Protein AF-A0A813GYI4-F1 (afdb_monomer_lite)

Foldseek 3Di:
DKDKDKDKDQLQQPQFNVVVVVVCVVVVHPCCPVPQPDDDPSDGDDPDHDDMDMDIDMDDDDDDDPPDDDDDDDDDDDDDDDDDDDDDDDDDDDDDDDPPPPPPPPPVQPQLDDLQLLQLQQVPFPADDRLDPVDDRPDDDPPPFDWDNCSHPLNSVLLSCLCRPPLNVCSPVVVLVLLLQLQLCVQASSRTTAADPPQRFGASQTGHQVLQLVLQCLLCVSCVVVVDSSSVVCVVCPRVQRVDSNRRNSSSQSLQQASLVVQPPDRHNNSPDDSQNVCCSRPVHGDDSVVSSVSSVVSDPPPPPPPPPPDDDDDDDDDDDDDDDDDDDDDDDDDDDDDDDDDDDQFQKAFDPVCCPPPNDGSVNLSVVCVVDDQCDALRHHPDDHRIDRPHDDDDDDDDDDDDDDDDDYDDDDDDDDDDDDDDDDDDDDDDDDDDDQQKQKQFDPPQLVPDGSVQGSVVSVVDDDPQNDDPPPPDGRMDIDSDDDDPPDDD

Sequence (492 aa):
MQWRWWSANSCIPASDYKCFYTDLNSAGWDASTWGLSSGGCPGGGCDRCGCGEEFHNCADITVLASGSSPKQTTSAAGVTTSASRVTTSLSPVSPPVQATTTTTSSVVGKECVAQSVLTCINSKSIYWPSCDPAQAKNIPGPDGYEFGYYCTQAWTDALNQMLSDPAVDKCQDTEAVHKLLAQVAYETGFYSTVYQPKDGGAGLIHMIPGNWPGNAGDMDIVFPGDGKHYEGIAAAMGKNFFQDVDYGWKSVAAWFKFTNGVIPGCGLDLFDQDFATQTRCILSFVNDRQEAFDIVGSCLPSAPATTAATSTAAPSTQAASTTAAMPSSTTSTTVAMTSSTTSASGSSCHATSGSSGIFGITDEKCAAACDSLPKGQWPCGGPTASPCDCSAAAPPTSAAAATTTKAHPTTVAAATTATAATAVTTTGAAAPSTTAGTAMTCYPTPGINRGATVDNCMQCSTGYKWWPCNTQEQGVPICTCSTSLPQLRGTR

Organism: Polarella glacialis (NCBI:txid89957)

pLDDT: mean 72.17, std 24.22, range [28.0, 98.56]

Radius of gyration: 34.13 Å; chains: 1; bounding box: 78×97×105 Å

Structure (mmCIF, N/CA/C/O backbone):
data_AF-A0A813GYI4-F1
#
_entry.id   AF-A0A813GYI4-F1
#
loop_
_atom_site.group_PDB
_atom_site.id
_atom_site.type_symbol
_atom_site.label_atom_id
_atom_site.label_alt_id
_atom_site.label_comp_id
_atom_site.label_asym_id
_atom_site.label_entity_id
_atom_site.label_seq_id
_atom_site.pdbx_PDB_ins_code
_atom_site.Cartn_x
_atom_site.Cartn_y
_atom_site.Cartn_z
_atom_site.occupancy
_atom_site.B_iso_or_equiv
_atom_site.auth_seq_id
_atom_site.auth_comp_id
_atom_site.auth_asym_id
_atom_site.auth_atom_id
_atom_site.pdbx_PDB_model_num
ATOM 1 N N . MET A 1 1 ? 22.746 -22.554 -28.853 1.00 71.12 1 MET A N 1
ATOM 2 C CA . MET A 1 1 ? 22.907 -22.493 -27.381 1.00 71.12 1 MET A CA 1
ATOM 3 C C . MET A 1 1 ? 22.608 -21.070 -26.957 1.00 71.12 1 MET A C 1
ATOM 5 O O . MET A 1 1 ? 22.992 -20.178 -27.693 1.00 71.12 1 MET A O 1
ATOM 9 N N . GLN A 1 2 ? 21.942 -20.835 -25.830 1.00 59.81 2 GLN A N 1
ATOM 10 C CA . GLN A 1 2 ? 21.761 -19.473 -25.320 1.00 59.81 2 GLN A CA 1
ATOM 11 C C . GLN A 1 2 ? 22.733 -19.267 -24.162 1.00 59.81 2 GLN A C 1
ATOM 13 O O . GLN A 1 2 ? 22.667 -19.997 -23.172 1.00 59.81 2 GLN A O 1
ATOM 18 N N . TRP A 1 3 ? 23.658 -18.322 -24.307 1.00 66.00 3 TRP A N 1
ATOM 19 C CA . TRP A 1 3 ? 24.549 -17.942 -23.221 1.00 66.00 3 TRP A CA 1
ATOM 20 C C . TRP A 1 3 ? 23.921 -16.789 -22.460 1.00 66.00 3 TRP A C 1
ATOM 22 O O . TRP A 1 3 ? 23.615 -15.739 -23.028 1.00 66.00 3 TRP A O 1
ATOM 32 N N . ARG A 1 4 ? 23.697 -17.026 -21.172 1.00 67.00 4 ARG A N 1
ATOM 33 C CA . ARG A 1 4 ? 23.245 -16.014 -20.229 1.00 67.00 4 ARG A CA 1
ATOM 34 C C . ARG A 1 4 ? 24.422 -15.638 -19.359 1.00 67.00 4 ARG A C 1
ATOM 36 O O . ARG A 1 4 ? 25.104 -16.523 -18.840 1.00 67.00 4 ARG A O 1
ATOM 43 N N . TRP A 1 5 ? 24.645 -14.345 -19.215 1.00 71.06 5 TRP A N 1
ATOM 44 C CA . TRP A 1 5 ? 25.588 -13.834 -18.241 1.00 71.06 5 TRP A CA 1
ATOM 45 C C . TRP A 1 5 ? 25.026 -12.573 -17.608 1.00 71.06 5 TRP A C 1
ATOM 47 O O . TRP A 1 5 ? 24.206 -11.852 -18.182 1.00 71.06 5 TRP A O 1
ATOM 57 N N . TRP A 1 6 ? 25.498 -12.331 -16.401 1.00 61.53 6 TRP A N 1
ATOM 58 C CA . TRP A 1 6 ? 25.201 -11.140 -15.639 1.00 61.53 6 TRP A CA 1
ATOM 59 C C . TRP A 1 6 ? 26.481 -10.331 -15.564 1.00 61.53 6 TRP A C 1
ATOM 61 O O . TRP A 1 6 ? 27.552 -10.877 -15.292 1.00 61.53 6 TRP A O 1
ATOM 71 N N . SER A 1 7 ? 26.377 -9.039 -15.831 1.00 61.12 7 SER A N 1
ATOM 72 C CA . SER A 1 7 ? 27.431 -8.092 -15.496 1.00 61.12 7 SER A CA 1
ATOM 73 C C . SER A 1 7 ? 26.870 -7.165 -14.434 1.00 61.12 7 SER A C 1
ATOM 75 O O . SER A 1 7 ? 25.942 -6.407 -14.705 1.00 61.12 7 SER A O 1
ATOM 77 N N . ALA A 1 8 ? 27.420 -7.245 -13.230 1.00 55.97 8 ALA A N 1
ATOM 78 C CA . ALA A 1 8 ? 27.179 -6.258 -12.193 1.00 55.97 8 ALA A CA 1
ATOM 79 C C . ALA A 1 8 ? 28.345 -5.270 -12.212 1.00 55.97 8 ALA A C 1
ATOM 81 O O . ALA A 1 8 ? 29.505 -5.689 -12.258 1.00 55.97 8 ALA A O 1
ATOM 82 N N . ASN A 1 9 ? 28.060 -3.971 -12.162 1.00 58.88 9 ASN A N 1
ATOM 83 C CA . ASN A 1 9 ? 29.080 -3.028 -11.729 1.00 58.88 9 ASN A CA 1
ATOM 84 C C . ASN A 1 9 ? 28.973 -2.940 -10.207 1.00 58.88 9 ASN A C 1
ATOM 86 O O . ASN A 1 9 ? 27.960 -2.479 -9.688 1.00 58.88 9 ASN A O 1
ATOM 90 N N . SER A 1 10 ? 30.003 -3.380 -9.483 1.00 54.97 10 SER A N 1
ATOM 91 C CA . SER A 1 10 ? 30.047 -3.267 -8.022 1.00 54.97 10 SER A CA 1
ATOM 92 C C . SER A 1 10 ? 30.113 -1.814 -7.526 1.00 54.97 10 SER A C 1
ATOM 94 O O . SER A 1 10 ? 30.180 -1.613 -6.318 1.00 54.97 10 SER A O 1
ATOM 96 N N . CYS A 1 11 ? 30.161 -0.811 -8.420 1.00 58.41 11 CYS A N 1
ATOM 97 C CA . CYS A 1 11 ? 30.397 0.630 -8.194 1.00 58.41 11 CYS A CA 1
ATOM 98 C C . CYS A 1 11 ? 31.613 0.990 -7.334 1.00 58.41 11 CYS A C 1
ATOM 100 O O . CYS A 1 11 ? 31.980 2.158 -7.241 1.00 58.41 11 CYS A O 1
ATOM 102 N N . ILE A 1 12 ? 32.287 -0.002 -6.772 1.00 56.06 12 ILE A N 1
ATOM 103 C CA . ILE A 1 12 ? 33.658 0.040 -6.323 1.00 56.06 12 ILE A CA 1
ATOM 104 C C . ILE A 1 12 ? 34.430 -0.658 -7.439 1.00 56.06 12 ILE A C 1
ATOM 106 O O . ILE A 1 12 ? 34.577 -1.886 -7.398 1.00 56.06 12 ILE A O 1
ATOM 110 N N . PRO A 1 13 ? 34.857 0.072 -8.489 1.00 55.56 13 PRO A N 1
ATOM 111 C CA . PRO A 1 13 ? 35.939 -0.427 -9.314 1.00 55.56 13 PRO A CA 1
ATOM 112 C C . PRO A 1 13 ? 37.060 -0.856 -8.367 1.00 55.56 13 PRO A C 1
ATOM 114 O O . PRO A 1 13 ? 37.371 -0.135 -7.413 1.00 55.56 13 PRO A O 1
ATOM 117 N N . ALA A 1 14 ? 37.645 -2.030 -8.607 1.00 58.81 14 ALA A N 1
ATOM 118 C CA . ALA A 1 14 ? 38.868 -2.411 -7.915 1.00 58.81 14 ALA A CA 1
ATOM 119 C C . ALA A 1 14 ? 39.865 -1.238 -7.987 1.00 58.81 14 ALA A C 1
ATOM 121 O O . ALA A 1 14 ? 39.836 -0.447 -8.934 1.00 58.81 14 ALA A O 1
ATOM 122 N N . SER A 1 15 ? 40.724 -1.073 -6.983 1.00 64.31 15 SER A N 1
ATOM 123 C CA . SER A 1 15 ? 41.630 0.088 -6.895 1.00 64.31 15 SER A CA 1
ATOM 124 C C . SER A 1 15 ? 42.499 0.296 -8.150 1.00 64.31 15 SER A C 1
ATOM 126 O O . SER A 1 15 ? 43.005 1.390 -8.406 1.00 64.31 15 SER A O 1
ATOM 128 N N . ASP A 1 16 ? 42.652 -0.759 -8.945 1.00 70.44 16 ASP A N 1
ATOM 129 C CA . ASP A 1 16 ? 43.392 -0.865 -10.194 1.00 70.44 16 ASP A CA 1
ATOM 130 C C . ASP A 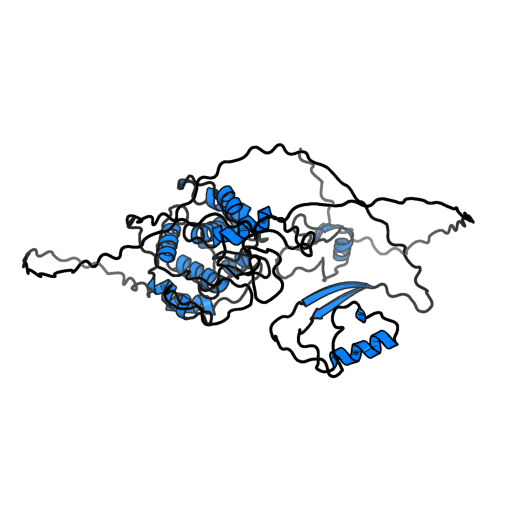1 16 ? 42.509 -0.948 -11.457 1.00 70.44 16 ASP A C 1
ATOM 132 O O . ASP A 1 16 ? 43.035 -1.077 -12.558 1.00 70.44 16 ASP A O 1
ATOM 136 N N . TYR A 1 17 ? 41.183 -0.824 -11.358 1.00 67.56 17 TYR A N 1
ATOM 137 C CA . TYR A 1 17 ? 40.269 -0.925 -12.506 1.00 67.56 17 TYR A CA 1
ATOM 138 C C . TYR A 1 17 ? 40.597 0.100 -13.602 1.00 67.56 17 TYR A C 1
ATOM 140 O O . TYR A 1 17 ? 40.469 -0.165 -14.794 1.00 67.56 17 TYR A O 1
ATOM 148 N N . LYS A 1 18 ? 41.104 1.274 -13.211 1.00 71.38 18 LYS A N 1
ATOM 149 C CA . LYS A 1 18 ? 41.595 2.290 -14.150 1.00 71.38 18 LYS A CA 1
ATOM 150 C C . LYS A 1 18 ? 42.889 1.895 -14.863 1.00 71.38 18 LYS A C 1
ATOM 152 O O . LYS A 1 18 ? 43.201 2.439 -15.914 1.00 71.38 18 LYS A O 1
ATOM 157 N N . CYS A 1 19 ? 43.648 0.952 -14.329 1.00 77.56 19 CYS A N 1
ATOM 158 C CA . CYS A 1 19 ? 44.863 0.468 -14.967 1.00 77.56 19 CYS A CA 1
ATOM 159 C C . CYS A 1 19 ? 44.511 -0.421 -16.187 1.00 77.56 19 CYS A C 1
ATOM 161 O O . CYS A 1 19 ? 45.200 -0.334 -17.201 1.00 77.56 19 CYS A O 1
ATOM 163 N N . PHE A 1 20 ? 43.347 -1.096 -16.185 1.00 75.00 20 PHE A N 1
ATOM 164 C CA . PHE A 1 20 ? 42.811 -1.830 -17.349 1.00 75.00 20 PHE A CA 1
ATOM 165 C C . PHE A 1 20 ? 42.448 -0.934 -18.547 1.00 75.00 20 PHE A C 1
ATOM 167 O O . PHE A 1 20 ? 42.419 -1.406 -19.682 1.00 75.00 20 PHE A O 1
ATOM 174 N N . TYR A 1 21 ? 42.206 0.365 -18.339 1.00 77.19 21 TYR A N 1
ATOM 175 C CA . TYR A 1 21 ? 41.967 1.307 -19.443 1.00 77.19 21 TYR A CA 1
ATOM 176 C C . TYR A 1 21 ? 43.176 1.439 -20.368 1.00 77.19 21 TYR A C 1
ATOM 178 O O . TYR A 1 21 ? 43.020 1.554 -21.584 1.00 77.19 21 TYR A O 1
ATOM 186 N N . THR A 1 22 ? 44.379 1.425 -19.793 1.00 75.06 22 THR A N 1
ATOM 187 C CA . THR A 1 22 ? 45.626 1.479 -20.563 1.00 75.06 22 THR A CA 1
ATOM 188 C C . THR A 1 22 ? 45.757 0.235 -21.432 1.00 75.06 22 THR A C 1
ATOM 190 O O . THR A 1 22 ? 46.087 0.352 -22.611 1.00 75.06 22 THR A O 1
ATOM 193 N N . ASP A 1 23 ? 45.403 -0.930 -20.889 1.00 77.44 23 ASP A N 1
ATOM 194 C CA . ASP A 1 23 ? 45.448 -2.197 -21.615 1.00 77.44 23 ASP A CA 1
ATOM 195 C C . ASP A 1 23 ? 44.420 -2.224 -22.757 1.00 77.44 23 ASP A C 1
ATOM 197 O O . ASP A 1 23 ? 44.769 -2.567 -23.887 1.00 77.44 23 ASP A O 1
ATOM 201 N N . LEU A 1 24 ? 43.185 -1.767 -22.516 1.00 73.38 24 LEU A N 1
ATOM 202 C CA . LEU A 1 24 ? 42.134 -1.682 -23.540 1.00 73.38 24 LEU A CA 1
ATOM 203 C C . LEU A 1 24 ? 42.485 -0.699 -24.667 1.00 73.38 24 LEU A C 1
ATOM 205 O O . LEU A 1 24 ? 42.346 -1.046 -25.843 1.00 73.38 24 LEU A O 1
ATOM 209 N N . ASN A 1 25 ? 43.013 0.481 -24.328 1.00 77.56 25 ASN A N 1
ATOM 210 C CA . ASN A 1 25 ? 43.510 1.435 -25.322 1.00 77.56 25 ASN A CA 1
ATOM 211 C C . ASN A 1 25 ? 44.705 0.864 -26.103 1.00 77.56 25 ASN A C 1
ATOM 213 O O . ASN A 1 25 ? 44.776 1.022 -27.322 1.00 77.56 25 ASN A O 1
ATOM 217 N N . SER A 1 26 ? 45.625 0.155 -25.437 1.00 75.56 26 SER A N 1
ATOM 218 C CA . SER A 1 26 ? 46.767 -0.494 -26.102 1.00 75.56 26 SER A CA 1
ATOM 219 C C . SER A 1 26 ? 46.340 -1.624 -27.048 1.00 75.56 26 SER A C 1
ATOM 221 O O . SER A 1 26 ? 47.003 -1.875 -28.053 1.00 75.56 26 SER A O 1
ATOM 223 N N . ALA A 1 27 ? 45.196 -2.255 -26.771 1.00 71.56 27 ALA A N 1
ATOM 224 C CA . ALA A 1 27 ? 44.569 -3.263 -27.617 1.00 71.56 27 ALA A CA 1
ATOM 225 C C . ALA A 1 27 ? 43.702 -2.668 -28.749 1.00 71.56 27 ALA A C 1
ATOM 227 O O . ALA A 1 27 ? 43.082 -3.425 -29.497 1.00 71.56 27 ALA A O 1
ATOM 228 N N . GLY A 1 28 ? 43.664 -1.337 -28.902 1.00 84.31 28 GLY A N 1
ATOM 229 C CA . GLY A 1 28 ? 42.994 -0.643 -30.008 1.00 84.31 28 GLY A CA 1
ATOM 230 C C . GLY A 1 28 ? 41.526 -0.276 -29.769 1.00 84.31 28 GLY A C 1
ATOM 231 O O . GLY A 1 28 ? 40.849 0.136 -30.710 1.00 84.31 28 GLY A O 1
ATOM 232 N N . TRP A 1 29 ? 41.023 -0.411 -28.541 1.00 67.44 29 TRP A N 1
ATOM 233 C CA . TRP A 1 29 ? 39.668 0.007 -28.170 1.00 67.44 29 TRP A CA 1
ATOM 234 C C . TRP A 1 29 ? 39.668 1.475 -27.730 1.00 67.44 29 TRP A C 1
ATOM 236 O O . TRP A 1 29 ? 40.545 1.880 -26.978 1.00 67.44 29 TRP A O 1
ATOM 246 N N . ASP A 1 30 ? 38.681 2.276 -28.146 1.00 79.88 30 ASP A N 1
ATOM 247 C CA . ASP A 1 30 ? 38.553 3.675 -27.701 1.00 79.88 30 ASP A CA 1
ATOM 248 C C . ASP A 1 30 ? 37.821 3.770 -26.353 1.00 79.88 30 ASP A C 1
ATOM 250 O O . ASP A 1 30 ? 36.665 4.198 -26.262 1.00 79.88 30 ASP A O 1
ATOM 254 N N . ALA A 1 31 ? 38.501 3.347 -25.286 1.00 73.94 31 ALA A N 1
ATOM 255 C CA . ALA A 1 31 ? 37.925 3.346 -23.945 1.00 73.94 31 ALA A CA 1
ATOM 256 C C . ALA A 1 31 ? 37.693 4.776 -23.410 1.00 73.94 31 ALA A C 1
ATOM 258 O O . ALA A 1 31 ? 36.896 4.977 -22.495 1.00 73.94 31 ALA A O 1
ATOM 259 N N . SER A 1 32 ? 38.339 5.796 -23.992 1.00 68.38 32 SER A N 1
ATOM 260 C CA . SER A 1 32 ? 38.277 7.194 -23.534 1.00 68.38 32 SER A CA 1
ATOM 261 C C . SER A 1 32 ? 36.865 7.799 -23.549 1.00 68.38 32 SER A C 1
ATOM 263 O O . SER A 1 32 ? 36.556 8.680 -22.743 1.00 68.38 32 SER A O 1
ATOM 265 N N . THR A 1 33 ? 35.990 7.274 -24.409 1.00 67.69 33 THR A N 1
ATOM 266 C CA . THR A 1 33 ? 34.592 7.702 -24.566 1.00 67.69 33 THR A CA 1
ATOM 267 C C . THR A 1 33 ? 33.652 7.157 -23.488 1.00 67.69 33 THR A C 1
ATOM 269 O O . THR A 1 33 ? 32.517 7.612 -23.378 1.00 67.69 33 THR A O 1
ATOM 272 N N . TRP A 1 34 ? 34.105 6.220 -22.651 1.00 69.06 34 TRP A N 1
ATOM 273 C CA . TRP A 1 34 ? 33.254 5.505 -21.689 1.00 69.06 34 TRP A CA 1
ATOM 274 C C . TRP A 1 34 ? 33.116 6.217 -20.329 1.00 69.06 34 TRP A C 1
ATOM 276 O O . TRP A 1 34 ? 32.717 5.604 -19.344 1.00 69.06 34 TRP A O 1
ATOM 286 N N . GLY A 1 35 ? 33.454 7.510 -20.250 1.00 61.12 35 GLY A N 1
ATOM 287 C CA . GLY A 1 35 ? 33.136 8.362 -19.093 1.00 61.12 35 GLY A CA 1
ATOM 288 C C . GLY A 1 35 ? 34.034 8.223 -17.853 1.00 61.12 35 GLY A C 1
ATOM 289 O O . GLY A 1 35 ? 33.706 8.791 -16.818 1.00 61.12 35 GLY A O 1
ATOM 290 N N . LEU A 1 36 ? 35.173 7.521 -17.934 1.00 59.62 36 LEU A N 1
ATOM 291 C CA . LEU A 1 36 ? 36.092 7.281 -16.796 1.00 59.62 36 LEU A CA 1
ATOM 292 C C . LEU A 1 36 ? 37.453 8.016 -16.911 1.00 59.62 36 LEU A C 1
ATOM 294 O O . LEU A 1 36 ? 38.445 7.647 -16.277 1.00 59.62 36 LEU A O 1
ATOM 298 N N . SER A 1 37 ? 37.529 9.063 -17.738 1.00 54.66 37 SER A N 1
ATOM 299 C CA . SER A 1 37 ? 38.776 9.528 -18.368 1.00 54.66 37 SER A CA 1
ATOM 300 C C . SER A 1 37 ? 39.667 10.518 -17.588 1.00 54.66 37 SER A C 1
ATOM 302 O O . SER A 1 37 ? 40.716 10.893 -18.106 1.00 54.66 37 SER A O 1
ATOM 304 N N . SER A 1 38 ? 39.369 10.914 -16.342 1.00 56.25 38 SER A N 1
ATOM 305 C CA . SER A 1 38 ? 40.190 11.913 -15.613 1.00 56.25 38 SER A CA 1
ATOM 306 C C . SER A 1 38 ? 40.912 11.343 -14.375 1.00 56.25 38 SER A C 1
ATOM 308 O O . SER A 1 38 ? 40.278 10.914 -13.417 1.00 56.25 38 SER A O 1
ATOM 310 N N . GLY A 1 39 ? 42.257 11.241 -14.400 1.00 65.62 39 GLY A N 1
ATOM 311 C CA . GLY A 1 39 ? 43.130 10.878 -13.247 1.00 65.62 39 GLY A CA 1
ATOM 312 C C . GLY A 1 39 ? 44.128 9.719 -13.482 1.00 65.62 39 GLY A C 1
ATOM 313 O O . GLY A 1 39 ? 43.925 8.921 -14.390 1.00 65.62 39 GLY A O 1
ATOM 314 N N . GLY A 1 40 ? 45.196 9.615 -12.674 1.00 70.25 40 GLY A N 1
ATOM 315 C CA . GLY A 1 40 ? 46.243 8.573 -12.781 1.00 70.25 40 GLY A CA 1
ATOM 316 C C . GLY A 1 40 ? 45.887 7.217 -12.138 1.00 70.25 40 GLY A C 1
ATOM 317 O O . GLY A 1 40 ? 44.921 7.129 -11.389 1.00 70.25 40 GLY A O 1
ATOM 318 N N . CYS A 1 41 ? 46.659 6.163 -12.445 1.00 67.12 41 CYS A N 1
ATOM 319 C CA . CYS A 1 41 ? 46.614 4.844 -11.780 1.00 67.12 41 CYS A CA 1
ATOM 320 C C . CYS A 1 41 ? 47.525 4.886 -10.525 1.00 67.12 41 CYS A C 1
ATOM 322 O O . CYS A 1 41 ? 48.649 5.385 -10.639 1.00 67.12 41 CYS A O 1
ATOM 324 N N . PRO A 1 42 ? 47.087 4.396 -9.346 1.00 63.12 42 PRO A N 1
ATOM 325 C CA . PRO A 1 42 ? 45.821 3.708 -9.077 1.00 63.12 42 PRO A CA 1
ATOM 326 C C . PRO A 1 42 ? 44.626 4.672 -9.028 1.00 63.12 42 PRO A C 1
ATOM 328 O O . PRO A 1 42 ? 44.724 5.786 -8.521 1.00 63.12 42 PRO A O 1
ATOM 331 N N . GLY A 1 43 ? 43.493 4.227 -9.568 1.00 56.84 43 GLY A N 1
ATOM 332 C CA . GLY A 1 43 ? 42.286 5.034 -9.725 1.00 56.84 43 GLY A CA 1
ATOM 333 C C . GLY A 1 43 ? 41.053 4.202 -9.406 1.00 56.84 43 GLY A C 1
ATOM 334 O O . GLY A 1 43 ? 40.411 3.681 -10.312 1.00 56.84 43 GLY A O 1
ATOM 335 N N . GLY A 1 44 ? 40.754 4.073 -8.117 1.00 55.69 44 GLY A N 1
ATOM 336 C CA . GLY A 1 44 ? 39.594 3.353 -7.599 1.00 55.69 44 GLY A CA 1
ATOM 337 C C . GLY A 1 44 ? 39.472 3.574 -6.094 1.00 55.69 44 GLY A C 1
ATOM 338 O O . GLY A 1 44 ? 39.902 2.747 -5.298 1.00 55.69 44 GLY A O 1
ATOM 339 N N . GLY A 1 45 ? 38.945 4.734 -5.709 1.00 51.31 45 GLY A N 1
ATOM 340 C CA . GLY A 1 45 ? 38.472 5.023 -4.356 1.00 51.31 45 GLY A CA 1
ATOM 341 C C . GLY A 1 45 ? 37.069 5.613 -4.469 1.00 51.31 45 GLY A C 1
ATOM 342 O O . GLY A 1 45 ? 36.865 6.518 -5.277 1.00 51.31 45 GLY A O 1
ATOM 343 N N . CYS A 1 46 ? 36.090 5.062 -3.744 1.00 54.69 46 CYS A N 1
ATOM 344 C CA . CYS A 1 46 ? 34.724 5.584 -3.754 1.00 54.69 46 CYS A CA 1
ATOM 345 C C . CYS A 1 46 ? 34.588 6.725 -2.738 1.00 54.69 46 CYS A C 1
ATOM 347 O O . CYS A 1 46 ? 34.565 6.482 -1.540 1.00 54.69 46 CYS A O 1
ATOM 349 N N . ASP A 1 47 ? 34.407 7.960 -3.216 1.00 52.25 47 ASP A N 1
ATOM 350 C CA . ASP A 1 47 ? 33.867 9.060 -2.394 1.00 52.25 47 ASP A CA 1
ATOM 351 C C . ASP A 1 47 ? 32.332 8.932 -2.214 1.00 52.25 47 ASP A C 1
ATOM 353 O O . ASP A 1 47 ? 31.705 9.711 -1.498 1.00 52.25 47 ASP A O 1
ATOM 357 N N . ARG A 1 48 ? 31.707 7.934 -2.862 1.00 51.41 48 ARG A N 1
ATOM 358 C CA . ARG A 1 48 ? 30.296 7.537 -2.717 1.00 51.41 48 ARG A CA 1
ATOM 359 C C . ARG A 1 48 ? 30.158 6.020 -2.847 1.00 51.41 48 ARG A C 1
ATOM 361 O O . ARG A 1 48 ? 30.131 5.493 -3.956 1.00 51.41 48 ARG A O 1
ATOM 368 N N . CYS A 1 49 ? 30.088 5.312 -1.727 1.00 48.91 49 CYS A N 1
ATOM 369 C CA . CYS A 1 49 ? 29.914 3.861 -1.705 1.00 48.91 49 CYS A CA 1
ATOM 370 C C . CYS A 1 49 ? 28.426 3.558 -1.430 1.00 48.91 49 CYS A C 1
ATOM 372 O O . CYS A 1 49 ? 27.935 3.919 -0.363 1.00 48.91 49 CYS A O 1
ATOM 374 N N . GLY A 1 50 ? 27.695 2.952 -2.379 1.00 49.22 50 GLY A N 1
ATOM 375 C CA . GLY A 1 50 ? 26.275 2.617 -2.156 1.00 49.22 50 GLY A CA 1
ATOM 376 C C . GLY A 1 50 ? 25.366 2.313 -3.356 1.00 49.22 50 GLY A C 1
ATOM 377 O O . GLY A 1 50 ? 24.185 2.077 -3.134 1.00 49.22 50 GLY A O 1
ATOM 378 N N . CYS A 1 51 ? 25.848 2.279 -4.600 1.00 58.28 51 CYS A N 1
ATOM 379 C CA . CYS A 1 51 ? 24.996 1.989 -5.767 1.00 58.28 51 CYS A CA 1
ATOM 380 C C . CYS A 1 51 ? 25.494 0.738 -6.500 1.00 58.28 51 CYS A C 1
ATOM 382 O O . CYS A 1 51 ? 26.657 0.397 -6.379 1.00 58.28 51 CYS A O 1
ATOM 384 N N . GLY A 1 52 ? 24.649 0.049 -7.258 1.00 55.47 52 GLY A N 1
ATOM 385 C CA . GLY A 1 52 ? 25.072 -1.023 -8.158 1.00 55.47 52 GLY A CA 1
ATOM 386 C C . GLY A 1 52 ? 23.910 -1.425 -9.055 1.00 55.47 52 GLY A C 1
ATOM 387 O O . GLY A 1 52 ? 22.871 -1.847 -8.552 1.00 55.47 52 GLY A O 1
ATOM 388 N N . GLU A 1 53 ? 24.066 -1.250 -10.367 1.00 54.91 53 GLU A N 1
ATOM 389 C CA . GLU A 1 53 ? 23.138 -1.776 -11.374 1.00 54.91 53 GLU A CA 1
ATOM 390 C C . GLU A 1 53 ? 23.600 -3.169 -11.824 1.00 54.91 53 GLU A C 1
ATOM 392 O O . GLU A 1 53 ? 24.787 -3.407 -12.080 1.00 54.91 53 GLU A O 1
ATOM 397 N N . GLU A 1 54 ? 22.643 -4.092 -11.924 1.00 50.75 54 GLU A N 1
ATOM 398 C CA . GLU A 1 54 ? 22.826 -5.432 -12.474 1.00 50.75 54 GLU A CA 1
ATOM 399 C C . GLU A 1 54 ? 22.253 -5.468 -13.891 1.00 50.75 54 GLU A C 1
ATOM 401 O O . GLU A 1 54 ? 21.069 -5.202 -14.107 1.00 50.75 54 GLU A O 1
ATOM 406 N N . PHE A 1 55 ? 23.092 -5.808 -14.869 1.00 61.78 55 PHE A N 1
ATOM 407 C CA . PHE A 1 55 ? 22.672 -5.953 -16.257 1.00 61.78 55 PHE A CA 1
ATOM 408 C C . PHE A 1 55 ? 22.580 -7.432 -16.617 1.00 61.78 55 PHE A C 1
ATOM 410 O O . PHE A 1 55 ? 23.578 -8.162 -16.629 1.00 61.78 55 PHE A O 1
ATOM 417 N N . HIS A 1 56 ? 21.366 -7.859 -16.954 1.00 62.97 56 HIS A N 1
ATOM 418 C CA . HIS A 1 56 ? 21.082 -9.197 -17.450 1.00 62.97 56 HIS A CA 1
ATOM 419 C C . HIS A 1 56 ? 21.238 -9.213 -18.967 1.00 62.97 56 HIS A C 1
ATOM 421 O O . HIS A 1 56 ? 20.460 -8.578 -19.679 1.00 62.97 56 HIS A O 1
ATOM 427 N N . ASN A 1 57 ? 22.218 -9.962 -19.469 1.00 74.00 57 ASN A N 1
ATOM 428 C CA . ASN A 1 57 ? 22.450 -10.095 -20.900 1.00 74.00 57 ASN A CA 1
ATOM 429 C C . ASN A 1 57 ? 22.222 -11.538 -21.360 1.00 74.00 57 ASN A C 1
ATOM 431 O O . ASN A 1 57 ? 22.498 -12.511 -20.652 1.00 74.00 57 ASN A O 1
ATOM 435 N N . CYS A 1 58 ? 21.697 -11.674 -22.574 1.00 77.00 58 CYS A N 1
ATOM 436 C CA . CYS A 1 58 ? 21.495 -12.951 -23.247 1.00 77.00 58 CYS A CA 1
ATOM 437 C C . CYS A 1 58 ? 22.019 -12.839 -24.679 1.00 77.00 58 CYS A C 1
ATOM 439 O O . CYS A 1 58 ? 21.700 -11.877 -25.376 1.00 77.00 58 CYS A O 1
ATOM 441 N N . ALA A 1 59 ? 22.781 -13.837 -25.127 1.00 75.19 59 ALA A N 1
ATOM 442 C CA . ALA A 1 59 ? 23.168 -13.969 -26.525 1.00 75.19 59 ALA A CA 1
ATOM 443 C C . ALA A 1 59 ? 22.895 -15.382 -27.037 1.00 75.19 59 ALA A C 1
ATOM 445 O O . ALA A 1 59 ? 23.163 -16.382 -26.361 1.00 75.19 59 ALA A O 1
ATOM 446 N N . ASP A 1 60 ? 22.407 -15.457 -28.269 1.00 78.44 60 ASP A N 1
ATOM 447 C CA . ASP A 1 60 ? 22.279 -16.716 -28.984 1.00 78.44 60 ASP A CA 1
ATOM 448 C C . ASP A 1 60 ? 23.626 -17.076 -29.620 1.00 78.44 60 ASP A C 1
ATOM 450 O O . ASP A 1 60 ? 24.176 -16.351 -30.447 1.00 78.44 60 ASP A O 1
ATOM 454 N N . ILE A 1 61 ? 24.173 -18.222 -29.219 1.00 78.56 61 ILE A N 1
ATOM 455 C CA . ILE A 1 61 ? 25.431 -18.769 -29.720 1.00 78.56 61 ILE A CA 1
ATOM 456 C C . ILE A 1 61 ? 25.144 -19.951 -30.636 1.00 78.56 61 ILE A C 1
ATOM 458 O O . ILE A 1 61 ? 24.506 -20.938 -30.246 1.00 78.56 61 ILE A O 1
ATOM 462 N N . THR A 1 62 ? 25.714 -19.896 -31.834 1.00 80.19 62 THR A N 1
ATOM 463 C CA . THR A 1 62 ? 25.799 -21.042 -32.741 1.00 80.19 62 THR A CA 1
ATOM 464 C C . THR A 1 62 ? 27.219 -21.595 -32.701 1.00 80.19 62 THR A C 1
ATOM 466 O O . THR A 1 62 ? 28.169 -20.874 -32.991 1.00 80.19 62 THR A O 1
ATOM 469 N N . VAL A 1 63 ? 27.376 -22.870 -32.333 1.00 78.94 63 VAL A N 1
ATOM 470 C CA . VAL A 1 63 ? 28.675 -23.553 -32.415 1.00 78.94 63 VAL A CA 1
ATOM 471 C C . VAL A 1 63 ? 28.852 -24.051 -33.837 1.00 78.94 63 VAL A C 1
ATOM 473 O O . VAL A 1 63 ? 28.028 -24.815 -34.336 1.00 78.94 63 VAL A O 1
ATOM 476 N N . LEU A 1 64 ? 29.924 -23.608 -34.481 1.00 82.56 64 LEU A N 1
ATOM 477 C CA . LEU A 1 64 ? 30.300 -24.055 -35.813 1.00 82.56 64 LEU A CA 1
ATOM 478 C C . LEU A 1 64 ? 31.299 -25.212 -35.712 1.00 82.56 64 LEU A C 1
ATOM 480 O O . LEU A 1 64 ? 32.122 -25.260 -34.796 1.00 82.56 64 LEU A O 1
ATOM 484 N N . ALA A 1 65 ? 31.236 -26.152 -36.655 1.00 75.12 65 ALA A N 1
ATOM 485 C CA . ALA A 1 65 ? 32.230 -27.214 -36.753 1.00 75.12 65 ALA A CA 1
ATOM 486 C C . ALA A 1 65 ? 33.598 -26.623 -37.141 1.00 75.12 65 ALA A C 1
ATOM 488 O O . ALA A 1 65 ? 33.672 -25.668 -37.923 1.00 75.12 65 ALA A O 1
ATOM 489 N N . SER A 1 66 ? 34.683 -27.200 -36.617 1.00 66.19 66 SER A N 1
ATOM 490 C CA . SER A 1 66 ? 36.045 -26.770 -36.959 1.00 66.19 66 SER A CA 1
ATOM 491 C C . SER A 1 66 ? 36.234 -26.744 -38.483 1.00 66.19 66 SER A C 1
ATOM 493 O O . SER A 1 66 ? 35.941 -27.728 -39.160 1.00 66.19 66 SER A O 1
ATOM 495 N N . GLY A 1 67 ? 36.673 -25.600 -39.018 1.00 80.81 67 GLY A N 1
ATOM 496 C CA . GLY A 1 67 ? 36.855 -25.372 -40.458 1.00 80.81 67 GLY A CA 1
ATOM 497 C C . GLY A 1 67 ? 35.727 -24.614 -41.173 1.00 80.81 67 GLY A C 1
ATOM 498 O O . GLY A 1 67 ? 35.853 -24.363 -42.368 1.00 80.81 67 GLY A O 1
ATOM 499 N N . SER A 1 68 ? 34.653 -24.207 -40.484 1.00 52.94 68 SER A N 1
ATOM 500 C CA . SER A 1 68 ? 33.594 -23.374 -41.082 1.00 52.94 68 SER A CA 1
ATOM 501 C C . SER A 1 68 ? 33.716 -21.897 -40.678 1.00 52.94 68 SER A C 1
ATOM 503 O O . SER A 1 68 ? 33.575 -21.539 -39.511 1.00 52.94 68 SER A O 1
ATOM 505 N N . SER A 1 69 ? 34.009 -21.022 -41.649 1.00 62.25 69 SER A N 1
ATOM 506 C CA . SER A 1 69 ? 34.050 -19.567 -41.439 1.00 62.25 69 SER A CA 1
ATOM 507 C C . SER A 1 69 ? 32.632 -18.990 -41.307 1.00 62.25 69 SER A C 1
ATOM 509 O O . SER A 1 69 ? 31.773 -19.321 -42.131 1.00 62.25 69 SER A O 1
ATOM 511 N N . PRO A 1 70 ? 32.365 -18.097 -40.332 1.00 50.25 70 PRO A N 1
ATOM 512 C CA . PRO A 1 70 ? 31.066 -17.446 -40.204 1.00 50.25 70 PRO A CA 1
ATOM 513 C C . PRO A 1 70 ? 30.770 -16.578 -41.432 1.00 50.25 70 PRO A C 1
ATOM 515 O O . PRO A 1 70 ? 31.544 -15.683 -41.773 1.00 50.25 70 PRO A O 1
ATOM 518 N N . LYS A 1 71 ? 29.630 -16.811 -42.089 1.00 52.09 71 LYS A N 1
ATOM 519 C CA . LYS A 1 71 ? 29.110 -15.901 -43.116 1.00 52.09 71 LYS A CA 1
ATOM 520 C C . LYS A 1 71 ? 28.431 -14.731 -42.401 1.00 52.09 71 LYS A C 1
ATOM 522 O O . LYS A 1 71 ? 27.463 -14.935 -41.677 1.00 52.09 71 LYS A O 1
ATOM 527 N N . GLN A 1 72 ? 28.976 -13.530 -42.565 1.00 38.25 72 GLN A N 1
ATOM 528 C CA . GLN A 1 72 ? 28.515 -12.309 -41.901 1.00 38.25 72 GLN A CA 1
ATOM 529 C C . GLN A 1 72 ? 27.075 -11.979 -42.336 1.00 38.25 72 GLN A C 1
ATOM 531 O O . GLN A 1 72 ? 26.820 -11.741 -43.517 1.00 38.25 72 GLN A O 1
ATOM 536 N N . THR A 1 73 ? 26.127 -12.000 -41.398 1.00 39.09 73 THR A N 1
ATOM 537 C CA . THR A 1 73 ? 24.724 -11.651 -41.658 1.00 39.09 73 THR A CA 1
ATOM 538 C C . THR A 1 73 ? 24.559 -10.136 -41.578 1.00 39.09 73 THR A C 1
ATOM 540 O O . THR A 1 73 ? 24.808 -9.531 -40.538 1.00 39.09 73 THR A O 1
ATOM 543 N N . THR A 1 74 ? 24.152 -9.512 -42.681 1.00 40.81 74 THR A N 1
ATOM 544 C CA . THR A 1 74 ? 23.810 -8.089 -42.759 1.00 40.81 74 THR A CA 1
ATOM 545 C C . THR A 1 74 ? 22.540 -7.795 -41.954 1.00 40.81 74 THR A C 1
ATOM 547 O O . THR A 1 74 ? 21.486 -8.373 -42.207 1.00 40.81 74 THR A O 1
ATOM 550 N N . SER A 1 75 ? 22.658 -6.887 -40.981 1.00 38.78 75 SER A N 1
ATOM 551 C CA . SER A 1 75 ? 21.565 -6.393 -40.134 1.00 38.78 75 SER A CA 1
ATOM 552 C C . SER A 1 75 ? 20.593 -5.526 -40.948 1.00 38.78 75 SER A C 1
ATOM 554 O O . SER A 1 75 ? 21.027 -4.639 -41.686 1.00 38.78 75 SER A O 1
ATOM 556 N N . ALA A 1 76 ? 19.290 -5.804 -40.858 1.00 40.94 76 ALA A N 1
ATOM 557 C CA . ALA A 1 76 ? 18.254 -5.116 -41.625 1.00 40.94 76 ALA A CA 1
ATOM 558 C C . ALA A 1 76 ? 17.945 -3.720 -41.052 1.00 40.94 76 ALA A C 1
ATOM 560 O O . ALA A 1 76 ? 17.776 -3.544 -39.847 1.00 40.94 76 ALA A O 1
ATOM 561 N N . ALA A 1 77 ? 17.880 -2.739 -41.954 1.00 39.84 77 ALA A N 1
ATOM 562 C CA . ALA A 1 77 ? 17.645 -1.327 -41.685 1.00 39.84 77 ALA A CA 1
ATOM 563 C C . ALA A 1 77 ? 16.205 -1.018 -41.229 1.00 39.84 77 ALA A C 1
ATOM 565 O O . ALA A 1 77 ? 15.262 -1.750 -41.525 1.00 39.84 77 ALA A O 1
ATOM 566 N N . GLY A 1 78 ? 16.083 0.094 -40.499 1.00 39.47 78 GLY A N 1
ATOM 567 C CA . GLY A 1 78 ? 14.933 0.489 -39.694 1.00 39.47 78 GLY A CA 1
ATOM 568 C C . GLY A 1 78 ? 13.634 0.836 -40.423 1.00 39.47 78 GLY A C 1
ATOM 569 O O . GLY A 1 78 ? 13.600 1.169 -41.606 1.00 39.47 78 GLY A O 1
ATOM 570 N N . VAL A 1 79 ? 12.558 0.815 -39.635 1.00 32.78 79 VAL A N 1
ATOM 571 C CA . VAL A 1 79 ? 11.224 1.302 -39.995 1.00 32.78 79 VAL A CA 1
ATOM 572 C C . VAL A 1 79 ? 10.891 2.480 -39.081 1.00 32.78 79 VAL A C 1
ATOM 574 O O . VAL A 1 79 ? 10.550 2.306 -37.914 1.00 32.78 79 VAL A O 1
ATOM 577 N N . THR A 1 80 ? 10.998 3.694 -39.613 1.00 34.78 80 THR A N 1
ATOM 578 C CA . THR A 1 80 ? 10.455 4.919 -39.017 1.00 34.78 80 THR A CA 1
ATOM 579 C C . THR A 1 80 ? 9.034 5.120 -39.534 1.00 34.78 80 THR A C 1
ATOM 581 O O . THR A 1 80 ? 8.834 5.311 -40.731 1.00 34.78 80 THR A O 1
ATOM 584 N N . THR A 1 81 ? 8.043 5.121 -38.640 1.00 29.59 81 THR A N 1
ATOM 585 C CA . THR A 1 81 ? 6.675 5.557 -38.967 1.00 29.59 81 THR A CA 1
ATOM 586 C C . THR A 1 81 ? 6.330 6.743 -38.081 1.00 29.59 81 THR A C 1
ATOM 588 O O . THR A 1 81 ? 6.246 6.612 -36.864 1.00 29.59 81 THR A O 1
ATOM 591 N N . SER A 1 82 ? 6.186 7.912 -38.700 1.00 36.41 82 SER A N 1
ATOM 592 C CA . SER A 1 82 ? 5.821 9.168 -38.049 1.00 36.41 82 SER A CA 1
ATOM 593 C C . SER A 1 82 ? 4.345 9.449 -38.337 1.00 36.41 82 SER A C 1
ATOM 595 O O . SER A 1 82 ? 3.952 9.491 -39.502 1.00 36.41 82 SER A O 1
ATOM 597 N N . ALA A 1 83 ? 3.525 9.617 -37.298 1.00 34.38 83 ALA A N 1
ATOM 598 C CA . ALA A 1 83 ? 2.121 10.002 -37.419 1.00 34.38 83 ALA A CA 1
ATOM 599 C C . ALA A 1 83 ? 1.868 11.270 -36.592 1.00 34.38 83 ALA A C 1
ATOM 601 O O . ALA A 1 83 ? 1.906 11.250 -35.364 1.00 34.38 83 ALA A O 1
ATOM 602 N N . SER A 1 84 ? 1.620 12.383 -37.287 1.00 36.06 84 SER A N 1
ATOM 603 C CA . SER A 1 84 ? 1.143 13.638 -36.698 1.00 36.06 84 SER A CA 1
ATOM 604 C C . SER A 1 84 ? -0.315 13.500 -36.267 1.00 36.06 84 SER A C 1
ATOM 606 O O . SER A 1 84 ? -1.163 13.122 -37.076 1.00 36.06 84 SER A O 1
ATOM 608 N N . ARG A 1 85 ? -0.623 13.877 -35.021 1.00 35.69 85 ARG A N 1
ATOM 609 C CA . ARG A 1 85 ? -1.996 14.080 -34.549 1.00 35.69 85 ARG A CA 1
ATOM 610 C C . ARG A 1 85 ? -2.162 15.525 -34.090 1.00 35.69 85 ARG A C 1
ATOM 612 O O . ARG A 1 85 ? -1.454 15.990 -33.205 1.00 35.69 85 ARG A O 1
ATOM 619 N N . VAL A 1 86 ? -3.096 16.218 -34.733 1.00 38.91 86 VAL A N 1
ATOM 620 C CA . VAL A 1 86 ? -3.616 17.526 -34.326 1.00 38.91 86 VAL A CA 1
ATOM 621 C C . VAL A 1 86 ? -4.549 17.303 -33.138 1.00 38.91 86 VAL A C 1
ATOM 623 O O . VAL A 1 86 ? -5.500 16.531 -33.258 1.00 38.91 86 VAL A O 1
ATOM 626 N N . THR A 1 87 ? -4.305 17.989 -32.021 1.00 32.00 87 THR A N 1
ATOM 627 C CA . THR A 1 87 ? -5.226 18.015 -30.878 1.00 32.00 87 THR A CA 1
ATOM 628 C C . THR A 1 87 ? -5.544 19.467 -30.535 1.00 32.00 87 THR A C 1
ATOM 630 O O . THR A 1 87 ? -4.677 20.228 -30.114 1.00 32.00 87 THR A O 1
ATOM 633 N N . THR A 1 88 ? -6.798 19.855 -30.750 1.00 31.98 88 THR A N 1
ATOM 634 C CA . THR A 1 88 ? -7.410 21.088 -30.246 1.00 31.98 88 THR A CA 1
ATOM 635 C C . THR A 1 88 ? -7.465 21.050 -28.721 1.00 31.98 88 THR A C 1
ATOM 637 O O . THR A 1 88 ? -8.069 20.148 -28.145 1.00 31.98 88 THR A O 1
ATOM 640 N N . SER A 1 89 ? -6.827 22.034 -28.089 1.00 33.12 89 SER A N 1
ATOM 641 C CA . SER A 1 89 ? -6.801 22.247 -26.641 1.00 33.12 89 SER A CA 1
ATOM 642 C C . SER A 1 89 ? -8.015 23.075 -26.207 1.00 33.12 89 SER A C 1
ATOM 644 O O . SER A 1 89 ? -8.221 24.178 -26.714 1.00 33.12 89 SER A O 1
ATOM 646 N N . LEU A 1 90 ? -8.812 22.543 -25.279 1.00 32.28 90 LEU A N 1
ATOM 647 C CA . LEU A 1 90 ? -9.746 23.316 -24.461 1.00 32.28 90 LEU A CA 1
ATOM 648 C C . LEU A 1 90 ? -9.160 23.384 -23.050 1.00 32.28 90 LEU A C 1
ATOM 650 O O . LEU A 1 90 ? -8.923 22.352 -22.427 1.00 32.28 90 LEU A O 1
ATOM 654 N N . SER A 1 91 ? -8.911 24.601 -22.573 1.00 34.44 91 SER A N 1
ATOM 655 C CA . SER A 1 91 ? -8.364 24.881 -21.247 1.00 34.44 91 SER A CA 1
ATOM 656 C C . SER A 1 91 ? -9.363 24.530 -20.136 1.00 34.44 91 SER A C 1
ATOM 658 O O . SER A 1 91 ? -10.459 25.096 -20.131 1.00 34.44 91 SER A O 1
ATOM 660 N N . PRO A 1 92 ? -9.001 23.702 -19.141 1.00 39.31 92 PRO A N 1
ATOM 661 C CA . PRO A 1 92 ? -9.682 23.695 -17.860 1.00 39.31 92 PRO A CA 1
ATOM 662 C C . PRO A 1 92 ? -9.043 24.745 -16.940 1.00 39.31 92 PRO A C 1
ATOM 664 O O . PRO A 1 92 ? -7.839 24.744 -16.689 1.00 39.31 92 PRO A O 1
ATOM 667 N N . VAL A 1 93 ? -9.867 25.668 -16.452 1.00 33.66 93 VAL A N 1
ATOM 668 C CA . VAL A 1 93 ? -9.533 26.563 -15.340 1.00 33.66 93 VAL A CA 1
ATOM 669 C C . VAL A 1 93 ? -9.527 25.721 -14.063 1.00 33.66 93 VAL A C 1
ATOM 671 O O . VAL A 1 93 ? -10.589 25.296 -13.612 1.00 33.66 93 VAL A O 1
ATOM 674 N N . SER A 1 94 ? -8.352 25.481 -13.482 1.00 35.66 94 SER A N 1
ATOM 675 C CA . SER A 1 94 ? -8.237 24.916 -12.133 1.00 35.66 94 SER A CA 1
ATOM 676 C C . SER A 1 94 ? -8.228 26.050 -11.101 1.00 35.66 94 SER A C 1
ATOM 678 O O . SER A 1 94 ? -7.365 26.928 -11.183 1.00 35.66 94 SER A O 1
ATOM 680 N N . PRO A 1 95 ? -9.168 26.077 -10.140 1.00 33.47 95 PRO A N 1
ATOM 681 C CA . PRO A 1 95 ? -9.135 27.028 -9.036 1.00 33.47 95 PRO A CA 1
ATOM 682 C C . PRO A 1 95 ? -8.014 26.685 -8.033 1.00 33.47 95 PRO A C 1
ATOM 684 O O . PRO A 1 95 ? -7.579 25.535 -7.954 1.00 33.47 95 PRO A O 1
ATOM 687 N N . PRO A 1 96 ? -7.540 27.673 -7.254 1.00 31.81 96 PRO A N 1
ATOM 688 C CA . PRO A 1 96 ? -6.470 27.480 -6.282 1.00 31.81 96 PRO A CA 1
ATOM 689 C C . PRO A 1 96 ? -6.913 26.558 -5.138 1.00 31.81 96 PRO A C 1
ATOM 691 O O . PRO A 1 96 ? -7.865 26.859 -4.417 1.00 31.81 96 PRO A O 1
ATOM 694 N N . VAL A 1 97 ? -6.181 25.457 -4.944 1.00 37.41 97 VAL A N 1
ATOM 695 C CA . VAL A 1 97 ? -6.281 24.602 -3.754 1.00 37.41 97 VAL A CA 1
ATOM 696 C C . VAL A 1 97 ? -5.575 25.321 -2.607 1.00 37.41 97 VAL A C 1
ATOM 698 O O . VAL A 1 97 ? -4.355 25.275 -2.468 1.00 37.41 97 VAL A O 1
ATOM 701 N N . GLN A 1 98 ? -6.350 26.038 -1.797 1.00 28.66 98 GLN A N 1
ATOM 702 C CA . GLN A 1 98 ? -5.917 26.439 -0.464 1.00 28.66 98 GLN A CA 1
ATOM 703 C C . GLN A 1 98 ? -5.868 25.193 0.422 1.00 28.66 98 GLN A C 1
ATOM 705 O O . GLN A 1 98 ? -6.811 24.399 0.424 1.00 28.66 98 GLN A O 1
ATOM 710 N N . ALA A 1 99 ? -4.786 25.048 1.194 1.00 36.44 99 ALA A N 1
ATOM 711 C CA . ALA A 1 99 ? -4.702 24.104 2.301 1.00 36.44 99 ALA A CA 1
ATOM 712 C C . ALA A 1 99 ? -5.802 24.449 3.313 1.00 36.44 99 ALA A C 1
ATOM 714 O O . ALA A 1 99 ? -5.635 25.292 4.193 1.00 36.44 99 ALA A O 1
ATOM 715 N N . THR A 1 100 ? -6.967 23.840 3.123 1.00 28.00 100 THR A N 1
ATOM 716 C CA . THR A 1 100 ? -8.071 23.928 4.063 1.00 28.00 100 THR A CA 1
ATOM 717 C C . THR A 1 100 ? -7.718 22.964 5.177 1.00 28.00 100 THR A C 1
ATOM 719 O O . THR A 1 100 ? -7.722 21.751 4.982 1.00 28.00 100 THR A O 1
ATOM 722 N N . THR A 1 101 ? -7.370 23.496 6.344 1.00 32.41 101 THR A N 1
ATOM 723 C CA . THR A 1 101 ? -7.439 22.756 7.601 1.00 32.41 101 THR A CA 1
ATOM 724 C C . THR A 1 101 ? -8.909 22.423 7.824 1.00 32.41 101 THR A C 1
ATOM 726 O O . THR A 1 101 ? -9.654 23.157 8.470 1.00 32.41 101 THR A O 1
ATOM 729 N N . THR A 1 102 ? -9.364 21.346 7.190 1.00 32.62 102 THR A N 1
ATOM 730 C CA . THR A 1 102 ? -10.679 20.780 7.434 1.00 32.62 102 THR A CA 1
ATOM 731 C C . THR A 1 102 ? -10.640 20.264 8.859 1.00 32.62 102 THR A C 1
ATOM 733 O O . THR A 1 102 ? -10.009 19.254 9.152 1.00 32.62 102 THR A O 1
ATOM 736 N N . THR A 1 103 ? -11.271 20.996 9.771 1.00 33.72 103 THR A N 1
ATOM 737 C CA . THR A 1 103 ? -11.617 20.486 11.092 1.00 33.72 103 THR A CA 1
ATOM 738 C C . THR A 1 103 ? -12.627 19.369 10.861 1.00 33.72 103 THR A C 1
ATOM 740 O O . THR A 1 103 ? -13.832 19.613 10.780 1.00 33.72 103 THR A O 1
ATOM 743 N N . THR A 1 104 ? -12.131 18.154 10.639 1.00 40.53 104 THR A N 1
ATOM 744 C CA . THR A 1 104 ? -12.940 16.954 10.460 1.00 40.53 104 THR A CA 1
ATOM 745 C C . THR A 1 104 ? -13.764 16.808 11.730 1.00 40.53 104 THR A C 1
ATOM 747 O O . THR A 1 104 ? -13.237 16.504 12.799 1.00 40.53 104 THR A O 1
ATOM 750 N N . SER A 1 105 ? -15.061 17.118 11.644 1.00 42.47 105 SER A N 1
ATOM 751 C CA . SER A 1 105 ? -16.004 16.742 12.693 1.00 42.47 105 SER A CA 1
ATOM 752 C C . SER A 1 105 ? -15.824 15.251 12.899 1.00 42.47 105 SER A C 1
ATOM 754 O O . SER A 1 105 ? -15.931 14.503 11.929 1.00 42.47 105 SER A O 1
ATOM 756 N N . SER A 1 106 ? -15.476 14.851 14.120 1.00 47.94 106 SER A N 1
ATOM 757 C CA . SER A 1 106 ? -15.246 13.466 14.506 1.00 47.94 106 SER A CA 1
ATOM 758 C C . SER A 1 106 ? -16.479 12.640 14.152 1.00 47.94 106 SER A C 1
ATOM 760 O O . SER A 1 106 ? -17.426 12.536 14.931 1.00 47.94 106 SER A O 1
ATOM 762 N N . VAL A 1 107 ? -16.501 12.076 12.946 1.00 52.44 107 VAL A N 1
ATOM 763 C CA . VAL A 1 107 ? -17.364 10.950 12.639 1.00 52.44 107 VAL A CA 1
ATOM 764 C C . VAL A 1 107 ? -16.839 9.875 13.568 1.00 52.44 107 VAL A C 1
ATOM 766 O O . VAL A 1 107 ? -15.705 9.429 13.417 1.00 52.44 107 VAL A O 1
ATOM 769 N N . VAL A 1 108 ? -17.617 9.558 14.602 1.00 60.75 108 VAL A N 1
ATOM 770 C CA . VAL A 1 108 ? -17.319 8.493 15.561 1.00 60.75 108 VAL A CA 1
ATOM 771 C C . VAL A 1 108 ? -17.444 7.170 14.803 1.00 60.75 108 VAL A C 1
ATOM 773 O O . VAL A 1 108 ? -18.438 6.456 14.909 1.00 60.75 108 VAL A O 1
ATOM 776 N N . GLY A 1 109 ? -16.474 6.901 13.932 1.00 68.25 109 GLY A N 1
ATOM 777 C CA . GLY A 1 109 ? -16.268 5.603 13.324 1.00 68.25 109 GLY A CA 1
ATOM 778 C C . GLY A 1 109 ? -15.911 4.615 14.424 1.00 68.25 109 GLY A C 1
ATOM 779 O O . GLY A 1 109 ? -15.344 4.988 15.453 1.00 68.25 109 GLY A O 1
ATOM 780 N N . LYS A 1 110 ? -16.278 3.349 14.234 1.00 86.00 110 LYS A N 1
ATOM 781 C CA . LYS A 1 110 ? -15.802 2.295 15.127 1.00 86.00 110 LYS A CA 1
ATOM 782 C C . LYS A 1 110 ? -14.279 2.250 15.025 1.00 86.00 110 LYS A C 1
ATOM 784 O O . LYS A 1 110 ? -13.735 2.092 13.938 1.00 86.00 110 LYS A O 1
ATOM 789 N N . GLU A 1 111 ? -13.604 2.406 16.154 1.00 94.06 111 GLU A N 1
ATOM 790 C CA . GLU A 1 111 ? -12.160 2.226 16.234 1.00 94.06 111 GLU A CA 1
ATOM 791 C C . GLU A 1 111 ? -11.859 0.720 16.194 1.00 94.06 111 GLU A C 1
ATOM 793 O O . GLU A 1 111 ? -12.181 -0.010 17.132 1.00 94.06 111 GLU A O 1
ATOM 798 N N . CYS A 1 112 ? -11.300 0.246 15.080 1.00 95.31 112 CYS A N 1
ATOM 799 C CA . CYS A 1 112 ? -10.849 -1.137 14.887 1.00 95.31 112 CYS A CA 1
ATOM 800 C C . CYS A 1 112 ? -9.382 -1.295 15.297 1.00 95.31 112 CYS A C 1
ATOM 802 O O . CYS A 1 112 ? -8.970 -2.312 15.850 1.00 95.31 112 CYS A O 1
ATOM 804 N N . VAL A 1 113 ? -8.583 -0.282 14.963 1.00 96.56 113 VAL A N 1
ATOM 805 C CA . VAL A 1 113 ? -7.137 -0.228 15.145 1.00 96.56 113 VAL A CA 1
ATOM 806 C C . VAL A 1 113 ? -6.805 1.090 15.824 1.00 96.56 113 VAL A C 1
ATOM 808 O O . VAL A 1 113 ? -7.045 2.162 15.269 1.00 96.56 113 VAL A O 1
ATOM 811 N N . ALA A 1 114 ? -6.238 1.008 17.024 1.00 96.19 114 ALA A N 1
ATOM 812 C CA . ALA A 1 114 ? -5.777 2.184 17.747 1.00 96.19 114 ALA A CA 1
ATOM 813 C C . ALA A 1 114 ? -4.482 2.739 17.138 1.00 96.19 114 ALA A C 1
ATOM 815 O O . ALA A 1 114 ? -3.635 1.982 16.656 1.00 96.19 114 ALA A O 1
ATOM 816 N N . GLN A 1 115 ? -4.264 4.054 17.244 1.00 94.94 115 GLN A N 1
ATOM 817 C CA . GLN A 1 115 ? -3.038 4.702 16.743 1.00 94.94 115 GLN A CA 1
ATOM 818 C C . GLN A 1 115 ? -1.776 4.112 17.397 1.00 94.94 115 GLN A C 1
ATOM 820 O O . GLN A 1 115 ? -0.716 3.992 16.773 1.00 94.94 115 GLN A O 1
ATOM 825 N N . SER A 1 116 ? -1.897 3.687 18.658 1.00 95.06 116 SER A N 1
ATOM 826 C CA . SER A 1 116 ? -0.831 3.017 19.403 1.00 95.06 116 SER A CA 1
ATOM 827 C C . SER A 1 116 ? -0.359 1.722 18.736 1.00 95.06 116 SER A C 1
ATOM 829 O O . SER A 1 116 ? 0.822 1.401 18.847 1.00 95.06 116 SER A O 1
ATOM 831 N N . VAL A 1 117 ? -1.222 1.017 17.993 1.00 96.50 117 VAL A N 1
ATOM 832 C CA . VAL A 1 117 ? -0.850 -0.181 17.223 1.00 96.50 117 VAL A CA 1
ATOM 833 C C . VAL A 1 117 ? 0.074 0.201 16.069 1.00 96.50 117 VAL A C 1
ATOM 835 O O . VAL A 1 117 ? 1.164 -0.358 15.959 1.00 96.50 117 VAL A O 1
ATOM 838 N N . LEU A 1 118 ? -0.304 1.187 15.244 1.00 95.50 118 LEU A N 1
ATOM 839 C CA . LEU A 1 118 ? 0.545 1.635 14.129 1.00 95.50 118 LEU A CA 1
ATOM 840 C C . LEU A 1 118 ? 1.870 2.219 14.632 1.00 95.50 118 LEU A C 1
ATOM 842 O O . LEU A 1 118 ? 2.924 1.957 14.054 1.00 95.50 118 LEU A O 1
ATOM 846 N N . THR A 1 119 ? 1.828 2.930 15.761 1.00 93.56 119 THR A N 1
ATOM 847 C CA . THR A 1 119 ? 3.027 3.453 16.430 1.00 93.56 119 THR A CA 1
ATOM 848 C C . THR A 1 119 ? 3.927 2.334 16.949 1.00 93.56 119 THR A C 1
ATOM 850 O O . THR A 1 119 ? 5.143 2.383 16.762 1.00 93.56 119 THR A O 1
ATOM 853 N N . CYS A 1 120 ? 3.348 1.291 17.550 1.00 95.06 120 CYS A N 1
ATOM 854 C CA . CYS A 1 120 ? 4.086 0.112 17.992 1.00 95.06 120 CYS A CA 1
ATOM 855 C C . CYS A 1 120 ? 4.788 -0.585 16.821 1.00 95.06 120 CYS A C 1
ATOM 857 O O . CYS A 1 120 ? 5.974 -0.897 16.930 1.00 95.06 120 CYS A O 1
ATOM 859 N N . ILE A 1 121 ? 4.104 -0.772 15.688 1.00 95.31 121 ILE A N 1
ATOM 860 C CA . ILE A 1 121 ? 4.683 -1.439 14.514 1.00 95.31 121 ILE A CA 1
ATOM 861 C C . ILE A 1 121 ? 5.812 -0.594 13.922 1.00 95.31 121 ILE A C 1
ATOM 863 O O . ILE A 1 121 ? 6.914 -1.095 13.712 1.00 95.31 121 ILE A O 1
ATOM 867 N N . ASN A 1 122 ? 5.571 0.700 13.710 1.00 93.56 122 ASN A N 1
ATOM 868 C CA . ASN A 1 122 ? 6.567 1.610 13.153 1.00 93.56 122 ASN A CA 1
ATOM 869 C C . ASN A 1 122 ? 7.812 1.753 14.039 1.00 93.56 122 ASN A C 1
ATOM 871 O O . ASN A 1 122 ? 8.913 1.870 13.513 1.00 93.56 122 ASN A O 1
ATOM 875 N N . SER A 1 123 ? 7.676 1.620 15.365 1.00 91.62 123 SER A N 1
ATOM 876 C CA . SER A 1 123 ? 8.826 1.600 16.285 1.00 91.62 123 SER A CA 1
ATOM 877 C C . SER A 1 123 ? 9.805 0.440 16.046 1.00 91.62 123 SER A C 1
ATOM 879 O O . SER A 1 123 ? 10.910 0.451 16.590 1.00 91.62 123 SER A O 1
ATOM 881 N N . LYS A 1 124 ? 9.410 -0.574 15.261 1.00 92.88 124 LYS A N 1
ATOM 882 C CA . LYS A 1 124 ? 10.287 -1.672 14.833 1.00 92.88 124 LYS A CA 1
ATOM 883 C C . LYS A 1 124 ? 11.061 -1.359 13.558 1.00 92.88 124 LYS A C 1
ATOM 885 O O . LYS A 1 124 ? 11.998 -2.088 13.244 1.00 92.88 124 LYS A O 1
ATOM 890 N N . SER A 1 125 ? 10.707 -0.291 12.841 1.00 86.12 125 SER A N 1
ATOM 891 C CA . SER A 1 125 ? 11.489 0.143 11.693 1.00 86.12 125 SER A CA 1
ATOM 892 C C . SER A 1 125 ? 12.880 0.578 12.135 1.00 86.12 125 SER A C 1
ATOM 894 O O . SER A 1 125 ? 13.041 1.356 13.075 1.00 86.12 125 SER A O 1
ATOM 896 N N . ILE A 1 126 ? 13.894 0.123 11.405 1.00 81.94 126 ILE A N 1
ATOM 897 C CA . ILE A 1 126 ? 15.236 0.710 11.484 1.00 81.94 126 ILE A CA 1
ATOM 898 C C . ILE A 1 126 ? 15.318 2.036 10.709 1.00 81.94 126 ILE A C 1
ATOM 900 O O . ILE A 1 126 ? 16.298 2.769 10.847 1.00 81.94 126 ILE A O 1
ATOM 904 N N . TYR A 1 127 ? 14.300 2.344 9.899 1.00 71.69 127 TYR A N 1
ATOM 905 C CA . TYR A 1 127 ? 14.209 3.554 9.093 1.00 71.69 127 TYR A CA 1
ATOM 906 C C . TYR A 1 127 ? 13.363 4.616 9.806 1.00 71.69 127 TYR A C 1
ATOM 908 O O . TYR A 1 127 ? 12.311 4.328 10.366 1.00 71.69 127 TYR A O 1
ATOM 916 N N . TRP A 1 128 ? 13.838 5.861 9.779 1.00 68.31 128 TRP A N 1
ATOM 917 C CA . TRP A 1 128 ? 13.160 7.023 10.363 1.00 68.31 128 TRP A CA 1
ATOM 918 C C . TRP A 1 128 ? 12.427 7.823 9.275 1.00 68.31 128 TRP A C 1
ATOM 920 O O . TRP A 1 128 ? 12.900 7.870 8.138 1.00 68.31 128 TRP A O 1
ATOM 930 N N . PRO A 1 129 ? 11.304 8.492 9.594 1.00 65.94 129 PRO A N 1
ATOM 931 C CA . PRO A 1 129 ? 10.905 8.949 10.926 1.00 65.94 129 PRO A CA 1
ATOM 932 C C . PRO A 1 129 ? 9.991 7.982 11.691 1.00 65.94 129 PRO A C 1
ATOM 934 O O . PRO A 1 129 ? 9.257 7.204 11.083 1.00 65.94 129 PRO A O 1
ATOM 937 N N . SER A 1 130 ? 9.988 8.089 13.028 1.00 74.44 130 SER A N 1
ATOM 938 C CA . SER A 1 130 ? 8.905 7.483 13.815 1.00 74.44 130 SER A CA 1
ATOM 939 C C . SER A 1 130 ? 7.593 8.241 13.553 1.00 74.44 130 SER A C 1
ATOM 941 O O . SER A 1 130 ? 7.626 9.339 13.001 1.00 74.44 130 SER A O 1
ATOM 943 N N . CYS A 1 131 ? 6.443 7.714 13.987 1.00 79.31 131 CYS A N 1
ATOM 944 C CA . CYS A 1 131 ? 5.086 8.298 13.856 1.00 79.31 131 CYS A CA 1
ATOM 945 C C . CYS A 1 131 ? 4.845 9.695 14.463 1.00 79.31 131 CYS A C 1
ATOM 947 O O . CYS A 1 131 ? 3.702 10.064 14.736 1.00 79.31 131 CYS A O 1
ATOM 949 N N . ASP A 1 132 ? 5.892 10.471 14.703 1.00 79.75 132 ASP A N 1
ATOM 950 C CA . ASP A 1 132 ? 5.855 11.806 15.265 1.00 79.75 132 ASP A CA 1
ATOM 951 C C . ASP A 1 132 ? 6.382 12.820 14.231 1.00 79.75 132 ASP A C 1
ATOM 953 O O . ASP A 1 132 ? 7.594 12.901 14.012 1.00 79.75 132 ASP A O 1
ATOM 957 N N . PRO A 1 133 ? 5.493 13.625 13.615 1.00 76.75 133 PRO A N 1
ATOM 958 C CA . PRO A 1 133 ? 5.862 14.690 12.681 1.00 76.75 133 PRO A CA 1
ATOM 959 C C . PRO A 1 133 ? 6.871 15.706 13.227 1.00 76.75 133 PRO A C 1
ATOM 961 O O . PRO A 1 133 ? 7.526 16.386 12.438 1.00 76.75 133 PRO A O 1
ATOM 964 N N . ALA A 1 134 ? 7.005 15.829 14.553 1.00 79.25 134 ALA A N 1
ATOM 965 C CA . ALA A 1 134 ? 7.985 16.712 15.177 1.00 79.25 134 ALA A CA 1
ATOM 966 C C . ALA A 1 134 ? 9.417 16.149 15.126 1.00 79.25 134 ALA A C 1
ATOM 968 O O . ALA A 1 134 ? 10.380 16.890 15.339 1.00 79.25 134 ALA A O 1
ATOM 969 N N . GLN A 1 135 ? 9.587 14.856 14.836 1.00 71.94 135 GLN A N 1
ATOM 970 C CA . GLN A 1 135 ? 10.902 14.242 14.726 1.00 71.94 135 GLN A CA 1
ATOM 971 C C . GLN A 1 135 ? 11.583 14.624 13.413 1.00 71.94 135 GLN A C 1
ATOM 973 O O . GLN A 1 135 ? 11.032 14.479 12.317 1.00 71.94 135 GLN A O 1
ATOM 978 N N . ALA A 1 136 ? 12.832 15.071 13.530 1.00 68.44 136 ALA A N 1
ATOM 979 C CA . ALA A 1 136 ? 13.682 15.343 12.384 1.00 68.44 136 ALA A CA 1
ATOM 980 C C . ALA A 1 136 ? 14.065 14.036 11.671 1.00 68.44 136 ALA A C 1
ATOM 982 O O . ALA A 1 136 ? 14.492 13.073 12.308 1.00 68.44 136 ALA A O 1
ATOM 983 N N . LYS A 1 137 ? 13.977 14.025 10.335 1.00 70.50 137 LYS A N 1
ATOM 984 C CA . LYS A 1 137 ? 14.466 12.936 9.472 1.00 70.50 137 LYS A CA 1
ATOM 985 C C . LYS A 1 137 ? 15.998 12.976 9.409 1.00 70.50 137 LYS A C 1
ATOM 987 O O . LYS A 1 137 ? 16.576 13.518 8.474 1.00 70.50 137 LYS A O 1
ATOM 992 N N . ASN A 1 138 ? 16.651 12.499 10.463 1.00 68.75 138 ASN A N 1
ATOM 993 C CA . ASN A 1 138 ? 18.102 12.597 10.652 1.00 68.75 138 ASN A CA 1
ATOM 994 C C . ASN A 1 138 ? 18.880 11.353 10.194 1.00 68.75 138 ASN A C 1
ATOM 996 O O . ASN A 1 138 ? 20.103 11.425 10.085 1.00 68.75 138 ASN A O 1
ATOM 1000 N N . ILE A 1 139 ? 18.200 10.239 9.909 1.00 68.94 139 ILE A N 1
ATOM 1001 C CA . ILE A 1 139 ? 18.822 9.068 9.288 1.00 68.94 139 ILE A CA 1
ATOM 1002 C C . ILE A 1 139 ? 18.654 9.184 7.771 1.00 68.94 139 ILE A C 1
ATOM 1004 O O . ILE A 1 139 ? 17.516 9.209 7.296 1.00 68.94 139 ILE A O 1
ATOM 1008 N N . PRO A 1 140 ? 19.751 9.257 7.000 1.00 71.06 140 PRO A N 1
ATOM 1009 C CA . PRO A 1 140 ? 19.663 9.159 5.554 1.00 71.06 140 PRO A CA 1
ATOM 1010 C C . PRO A 1 140 ? 19.187 7.747 5.197 1.00 71.06 140 PRO A C 1
ATOM 1012 O O . PRO A 1 140 ? 19.873 6.761 5.469 1.00 71.06 140 PRO A O 1
ATOM 1015 N N . GLY A 1 141 ? 17.985 7.642 4.634 1.00 77.62 141 GLY A N 1
ATOM 1016 C CA . GLY A 1 141 ? 17.556 6.420 3.962 1.00 77.62 141 GLY A CA 1
ATOM 1017 C C . GLY A 1 141 ? 18.228 6.273 2.592 1.00 77.62 141 GLY A C 1
ATOM 1018 O O . GLY A 1 141 ? 19.024 7.133 2.208 1.00 77.62 141 GLY A O 1
ATOM 1019 N N . PRO A 1 142 ? 17.930 5.199 1.841 1.00 83.44 142 PRO A N 1
ATOM 1020 C CA . PRO A 1 142 ? 18.466 5.036 0.497 1.00 83.44 142 PRO A CA 1
ATOM 1021 C C . PRO A 1 142 ? 18.070 6.217 -0.402 1.00 83.44 142 PRO A C 1
ATOM 1023 O O . PRO A 1 142 ? 16.961 6.747 -0.294 1.00 83.44 142 PRO A O 1
ATOM 1026 N N . ASP A 1 143 ? 18.978 6.620 -1.291 1.00 84.94 143 ASP A N 1
ATOM 1027 C CA . ASP A 1 143 ? 18.794 7.796 -2.143 1.00 84.94 143 ASP A CA 1
ATOM 1028 C C . ASP A 1 143 ? 17.470 7.732 -2.924 1.00 84.94 143 ASP A C 1
ATOM 1030 O O . ASP A 1 143 ? 17.167 6.753 -3.608 1.00 84.94 143 ASP A O 1
ATOM 1034 N N . GLY A 1 144 ? 16.681 8.805 -2.813 1.00 85.00 144 GLY A N 1
ATOM 1035 C CA . GLY A 1 144 ? 15.416 9.002 -3.527 1.00 85.00 144 GLY A CA 1
ATOM 1036 C C . GLY A 1 144 ? 14.181 8.343 -2.903 1.00 85.00 144 GLY A C 1
ATOM 1037 O O . GLY A 1 144 ? 13.082 8.566 -3.412 1.00 85.00 144 GLY A O 1
ATOM 1038 N N . TYR A 1 145 ? 14.322 7.566 -1.825 1.00 87.00 145 TYR A N 1
ATOM 1039 C CA . TYR A 1 145 ? 13.165 7.079 -1.070 1.00 87.00 145 TYR A CA 1
ATOM 1040 C C . TYR A 1 145 ? 12.495 8.234 -0.332 1.00 87.00 145 TYR A C 1
ATOM 1042 O O . TYR A 1 145 ? 13.159 9.064 0.294 1.00 87.00 145 TYR A O 1
ATOM 1050 N N . GLU A 1 146 ? 11.163 8.272 -0.374 1.00 84.81 146 GLU A N 1
ATOM 1051 C CA . GLU A 1 146 ? 10.402 9.232 0.420 1.00 84.81 146 GLU A CA 1
ATOM 1052 C C . GLU A 1 146 ? 9.879 8.542 1.668 1.00 84.81 146 GLU A C 1
ATOM 1054 O O . GLU A 1 146 ? 9.102 7.583 1.614 1.00 84.81 146 GLU A O 1
ATOM 1059 N N . PHE A 1 147 ? 10.348 9.049 2.803 1.00 84.62 147 PHE A N 1
ATOM 1060 C CA . PHE A 1 147 ? 9.896 8.625 4.113 1.00 84.62 147 PHE A CA 1
ATOM 1061 C C . PHE A 1 147 ? 8.799 9.553 4.616 1.00 84.62 147 PHE A C 1
ATOM 1063 O O . PHE A 1 147 ? 8.847 10.767 4.381 1.00 84.62 147 PHE A O 1
ATOM 1070 N N . GLY A 1 148 ? 7.845 9.014 5.360 1.00 80.44 148 GLY A N 1
ATOM 1071 C CA . GLY A 1 148 ? 6.710 9.765 5.876 1.00 80.44 148 GLY A CA 1
ATOM 1072 C C . GLY A 1 148 ? 6.165 9.186 7.170 1.00 80.44 148 GLY A C 1
ATOM 1073 O O . GLY A 1 148 ? 6.692 8.225 7.716 1.00 80.44 148 GLY A O 1
ATOM 1074 N N . TYR A 1 149 ? 5.122 9.833 7.677 1.00 85.69 149 TYR A N 1
ATOM 1075 C CA . TYR A 1 149 ? 4.533 9.548 8.982 1.00 85.69 149 TYR A CA 1
ATOM 1076 C C . TYR A 1 149 ? 3.234 8.746 8.798 1.00 85.69 149 TYR A C 1
ATOM 1078 O O . TYR A 1 149 ? 2.151 9.228 9.127 1.00 85.69 149 TYR A O 1
ATOM 1086 N N . TYR A 1 150 ? 3.313 7.534 8.237 1.00 89.00 150 TYR A N 1
ATOM 1087 C CA . TYR A 1 150 ? 2.145 6.726 7.818 1.00 89.00 150 TYR A CA 1
ATOM 1088 C C . TYR A 1 150 ? 1.403 6.032 8.975 1.00 89.00 150 TYR A C 1
ATOM 1090 O O . TYR A 1 150 ? 0.765 4.997 8.817 1.00 89.00 150 TYR A O 1
ATOM 1098 N N . CYS A 1 151 ? 1.508 6.611 10.164 1.00 93.00 151 CYS A N 1
ATOM 1099 C CA . CYS A 1 151 ? 0.995 6.092 11.426 1.00 93.00 151 CYS A CA 1
ATOM 1100 C C . CYS A 1 151 ? 0.565 7.221 12.381 1.00 93.00 151 CYS A C 1
ATOM 1102 O O . CYS A 1 151 ? 0.404 7.020 13.586 1.00 93.00 151 CYS A O 1
ATOM 1104 N N . THR A 1 152 ? 0.364 8.434 11.850 1.00 93.19 152 THR A N 1
ATOM 1105 C CA . THR A 1 152 ? -0.311 9.514 12.584 1.00 93.19 152 THR A CA 1
ATOM 1106 C C . THR A 1 152 ? -1.779 9.165 12.841 1.00 93.19 152 THR A C 1
ATOM 1108 O O . THR A 1 152 ? -2.325 8.210 12.278 1.00 93.19 152 THR A O 1
ATOM 1111 N N . GLN A 1 153 ? -2.449 9.969 13.672 1.00 94.00 153 GLN A N 1
ATOM 1112 C CA . GLN A 1 153 ? -3.881 9.808 13.922 1.00 94.00 153 GLN A CA 1
ATOM 1113 C C . GLN A 1 153 ? -4.692 9.873 12.622 1.00 94.00 153 GLN A C 1
ATOM 1115 O O . GLN A 1 153 ? -5.536 9.019 12.412 1.00 94.00 153 GLN A O 1
ATOM 1120 N N . ALA A 1 154 ? -4.367 10.787 11.701 1.00 94.44 154 ALA A N 1
ATOM 1121 C CA . ALA A 1 154 ? -5.073 10.892 10.423 1.00 94.44 154 ALA A CA 1
ATOM 1122 C C . ALA A 1 154 ? -4.984 9.595 9.593 1.00 94.44 154 ALA A C 1
ATOM 1124 O O . ALA A 1 154 ? -5.989 9.126 9.066 1.00 94.44 154 ALA A O 1
ATOM 1125 N N . TRP A 1 155 ? -3.803 8.967 9.528 1.00 95.56 155 TRP A N 1
ATOM 1126 C CA . TRP A 1 155 ? -3.632 7.668 8.862 1.00 95.56 155 TRP A CA 1
ATOM 1127 C C . TRP A 1 155 ? -4.365 6.533 9.578 1.00 95.56 155 TRP A C 1
ATOM 1129 O O . TRP A 1 155 ? -4.862 5.618 8.925 1.00 95.56 155 TRP A O 1
ATOM 1139 N N . THR A 1 156 ? -4.454 6.600 10.904 1.00 95.56 156 THR A N 1
ATOM 1140 C CA . THR A 1 156 ? -5.212 5.638 11.715 1.00 95.56 156 THR A CA 1
ATOM 1141 C C . THR A 1 156 ? -6.718 5.792 11.491 1.00 95.56 156 THR A C 1
ATOM 1143 O O . THR A 1 156 ? -7.425 4.803 11.319 1.00 95.56 156 THR A O 1
ATOM 1146 N N . ASP A 1 157 ? -7.217 7.024 11.436 1.00 95.56 157 ASP A N 1
ATOM 1147 C CA . ASP A 1 157 ? -8.623 7.324 11.169 1.00 95.56 157 ASP A CA 1
ATOM 1148 C C . ASP A 1 157 ? -9.013 6.865 9.760 1.00 95.56 157 ASP A C 1
ATOM 1150 O O . ASP A 1 157 ? -10.036 6.203 9.594 1.00 95.56 157 ASP A O 1
ATOM 1154 N N . ALA A 1 158 ? -8.164 7.126 8.760 1.00 96.38 158 ALA A N 1
ATOM 1155 C CA . ALA A 1 158 ? -8.364 6.652 7.392 1.00 96.38 158 ALA A CA 1
ATOM 1156 C C . ALA A 1 158 ? -8.357 5.114 7.290 1.00 96.38 158 ALA A C 1
ATOM 1158 O O . ALA A 1 158 ? -9.177 4.541 6.568 1.00 96.38 158 ALA A O 1
ATOM 1159 N N . LEU A 1 159 ? -7.488 4.429 8.047 1.00 97.06 159 LEU A N 1
ATOM 1160 C CA . LEU A 1 159 ? -7.501 2.967 8.163 1.00 97.06 159 LEU A CA 1
ATOM 1161 C C . LEU A 1 159 ? -8.829 2.470 8.745 1.00 97.06 159 LEU A C 1
ATOM 1163 O O . LEU A 1 159 ? -9.461 1.588 8.169 1.00 97.06 159 LEU A O 1
ATOM 1167 N N . ASN A 1 160 ? -9.266 3.042 9.869 1.00 97.00 160 ASN A N 1
ATOM 1168 C CA . ASN A 1 160 ? -10.515 2.656 10.527 1.00 97.00 160 ASN A CA 1
ATOM 1169 C C . ASN A 1 160 ? -11.739 2.948 9.655 1.00 97.00 160 ASN A C 1
ATOM 1171 O O . ASN A 1 160 ? -12.671 2.142 9.629 1.00 97.00 160 ASN A O 1
ATOM 1175 N N . GLN A 1 161 ? -11.727 4.058 8.912 1.00 96.12 161 GLN A N 1
ATOM 1176 C CA . GLN A 1 161 ? -12.760 4.378 7.933 1.00 96.12 161 GLN A CA 1
ATOM 1177 C C . GLN A 1 161 ? -12.820 3.309 6.842 1.00 96.12 161 GLN A C 1
ATOM 1179 O O . GLN A 1 161 ? -13.898 2.794 6.571 1.00 96.12 161 GLN A O 1
ATOM 1184 N N . MET A 1 162 ? -11.676 2.946 6.254 1.00 97.44 162 MET A N 1
ATOM 1185 C CA . MET A 1 162 ? -11.610 1.910 5.224 1.00 97.44 162 MET A CA 1
ATOM 1186 C C . MET A 1 162 ? -12.071 0.547 5.758 1.00 97.44 162 MET A C 1
ATOM 1188 O O . MET A 1 162 ? -12.899 -0.096 5.126 1.00 97.44 162 MET A O 1
ATOM 1192 N N . LEU A 1 163 ? -11.603 0.126 6.937 1.00 97.62 163 LEU A N 1
ATOM 1193 C CA . LEU A 1 163 ? -11.967 -1.165 7.536 1.00 97.62 163 LEU A CA 1
ATOM 1194 C C . LEU A 1 163 ? -13.438 -1.248 7.964 1.00 97.62 163 LEU A C 1
ATOM 1196 O O . LEU A 1 163 ? -13.998 -2.345 8.011 1.00 97.62 163 LEU A O 1
ATOM 1200 N N . SER A 1 164 ? -14.040 -0.113 8.325 1.00 96.88 164 SER A N 1
ATOM 1201 C CA . SER A 1 164 ? -15.451 -0.013 8.723 1.00 96.88 164 SER A CA 1
ATOM 1202 C C . SER A 1 164 ? -16.400 0.205 7.549 1.00 96.88 164 SER A C 1
ATOM 1204 O O . SER A 1 164 ? -17.614 0.140 7.745 1.00 96.88 164 SER A O 1
ATOM 1206 N N . ASP A 1 165 ? -15.881 0.511 6.358 1.00 96.75 165 ASP A N 1
ATOM 1207 C CA . ASP A 1 165 ? -16.708 0.700 5.174 1.00 96.75 165 ASP A CA 1
ATOM 1208 C C . ASP A 1 165 ? -17.455 -0.607 4.851 1.00 96.75 165 ASP A C 1
ATOM 1210 O O . ASP A 1 165 ? -16.819 -1.663 4.847 1.00 96.75 165 ASP A O 1
ATOM 1214 N N . PRO A 1 166 ? -18.771 -0.580 4.566 1.00 96.62 166 PRO A N 1
ATOM 1215 C CA . PRO A 1 166 ? -19.542 -1.788 4.265 1.00 96.62 166 PRO A CA 1
ATOM 1216 C C . PRO A 1 166 ? -18.997 -2.628 3.105 1.00 96.62 166 PRO A C 1
ATOM 1218 O O . PRO A 1 166 ? -19.282 -3.822 3.039 1.00 96.62 166 PRO A O 1
ATOM 1221 N N . ALA A 1 167 ? -18.242 -2.032 2.178 1.00 96.94 167 ALA A N 1
ATOM 1222 C CA . ALA A 1 167 ? -17.610 -2.776 1.097 1.00 96.94 167 ALA A CA 1
ATOM 1223 C C . ALA A 1 167 ? -16.444 -3.647 1.588 1.00 96.94 167 ALA A C 1
ATOM 1225 O O . ALA A 1 167 ? -16.172 -4.689 0.988 1.00 96.94 167 ALA A O 1
ATOM 1226 N N . VAL A 1 168 ? -15.758 -3.235 2.661 1.00 97.56 168 VAL A N 1
ATOM 1227 C CA . VAL A 1 168 ? -14.628 -3.955 3.268 1.00 97.56 168 VAL A CA 1
ATOM 1228 C C . VAL A 1 168 ? -15.093 -4.798 4.456 1.00 97.56 168 VAL A C 1
ATOM 1230 O O . VAL A 1 168 ? -14.838 -5.996 4.463 1.00 97.56 168 VAL A O 1
ATOM 1233 N N . ASP A 1 169 ? -15.783 -4.191 5.425 1.00 97.38 169 ASP A N 1
ATOM 1234 C CA . ASP A 1 169 ? -16.369 -4.815 6.624 1.00 97.38 169 ASP A CA 1
ATOM 1235 C C . ASP A 1 169 ? -15.409 -5.744 7.394 1.00 97.38 169 ASP A C 1
ATOM 1237 O O . ASP A 1 169 ? -15.738 -6.869 7.772 1.00 97.38 169 ASP A O 1
ATOM 1241 N N . LYS A 1 170 ? -14.178 -5.273 7.632 1.00 97.69 170 LYS A N 1
ATOM 1242 C CA . LYS A 1 170 ? -13.136 -6.021 8.366 1.00 97.69 170 LYS A CA 1
ATOM 1243 C C . LYS A 1 170 ? -12.786 -5.436 9.725 1.00 97.69 170 LYS A C 1
ATOM 1245 O O . LYS A 1 170 ? -11.939 -5.976 10.425 1.00 97.69 170 LYS A O 1
ATOM 1250 N N . CYS A 1 171 ? -13.479 -4.387 10.160 1.00 97.00 171 CYS A N 1
ATOM 1251 C CA . CYS A 1 171 ? -13.216 -3.730 11.440 1.00 97.00 171 CYS A CA 1
ATOM 1252 C C . CYS A 1 171 ? -13.304 -4.666 12.665 1.00 97.00 171 CYS A C 1
ATOM 1254 O O . CYS A 1 171 ? -12.667 -4.413 13.682 1.00 97.00 171 CYS A O 1
ATOM 1256 N N . GLN A 1 172 ? -14.099 -5.739 12.595 1.00 96.62 172 GLN A N 1
ATOM 1257 C CA . GLN A 1 172 ? -14.246 -6.721 13.683 1.00 96.62 172 GLN A CA 1
ATOM 1258 C C . GLN A 1 172 ? -13.489 -8.036 13.428 1.00 96.62 172 GLN A C 1
ATOM 1260 O O . GLN A 1 172 ? -13.477 -8.912 14.290 1.00 96.62 172 GLN A O 1
ATOM 1265 N N . ASP A 1 173 ? -12.864 -8.184 12.260 1.00 97.19 173 ASP A N 1
ATOM 1266 C CA . ASP A 1 173 ? -12.115 -9.375 11.862 1.00 97.19 173 ASP A CA 1
ATOM 1267 C C . ASP A 1 173 ? -10.637 -9.178 12.220 1.00 97.19 173 ASP A C 1
ATOM 1269 O O . ASP A 1 173 ? -9.827 -8.695 11.426 1.00 97.19 173 ASP A O 1
ATOM 1273 N N . THR A 1 174 ? -10.290 -9.503 13.467 1.00 96.56 174 THR A N 1
ATOM 1274 C CA . THR A 1 174 ? -8.939 -9.275 13.998 1.00 96.56 174 THR A CA 1
ATOM 1275 C C . THR A 1 174 ? -7.867 -10.049 13.234 1.00 96.56 174 THR A C 1
ATOM 1277 O O . THR A 1 174 ? -6.740 -9.566 13.132 1.00 96.56 174 THR A O 1
ATOM 1280 N N . GLU A 1 175 ? -8.199 -11.208 12.658 1.00 97.00 175 GLU A N 1
ATOM 1281 C CA . GLU A 1 175 ? -7.270 -11.991 11.842 1.00 97.00 175 GLU A CA 1
ATOM 1282 C C . GLU A 1 175 ? -7.010 -11.309 10.492 1.00 97.00 175 GLU A C 1
ATOM 1284 O O . GLU A 1 175 ? -5.854 -11.169 10.083 1.00 97.00 175 GLU A O 1
ATOM 1289 N N . ALA A 1 176 ? -8.057 -10.839 9.804 1.00 97.88 176 ALA A N 1
ATOM 1290 C CA . ALA A 1 176 ? -7.894 -10.093 8.557 1.00 97.88 176 ALA A CA 1
ATOM 1291 C C . ALA A 1 176 ? -7.120 -8.786 8.774 1.00 97.88 176 ALA A C 1
ATOM 1293 O O . ALA A 1 176 ? -6.228 -8.471 7.984 1.00 97.88 176 ALA A O 1
ATOM 1294 N N . VAL A 1 177 ? -7.400 -8.061 9.865 1.00 97.94 177 VAL A N 1
ATOM 1295 C CA . VAL A 1 177 ? -6.664 -6.843 10.246 1.00 97.94 177 VAL A CA 1
ATOM 1296 C C . VAL A 1 177 ? -5.193 -7.151 10.521 1.00 97.94 177 VAL A C 1
ATOM 1298 O O . VAL A 1 177 ? -4.320 -6.449 10.015 1.00 97.94 177 VAL A O 1
ATOM 1301 N N . HIS A 1 178 ? -4.895 -8.217 11.269 1.00 97.81 178 HIS A N 1
ATOM 1302 C CA . HIS A 1 178 ? -3.519 -8.648 11.531 1.00 97.81 178 HIS A CA 1
ATOM 1303 C C . HIS A 1 178 ? -2.772 -8.949 10.230 1.00 97.81 178 HIS A C 1
ATOM 1305 O O . HIS A 1 178 ? -1.712 -8.367 9.985 1.00 97.81 178 HIS A O 1
ATOM 1311 N N . LYS A 1 179 ? -3.349 -9.782 9.357 1.00 98.06 179 LYS A N 1
ATOM 1312 C CA . LYS A 1 179 ? -2.765 -10.120 8.052 1.00 98.06 179 LYS A CA 1
ATOM 1313 C C . LYS A 1 179 ? -2.539 -8.872 7.186 1.00 98.06 179 LYS A C 1
ATOM 1315 O O . LYS A 1 179 ? -1.430 -8.675 6.695 1.00 98.06 179 LYS A O 1
ATOM 1320 N N . LEU A 1 180 ? -3.539 -7.993 7.066 1.00 98.12 180 LEU A N 1
ATOM 1321 C CA . LEU A 1 180 ? -3.447 -6.734 6.314 1.00 98.12 180 LEU A CA 1
ATOM 1322 C C . LEU A 1 180 ? -2.286 -5.860 6.807 1.00 98.12 180 LEU A C 1
ATOM 1324 O O . LEU A 1 180 ? -1.434 -5.452 6.017 1.00 98.12 180 LEU A O 1
ATOM 1328 N N . LEU A 1 181 ? -2.252 -5.570 8.110 1.00 97.81 181 LEU A N 1
ATOM 1329 C CA . LEU A 1 181 ? -1.234 -4.703 8.700 1.00 97.81 181 LEU A CA 1
ATOM 1330 C C . LEU A 1 181 ? 0.165 -5.308 8.568 1.00 97.81 181 LEU A C 1
ATOM 1332 O O . LEU A 1 181 ? 1.124 -4.568 8.377 1.00 97.81 181 LEU A O 1
ATOM 1336 N N . ALA A 1 182 ? 0.295 -6.634 8.629 1.00 97.62 182 ALA A N 1
ATOM 1337 C CA . ALA A 1 182 ? 1.566 -7.316 8.408 1.00 97.62 182 ALA A CA 1
ATOM 1338 C C . ALA A 1 182 ? 2.054 -7.184 6.958 1.00 97.62 182 ALA A C 1
ATOM 1340 O O . ALA A 1 182 ? 3.238 -6.923 6.740 1.00 97.62 182 ALA A O 1
ATOM 1341 N N . GLN A 1 183 ? 1.156 -7.292 5.970 1.00 97.56 183 GLN A N 1
ATOM 1342 C CA . GLN A 1 183 ? 1.511 -7.061 4.567 1.00 97.56 183 GLN A CA 1
ATOM 1343 C C . GLN A 1 183 ? 1.974 -5.620 4.342 1.00 97.56 183 GLN A C 1
ATOM 1345 O O . GLN A 1 183 ? 3.054 -5.403 3.799 1.00 97.56 183 GLN A O 1
ATOM 1350 N N . VAL A 1 184 ? 1.200 -4.639 4.812 1.00 97.00 184 VAL A N 1
ATOM 1351 C CA . VAL A 1 184 ? 1.543 -3.221 4.631 1.00 97.00 184 VAL A CA 1
ATOM 1352 C C . VAL A 1 184 ? 2.813 -2.856 5.393 1.00 97.00 184 VAL A C 1
ATOM 1354 O O . VAL A 1 184 ? 3.663 -2.152 4.852 1.00 97.00 184 VAL A O 1
ATOM 1357 N N . ALA A 1 185 ? 3.001 -3.366 6.612 1.00 95.88 185 ALA A N 1
ATOM 1358 C CA . ALA A 1 185 ? 4.241 -3.167 7.354 1.00 95.88 185 ALA A CA 1
ATOM 1359 C C . ALA A 1 185 ? 5.450 -3.699 6.574 1.00 95.88 185 ALA A C 1
ATOM 1361 O O . ALA A 1 185 ? 6.471 -3.024 6.519 1.00 95.88 185 ALA A O 1
ATOM 1362 N N . TYR A 1 186 ? 5.343 -4.853 5.916 1.00 95.38 186 TYR A N 1
ATOM 1363 C CA . TYR A 1 186 ? 6.428 -5.349 5.073 1.00 95.38 186 TYR A CA 1
ATOM 1364 C C . TYR A 1 186 ? 6.691 -4.434 3.863 1.00 95.38 186 TYR A C 1
ATOM 1366 O O . TYR A 1 186 ? 7.831 -4.034 3.640 1.00 95.38 186 TYR A O 1
ATOM 1374 N N . GLU A 1 187 ? 5.648 -4.066 3.109 1.00 94.44 187 GLU A N 1
ATOM 1375 C CA . GLU A 1 187 ? 5.762 -3.227 1.898 1.00 94.44 187 GLU A CA 1
ATOM 1376 C C . GLU A 1 187 ? 6.372 -1.846 2.170 1.00 94.44 187 GLU A C 1
ATOM 1378 O O . GLU A 1 187 ? 7.106 -1.300 1.348 1.00 94.44 187 GLU A O 1
ATOM 1383 N N . THR A 1 188 ? 6.081 -1.286 3.342 1.00 93.00 188 THR A N 1
ATOM 1384 C CA . THR A 1 188 ? 6.419 0.101 3.692 1.00 93.00 188 THR A CA 1
ATOM 1385 C C . THR A 1 188 ? 7.626 0.224 4.619 1.00 93.00 188 THR A C 1
ATOM 1387 O O . THR A 1 188 ? 7.897 1.311 5.139 1.00 93.00 188 THR A O 1
ATOM 1390 N N . GLY A 1 189 ? 8.328 -0.878 4.907 1.00 90.62 189 GLY A N 1
ATOM 1391 C CA . GLY A 1 189 ? 9.399 -0.887 5.907 1.00 90.62 189 GLY A CA 1
ATOM 1392 C C . GLY A 1 189 ? 8.898 -0.412 7.276 1.00 90.62 189 GLY A C 1
ATOM 1393 O O . GLY A 1 189 ? 9.470 0.502 7.872 1.00 90.62 189 GLY A O 1
ATOM 1394 N N . PHE A 1 190 ? 7.797 -0.998 7.738 1.00 92.69 190 PHE A N 1
ATOM 1395 C CA . PHE A 1 190 ? 7.059 -0.686 8.961 1.00 92.69 190 PHE A CA 1
ATOM 1396 C C . PHE A 1 190 ? 6.515 0.750 8.984 1.00 92.69 190 PHE A C 1
ATOM 1398 O O . PHE A 1 190 ? 6.792 1.521 9.900 1.00 92.69 190 PHE A O 1
ATOM 1405 N N . TYR A 1 191 ? 5.727 1.120 7.972 1.00 88.62 191 TYR A N 1
ATOM 1406 C CA . TYR A 1 191 ? 5.073 2.432 7.837 1.00 88.62 191 TYR A CA 1
ATOM 1407 C C . TYR A 1 191 ? 6.046 3.612 7.739 1.00 88.62 191 TYR A C 1
ATOM 1409 O O . TYR A 1 191 ? 5.713 4.724 8.147 1.00 88.62 191 TYR A O 1
ATOM 1417 N N . SER A 1 192 ? 7.251 3.377 7.216 1.00 82.62 192 SER A N 1
ATOM 1418 C CA . SER A 1 192 ? 8.286 4.408 7.097 1.00 82.62 192 SER A CA 1
ATOM 1419 C C . SER A 1 192 ? 8.356 5.002 5.691 1.00 82.62 192 SER A C 1
ATOM 1421 O O . SER A 1 192 ? 8.591 6.202 5.562 1.00 82.62 192 SER A O 1
ATOM 1423 N N . THR A 1 193 ? 8.108 4.213 4.641 1.00 84.00 193 THR A N 1
ATOM 1424 C CA . THR A 1 193 ? 8.196 4.644 3.239 1.00 84.00 193 THR A CA 1
ATOM 1425 C C . THR A 1 193 ? 7.005 4.177 2.408 1.00 84.00 193 THR A C 1
ATOM 1427 O O . THR A 1 193 ? 6.435 3.121 2.650 1.00 84.00 193 THR A O 1
ATOM 1430 N N . VAL A 1 194 ? 6.633 4.980 1.415 1.00 87.19 194 VAL A N 1
ATOM 1431 C CA . VAL A 1 194 ? 5.555 4.690 0.448 1.00 87.19 194 VAL A CA 1
ATOM 1432 C C . VAL A 1 194 ? 5.951 5.109 -0.965 1.00 87.19 194 VAL A C 1
ATOM 1434 O O . VAL A 1 194 ? 5.084 5.306 -1.809 1.00 87.19 194 VAL A O 1
ATOM 1437 N N . TYR A 1 195 ? 7.233 5.368 -1.221 1.00 92.56 195 TYR A N 1
ATOM 1438 C CA . TYR A 1 195 ? 7.716 5.685 -2.561 1.00 92.56 195 TYR A CA 1
ATOM 1439 C C . TYR A 1 195 ? 9.107 5.121 -2.767 1.00 92.56 195 TYR A C 1
ATOM 1441 O O . TYR A 1 195 ? 10.025 5.424 -1.997 1.00 92.56 195 TYR A O 1
ATOM 1449 N N . GLN A 1 196 ? 9.254 4.354 -3.843 1.00 91.00 196 GLN A N 1
ATOM 1450 C CA . GLN A 1 196 ? 10.525 3.787 -4.251 1.00 91.00 196 GLN A CA 1
ATOM 1451 C C . GLN A 1 196 ? 10.939 4.399 -5.596 1.00 91.00 196 GLN A C 1
ATOM 1453 O O . GLN A 1 196 ? 10.253 4.234 -6.605 1.00 91.00 196 GLN A O 1
ATOM 1458 N N . PRO A 1 197 ? 12.086 5.092 -5.663 1.00 91.00 197 PRO A N 1
ATOM 1459 C CA . PRO A 1 197 ? 12.527 5.767 -6.882 1.00 91.00 197 PRO A CA 1
ATOM 1460 C C . PRO A 1 197 ? 12.947 4.790 -7.985 1.00 91.00 197 PRO A C 1
ATOM 1462 O O . PRO A 1 197 ? 12.956 5.167 -9.153 1.00 91.00 197 PRO A O 1
ATOM 1465 N N . LYS A 1 198 ? 13.302 3.547 -7.627 1.00 91.69 198 LYS A N 1
ATOM 1466 C CA . LYS A 1 198 ? 13.856 2.549 -8.552 1.00 91.69 198 LYS A CA 1
ATOM 1467 C C . LYS A 1 198 ? 12.903 2.219 -9.702 1.00 91.69 198 LYS A C 1
ATOM 1469 O O . LYS A 1 198 ? 13.348 2.046 -10.831 1.00 91.69 198 LYS A O 1
ATOM 1474 N N . ASP A 1 199 ? 11.613 2.133 -9.416 1.00 93.00 199 ASP A N 1
ATOM 1475 C CA . ASP A 1 199 ? 10.554 1.853 -10.389 1.00 93.00 199 ASP A CA 1
ATOM 1476 C C . ASP A 1 199 ? 9.439 2.913 -10.366 1.00 93.00 199 ASP A C 1
ATOM 1478 O O . ASP A 1 199 ? 8.431 2.783 -11.065 1.00 93.00 199 ASP A O 1
ATOM 1482 N N . GLY A 1 200 ? 9.629 3.975 -9.576 1.00 94.75 200 GLY A N 1
ATOM 1483 C CA . GLY A 1 200 ? 8.655 5.040 -9.371 1.00 94.75 200 GLY A CA 1
ATOM 1484 C C . GLY A 1 200 ? 7.396 4.577 -8.644 1.00 94.75 200 GLY A C 1
ATOM 1485 O O . GLY A 1 200 ? 6.386 5.279 -8.712 1.00 94.75 200 GLY A O 1
ATOM 1486 N N . GLY A 1 201 ? 7.418 3.401 -8.010 1.00 95.38 201 GLY A N 1
ATOM 1487 C CA . GLY A 1 201 ? 6.254 2.868 -7.328 1.00 95.38 201 GLY A CA 1
ATOM 1488 C C . GLY A 1 201 ? 5.913 3.648 -6.064 1.00 95.38 201 GLY A C 1
ATOM 1489 O O . GLY A 1 201 ? 6.789 4.218 -5.408 1.00 95.38 201 GLY A O 1
ATOM 1490 N N . ALA A 1 202 ? 4.619 3.709 -5.755 1.00 96.19 202 ALA A N 1
ATOM 1491 C CA . ALA A 1 202 ? 4.081 4.469 -4.639 1.00 96.19 202 ALA A CA 1
ATOM 1492 C C . ALA A 1 202 ? 2.932 3.736 -3.934 1.00 96.19 202 ALA A C 1
ATOM 1494 O O . ALA A 1 202 ? 2.251 2.917 -4.552 1.00 96.19 202 ALA A O 1
ATOM 1495 N N . GLY A 1 203 ? 2.689 4.086 -2.669 1.00 95.81 203 GLY A N 1
ATOM 1496 C CA . GLY A 1 203 ? 1.560 3.617 -1.867 1.00 95.81 203 GLY A CA 1
ATOM 1497 C C . GLY A 1 203 ? 1.936 2.750 -0.669 1.00 95.81 203 GLY A C 1
ATOM 1498 O O . GLY A 1 203 ? 3.093 2.397 -0.457 1.00 95.81 203 GLY A O 1
ATOM 1499 N N . LEU A 1 204 ? 0.917 2.422 0.131 1.00 96.56 204 LEU A N 1
ATOM 1500 C CA . LEU A 1 204 ? 1.016 1.487 1.259 1.00 96.56 204 LEU A CA 1
ATOM 1501 C C . LEU A 1 204 ? 1.166 0.026 0.798 1.00 96.56 204 LEU A C 1
ATOM 1503 O O . LEU A 1 204 ? 1.743 -0.796 1.501 1.00 96.56 204 LEU A O 1
ATOM 1507 N N . ILE A 1 205 ? 0.657 -0.289 -0.392 1.00 96.75 205 ILE A N 1
ATOM 1508 C CA . ILE A 1 205 ? 1.091 -1.440 -1.182 1.00 96.75 205 ILE A CA 1
ATOM 1509 C C . ILE A 1 205 ? 1.927 -0.871 -2.318 1.00 96.75 205 ILE A C 1
ATOM 1511 O O . ILE A 1 205 ? 1.485 0.068 -2.981 1.00 96.75 205 ILE A O 1
ATOM 1515 N N . HIS A 1 206 ? 3.131 -1.404 -2.520 1.00 94.56 206 HIS A N 1
ATOM 1516 C CA . HIS A 1 206 ? 4.040 -0.897 -3.539 1.00 94.56 206 HIS A CA 1
ATOM 1517 C C . HIS A 1 206 ? 3.456 -1.104 -4.939 1.00 94.56 206 HIS A C 1
ATOM 1519 O O . HIS A 1 206 ? 3.389 -2.226 -5.444 1.00 94.56 206 HIS A O 1
ATOM 1525 N N . MET A 1 207 ? 3.030 -0.016 -5.578 1.00 95.06 207 MET A N 1
ATOM 1526 C CA . MET A 1 207 ? 2.438 -0.062 -6.911 1.00 95.06 207 MET A CA 1
ATOM 1527 C C . MET A 1 207 ? 3.212 0.798 -7.891 1.00 95.06 207 MET A C 1
ATOM 1529 O O . MET A 1 207 ? 3.323 2.011 -7.718 1.00 95.06 207 MET A O 1
ATOM 1533 N N . ILE A 1 208 ? 3.670 0.178 -8.976 1.00 96.19 208 ILE A N 1
ATOM 1534 C CA . ILE A 1 208 ? 4.302 0.876 -10.097 1.00 96.19 208 ILE A CA 1
ATOM 1535 C C . ILE A 1 208 ? 3.291 1.745 -10.871 1.00 96.19 208 ILE A C 1
ATOM 1537 O O . ILE A 1 208 ? 2.106 1.398 -10.920 1.00 96.19 208 ILE A O 1
ATOM 1541 N N . PRO A 1 209 ? 3.742 2.810 -11.566 1.00 97.19 209 PRO A N 1
ATOM 1542 C CA . PRO A 1 209 ? 2.862 3.733 -12.288 1.00 97.19 209 PRO A CA 1
ATOM 1543 C C . PRO A 1 209 ? 1.881 3.087 -13.273 1.00 97.19 209 PRO A C 1
ATOM 1545 O O . PRO A 1 209 ? 0.764 3.569 -13.443 1.00 97.19 209 PRO A O 1
ATOM 1548 N N . GLY A 1 210 ? 2.268 1.970 -13.897 1.00 96.75 210 GLY A N 1
ATOM 1549 C CA . GLY A 1 210 ? 1.404 1.236 -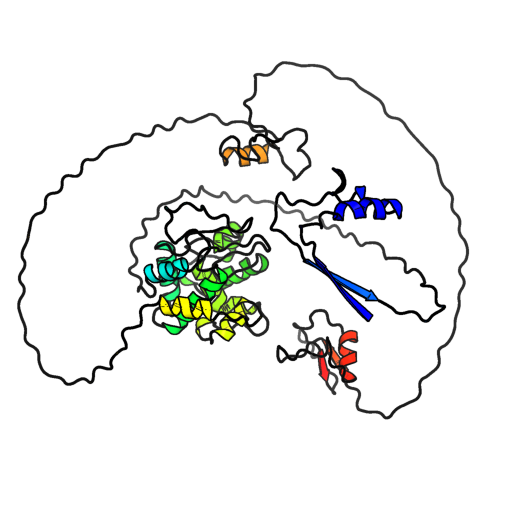14.827 1.00 96.75 210 GLY A CA 1
ATOM 1550 C C . GLY A 1 210 ? 0.127 0.674 -14.191 1.00 96.75 210 GLY A C 1
ATOM 1551 O O . GLY A 1 210 ? -0.859 0.481 -14.897 1.00 96.75 210 GLY A O 1
ATOM 1552 N N . ASN A 1 211 ? 0.121 0.460 -12.873 1.00 97.56 211 ASN A N 1
ATOM 1553 C CA . ASN A 1 211 ? -1.021 -0.100 -12.149 1.00 97.56 211 ASN A CA 1
ATOM 1554 C C . ASN A 1 211 ? -1.912 0.977 -11.515 1.00 97.56 211 ASN A C 1
ATOM 1556 O O . ASN A 1 211 ? -3.003 0.657 -11.050 1.00 97.56 211 ASN A O 1
ATOM 1560 N N . TRP A 1 212 ? -1.480 2.244 -11.496 1.00 97.44 212 TRP A N 1
ATOM 1561 C CA . TRP A 1 212 ? -2.199 3.315 -10.801 1.00 97.44 212 TRP A CA 1
ATOM 1562 C C . TRP A 1 212 ? -3.613 3.560 -11.338 1.00 97.44 212 TRP A C 1
ATOM 1564 O O . TRP A 1 212 ? -4.528 3.589 -10.516 1.00 97.44 212 TRP A O 1
ATOM 1574 N N . PRO A 1 213 ? -3.849 3.689 -12.665 1.00 97.62 213 PRO A N 1
ATOM 1575 C CA . PRO A 1 213 ? -5.203 3.924 -13.168 1.00 97.62 213 PRO A CA 1
ATOM 1576 C C . PRO A 1 213 ? -6.134 2.746 -12.875 1.00 97.62 213 PRO A C 1
ATOM 1578 O O . PRO A 1 213 ? -7.266 2.954 -12.458 1.00 97.62 213 PRO A O 1
ATOM 1581 N N . GLY A 1 214 ? -5.633 1.512 -13.018 1.00 97.56 214 GLY A N 1
ATOM 1582 C CA . GLY A 1 214 ? -6.400 0.302 -12.716 1.00 97.56 214 GLY A CA 1
ATOM 1583 C C . GLY A 1 214 ? -6.796 0.221 -11.244 1.00 97.56 214 GLY A C 1
ATOM 1584 O O . GLY A 1 214 ? -7.968 0.034 -10.939 1.00 97.56 214 GLY A O 1
ATOM 1585 N N . ASN A 1 215 ? -5.848 0.447 -10.329 1.00 98.44 215 ASN A N 1
ATOM 1586 C CA . ASN A 1 215 ? -6.143 0.456 -8.896 1.00 98.44 215 ASN A CA 1
ATOM 1587 C C . ASN A 1 215 ? -7.130 1.563 -8.509 1.00 98.44 215 ASN A C 1
ATOM 1589 O O . ASN A 1 215 ? -8.053 1.320 -7.739 1.00 98.44 215 ASN A O 1
ATOM 1593 N N . ALA A 1 216 ? -6.958 2.766 -9.055 1.00 98.00 216 ALA A N 1
ATOM 1594 C CA . ALA A 1 216 ? -7.863 3.874 -8.796 1.00 98.00 216 ALA A CA 1
ATOM 1595 C C . ALA A 1 216 ? -9.269 3.612 -9.375 1.00 98.00 216 ALA A C 1
ATOM 1597 O O . ALA A 1 216 ? -10.257 3.882 -8.702 1.00 98.00 216 ALA A O 1
ATOM 1598 N N . GLY A 1 217 ? -9.380 3.002 -10.557 1.00 97.62 217 GLY A N 1
ATOM 1599 C CA . GLY A 1 217 ? -10.664 2.538 -11.094 1.00 97.62 217 GLY A CA 1
ATOM 1600 C C . GLY A 1 217 ? -11.319 1.464 -10.215 1.00 97.62 217 GLY A C 1
ATOM 1601 O O . GLY A 1 217 ? -12.523 1.507 -9.975 1.00 97.62 217 GLY A O 1
ATOM 1602 N N . ASP A 1 218 ? -10.536 0.546 -9.644 1.00 98.31 218 ASP A N 1
ATOM 1603 C CA . ASP A 1 218 ? -11.046 -0.432 -8.675 1.00 98.31 218 ASP A CA 1
ATOM 1604 C C . ASP A 1 218 ? -11.526 0.237 -7.373 1.00 98.31 218 ASP A C 1
ATOM 1606 O O . ASP A 1 218 ? -12.477 -0.241 -6.754 1.00 98.31 218 ASP A O 1
ATOM 1610 N N . MET A 1 219 ? -10.940 1.370 -6.962 1.00 98.25 219 MET A N 1
ATOM 1611 C CA . MET A 1 219 ? -11.457 2.158 -5.832 1.00 98.25 219 MET A CA 1
ATOM 1612 C C . MET A 1 219 ? -12.857 2.715 -6.119 1.00 98.25 219 MET A C 1
ATOM 1614 O O . MET A 1 219 ? -13.671 2.759 -5.199 1.00 98.25 219 MET A O 1
ATOM 1618 N N . ASP A 1 220 ? -13.170 3.083 -7.368 1.00 97.00 220 ASP A N 1
ATOM 1619 C CA . ASP A 1 220 ? -14.521 3.528 -7.754 1.00 97.00 220 ASP A CA 1
ATOM 1620 C C . ASP A 1 220 ? -15.546 2.381 -7.617 1.00 97.00 220 ASP A C 1
ATOM 1622 O O . ASP A 1 220 ? -16.719 2.616 -7.317 1.00 97.00 220 ASP A O 1
ATOM 1626 N N . ILE A 1 221 ? -15.101 1.128 -7.787 1.00 97.12 221 ILE A N 1
ATOM 1627 C CA . ILE A 1 221 ? -15.921 -0.080 -7.603 1.00 97.12 221 ILE A CA 1
ATOM 1628 C C . ILE A 1 221 ? -16.096 -0.412 -6.117 1.00 97.12 221 ILE A C 1
ATOM 1630 O O . ILE A 1 221 ? -17.201 -0.764 -5.701 1.00 97.12 221 ILE A O 1
ATOM 1634 N N . VAL A 1 222 ? -15.025 -0.326 -5.316 1.00 97.44 222 VAL A N 1
ATOM 1635 C CA . VAL A 1 222 ? -15.075 -0.633 -3.874 1.00 97.44 222 VAL A CA 1
ATOM 1636 C C . VAL A 1 222 ? -15.846 0.440 -3.106 1.00 97.44 222 VAL A C 1
ATOM 1638 O O . VAL A 1 222 ? -16.634 0.096 -2.232 1.00 97.44 222 VAL A O 1
ATOM 1641 N N . PHE A 1 223 ? -15.671 1.721 -3.440 1.00 97.12 223 PHE A N 1
ATOM 1642 C CA . PHE A 1 223 ? -16.241 2.850 -2.694 1.00 97.12 223 PHE A CA 1
ATOM 1643 C C . PHE A 1 223 ? -17.206 3.694 -3.548 1.00 97.12 223 PHE A C 1
ATOM 1645 O O . PHE A 1 223 ? -17.017 4.905 -3.689 1.00 97.12 223 PHE A O 1
ATOM 1652 N N . PRO A 1 224 ? -18.292 3.110 -4.093 1.00 94.00 224 PRO A N 1
ATOM 1653 C CA . PRO A 1 224 ? -19.199 3.831 -4.988 1.00 94.00 224 PRO A CA 1
ATOM 1654 C C . PRO A 1 224 ? -19.960 4.965 -4.278 1.00 94.00 224 PRO A C 1
ATOM 1656 O O . PRO A 1 224 ? -20.459 5.885 -4.926 1.00 94.00 224 PRO A O 1
ATOM 1659 N N . GLY A 1 225 ? -20.062 4.912 -2.944 1.00 88.69 225 GLY A N 1
ATOM 1660 C CA . GLY A 1 225 ? -20.762 5.905 -2.123 1.00 88.69 225 GLY A CA 1
ATOM 1661 C C . GLY A 1 225 ? -20.030 7.241 -1.967 1.00 88.69 225 GLY A C 1
ATOM 1662 O O . GLY A 1 225 ? -20.661 8.229 -1.598 1.00 88.69 225 GLY A O 1
ATOM 1663 N N . ASP A 1 226 ? -18.735 7.299 -2.282 1.00 89.44 226 ASP A N 1
ATOM 1664 C CA . ASP A 1 226 ? -17.934 8.518 -2.138 1.00 89.44 226 ASP A CA 1
ATOM 1665 C C . ASP A 1 226 ? -18.240 9.565 -3.221 1.00 89.44 226 ASP A C 1
ATOM 1667 O O . ASP A 1 226 ? -17.891 10.736 -3.062 1.00 89.44 226 ASP A O 1
ATOM 1671 N N . GLY A 1 227 ? -18.856 9.156 -4.340 1.00 86.69 227 GLY A N 1
ATOM 1672 C CA . GLY A 1 227 ? -19.117 10.030 -5.492 1.00 86.69 227 GLY A CA 1
ATOM 1673 C C . GLY A 1 227 ? -17.846 10.597 -6.137 1.00 86.69 227 GLY A C 1
ATOM 1674 O O . GLY A 1 227 ? -17.911 11.581 -6.875 1.00 86.69 227 GLY A O 1
ATOM 1675 N N . LYS A 1 228 ? -16.685 10.010 -5.828 1.00 89.62 228 LYS A N 1
ATOM 1676 C CA . LYS A 1 228 ? -15.389 10.369 -6.400 1.00 89.62 228 LYS A CA 1
ATOM 1677 C C . LYS A 1 228 ? -15.165 9.578 -7.692 1.00 89.62 228 LYS A C 1
ATOM 1679 O O . LYS A 1 228 ? -15.751 8.523 -7.887 1.00 89.62 228 LYS A O 1
ATOM 1684 N N . HIS A 1 229 ? -14.334 10.136 -8.570 1.00 94.94 229 HIS A N 1
ATOM 1685 C CA . HIS A 1 229 ? -13.781 9.457 -9.742 1.00 94.94 229 HIS A CA 1
ATOM 1686 C C . HIS A 1 229 ? -12.282 9.305 -9.511 1.00 94.94 229 HIS A C 1
ATOM 1688 O O . HIS A 1 229 ? -11.490 10.149 -9.946 1.00 94.94 229 HIS A O 1
ATOM 1694 N N . TYR A 1 230 ? -11.903 8.300 -8.728 1.00 97.50 230 TYR A N 1
ATOM 1695 C CA . TYR A 1 230 ? -10.540 8.151 -8.237 1.00 97.50 230 TYR A CA 1
ATOM 1696 C C . TYR A 1 230 ? -9.534 8.019 -9.374 1.00 97.50 230 TYR A C 1
ATOM 1698 O O . TYR A 1 230 ? -8.455 8.588 -9.255 1.00 97.50 230 TYR A O 1
ATOM 1706 N N . GLU A 1 231 ? -9.880 7.374 -10.495 1.00 95.44 231 GLU A N 1
ATOM 1707 C CA . GLU A 1 231 ? -8.994 7.298 -11.668 1.00 95.44 231 GLU A CA 1
ATOM 1708 C C . GLU A 1 231 ? -8.569 8.694 -12.158 1.00 95.44 231 GLU A C 1
ATOM 1710 O O . GLU A 1 231 ? -7.385 8.952 -12.388 1.00 95.44 231 GLU A O 1
ATOM 1715 N N . GLY A 1 232 ? -9.516 9.635 -12.240 1.00 93.88 232 GLY A N 1
ATOM 1716 C CA . GLY A 1 232 ? -9.237 11.015 -12.643 1.00 93.88 232 GLY A CA 1
ATOM 1717 C C . GLY A 1 232 ? -8.387 11.776 -11.621 1.00 93.88 232 GLY A C 1
ATOM 1718 O O . GLY A 1 232 ? -7.502 12.545 -12.000 1.00 93.88 232 GLY A O 1
ATOM 1719 N N . ILE A 1 233 ? -8.619 11.538 -10.327 1.00 96.75 233 ILE A N 1
ATOM 1720 C CA . ILE A 1 233 ? -7.841 12.152 -9.241 1.00 96.75 233 ILE A CA 1
ATOM 1721 C C . ILE A 1 233 ? -6.410 11.597 -9.237 1.00 96.75 233 ILE A C 1
ATOM 1723 O O . ILE A 1 233 ? -5.452 12.369 -9.179 1.00 96.75 233 ILE A O 1
ATOM 1727 N N . ALA A 1 234 ? -6.252 10.279 -9.370 1.00 97.06 234 ALA A N 1
ATOM 1728 C CA . ALA A 1 234 ? -4.960 9.609 -9.448 1.00 97.06 234 ALA A CA 1
ATOM 1729 C C . ALA A 1 234 ? -4.162 10.067 -10.674 1.00 97.06 234 ALA A C 1
ATOM 1731 O O . ALA A 1 234 ? -2.972 10.355 -10.556 1.00 97.06 234 ALA A O 1
ATOM 1732 N N . ALA A 1 235 ? -4.810 10.229 -11.832 1.00 95.44 235 ALA A N 1
ATOM 1733 C CA . ALA A 1 235 ? -4.171 10.778 -13.027 1.00 95.44 235 ALA A CA 1
ATOM 1734 C C . ALA A 1 235 ? -3.668 12.220 -12.822 1.00 95.44 235 ALA A C 1
ATOM 1736 O O . ALA A 1 235 ? -2.613 12.581 -13.342 1.00 95.44 235 ALA A O 1
ATOM 1737 N N . ALA A 1 236 ? -4.395 13.038 -12.053 1.00 96.25 236 ALA A N 1
ATOM 1738 C CA . ALA A 1 236 ? -4.009 14.418 -11.757 1.00 96.25 236 ALA A CA 1
ATOM 1739 C C . ALA A 1 236 ? -2.899 14.523 -10.694 1.00 96.25 236 ALA A C 1
ATOM 1741 O O . ALA A 1 236 ? -2.019 15.375 -10.804 1.00 96.25 236 ALA A O 1
ATOM 1742 N N . MET A 1 237 ? -2.939 13.675 -9.664 1.00 96.88 237 MET A N 1
ATOM 1743 C CA . MET A 1 237 ? -2.011 13.716 -8.526 1.00 96.88 237 MET A CA 1
ATOM 1744 C C . MET A 1 237 ? -0.753 12.853 -8.728 1.00 96.88 237 MET A C 1
ATOM 1746 O O . MET A 1 237 ? 0.260 13.084 -8.064 1.00 96.88 237 MET A O 1
ATOM 1750 N N . GLY A 1 238 ? -0.795 11.860 -9.620 1.00 96.19 238 GLY A N 1
ATOM 1751 C CA . GLY A 1 238 ? 0.280 10.889 -9.815 1.00 96.19 238 GLY A CA 1
ATOM 1752 C C . GLY A 1 238 ? 0.579 10.116 -8.529 1.00 96.19 238 GLY A C 1
ATOM 1753 O O . GLY A 1 238 ? -0.334 9.704 -7.816 1.00 96.19 238 GLY A O 1
ATOM 1754 N N . LYS A 1 239 ? 1.865 9.971 -8.187 1.00 95.38 239 LYS A N 1
ATOM 1755 C CA . LYS A 1 239 ? 2.281 9.262 -6.966 1.00 95.38 239 LYS A CA 1
ATOM 1756 C C . LYS A 1 239 ? 1.672 9.842 -5.690 1.00 95.38 239 LYS A C 1
ATOM 1758 O O . LYS A 1 239 ? 1.343 9.075 -4.793 1.00 95.38 239 LYS A O 1
ATOM 1763 N N . ASN A 1 240 ? 1.465 11.163 -5.635 1.00 95.94 240 ASN A N 1
ATOM 1764 C CA . ASN A 1 240 ? 0.977 11.845 -4.436 1.00 95.94 240 ASN A CA 1
ATOM 1765 C C . ASN A 1 240 ? -0.405 11.334 -4.028 1.00 95.94 240 ASN A C 1
ATOM 1767 O O . ASN A 1 240 ? -0.722 11.350 -2.848 1.00 95.94 240 ASN A O 1
ATOM 1771 N N . PHE A 1 241 ? -1.200 10.834 -4.981 1.00 96.81 241 PHE A N 1
ATOM 1772 C CA . PHE A 1 241 ? -2.474 10.180 -4.701 1.00 96.81 241 PHE A CA 1
ATOM 1773 C C . PHE A 1 241 ? -2.311 9.036 -3.696 1.00 96.81 241 PHE A C 1
ATOM 1775 O O . PHE A 1 241 ? -3.012 8.979 -2.696 1.00 96.81 241 PHE A O 1
ATOM 1782 N N . PHE A 1 242 ? -1.330 8.163 -3.912 1.00 96.25 242 PHE A N 1
ATOM 1783 C CA . PHE A 1 242 ? -1.097 6.982 -3.078 1.00 96.25 242 PHE A CA 1
ATOM 1784 C C . PHE A 1 242 ? -0.368 7.303 -1.766 1.00 96.25 242 PHE A C 1
ATOM 1786 O O . PHE A 1 242 ? -0.284 6.455 -0.879 1.00 96.25 242 PHE A O 1
ATOM 1793 N N . GLN A 1 243 ? 0.151 8.524 -1.639 1.00 94.38 243 GLN A N 1
ATOM 1794 C CA . GLN A 1 243 ? 0.819 9.038 -0.442 1.00 94.38 243 GLN A CA 1
ATOM 1795 C C . GLN A 1 243 ? -0.094 9.946 0.391 1.00 94.38 243 GLN A C 1
ATOM 1797 O O . GLN A 1 243 ? 0.324 10.418 1.448 1.00 94.38 243 GLN A O 1
ATOM 1802 N N . ASP A 1 244 ? -1.309 10.212 -0.087 1.00 95.44 244 ASP A N 1
ATOM 1803 C CA . ASP A 1 244 ? -2.299 11.040 0.585 1.00 95.44 244 ASP A CA 1
ATOM 1804 C C . ASP A 1 244 ? -3.159 10.181 1.519 1.00 95.44 244 ASP A C 1
ATOM 1806 O O . ASP A 1 244 ? -3.556 9.058 1.192 1.00 95.44 244 ASP A O 1
ATOM 1810 N N . VAL A 1 245 ? -3.446 10.723 2.698 1.00 95.56 245 VAL A N 1
ATOM 1811 C CA . VAL A 1 245 ? -4.190 10.033 3.752 1.00 95.56 245 VAL A CA 1
ATOM 1812 C C . VAL A 1 245 ? -5.624 9.690 3.338 1.00 95.56 245 VAL A C 1
ATOM 1814 O O . VAL A 1 245 ? -6.143 8.654 3.754 1.00 95.56 245 VAL A O 1
ATOM 1817 N N . ASP A 1 246 ? -6.236 10.494 2.465 1.00 96.44 246 ASP A N 1
ATOM 1818 C CA . ASP A 1 246 ? -7.619 10.302 2.018 1.00 96.44 246 ASP A CA 1
ATOM 1819 C C . ASP A 1 246 ? -7.774 9.128 1.035 1.00 96.44 246 ASP A C 1
ATOM 1821 O O . ASP A 1 246 ? -8.894 8.649 0.806 1.00 96.44 246 ASP A O 1
ATOM 1825 N N . TYR A 1 247 ? -6.669 8.665 0.437 1.00 97.50 247 TYR A N 1
ATOM 1826 C CA . TYR A 1 247 ? -6.678 7.683 -0.651 1.00 97.50 247 TYR A CA 1
ATOM 1827 C C . TYR A 1 247 ? -5.806 6.457 -0.381 1.00 97.50 247 TYR A C 1
ATOM 1829 O O . TYR A 1 247 ? -6.156 5.370 -0.841 1.00 97.50 247 TYR A O 1
ATOM 1837 N N . GLY A 1 248 ? -4.717 6.586 0.383 1.00 96.88 248 GLY A N 1
ATOM 1838 C CA . GLY A 1 248 ? -3.728 5.522 0.563 1.00 96.88 248 GLY A CA 1
ATOM 1839 C C . GLY A 1 248 ? -4.337 4.205 1.051 1.00 96.88 248 GLY A C 1
ATOM 1840 O O . GLY A 1 248 ? -4.170 3.177 0.401 1.00 96.88 248 GLY A O 1
ATOM 1841 N N . TRP A 1 249 ? -5.122 4.218 2.135 1.00 98.00 249 TRP A N 1
ATOM 1842 C CA . TRP A 1 249 ? -5.773 2.997 2.641 1.00 98.00 249 TRP A CA 1
ATOM 1843 C C . TRP A 1 249 ? -6.882 2.465 1.730 1.00 98.00 249 TRP A C 1
ATOM 1845 O O . TRP A 1 249 ? -7.063 1.252 1.629 1.00 98.00 249 TRP A O 1
ATOM 1855 N N . LYS A 1 250 ? -7.600 3.342 1.024 1.00 98.12 250 LYS A N 1
ATOM 1856 C CA . LYS A 1 250 ? -8.619 2.925 0.050 1.00 98.12 250 LYS A CA 1
ATOM 1857 C C . LYS A 1 250 ? -7.989 2.226 -1.155 1.00 98.12 250 LYS A C 1
ATOM 1859 O O . LYS A 1 250 ? -8.510 1.219 -1.623 1.00 98.12 250 LYS A O 1
ATOM 1864 N N . SER A 1 251 ? -6.826 2.697 -1.589 1.00 98.25 251 SER A N 1
ATOM 1865 C CA . SER A 1 251 ? -6.012 2.037 -2.607 1.00 98.25 251 SER A CA 1
ATOM 1866 C C . SER A 1 251 ? -5.570 0.631 -2.172 1.00 98.25 251 SER A C 1
ATOM 1868 O O . SER A 1 251 ? -5.675 -0.311 -2.964 1.00 98.25 251 SER A O 1
ATOM 1870 N N . VAL A 1 252 ? -5.184 0.446 -0.898 1.00 98.38 252 VAL A N 1
ATOM 1871 C CA . VAL A 1 252 ? -4.907 -0.893 -0.337 1.00 98.38 252 VAL A CA 1
ATOM 1872 C C . VAL A 1 252 ? -6.133 -1.798 -0.436 1.00 98.38 252 VAL A C 1
ATOM 1874 O O . VAL A 1 252 ? -6.014 -2.936 -0.884 1.00 98.38 252 VAL A O 1
ATOM 1877 N N . ALA A 1 253 ? -7.316 -1.304 -0.063 1.00 98.44 253 ALA A N 1
ATOM 1878 C CA . ALA A 1 253 ? -8.550 -2.084 -0.147 1.00 98.44 253 ALA A CA 1
ATOM 1879 C C . ALA A 1 253 ? -8.892 -2.486 -1.590 1.00 98.44 253 ALA A C 1
ATOM 1881 O O . ALA A 1 253 ? -9.244 -3.640 -1.836 1.00 98.44 253 ALA A O 1
ATOM 1882 N N . ALA A 1 254 ? -8.732 -1.568 -2.548 1.00 98.44 254 ALA A N 1
ATOM 1883 C CA . ALA A 1 254 ? -8.900 -1.857 -3.971 1.00 98.44 254 ALA A CA 1
ATOM 1884 C C . ALA A 1 254 ? -7.917 -2.926 -4.460 1.00 98.44 254 ALA A C 1
ATOM 1886 O O . ALA A 1 254 ? -8.320 -3.859 -5.159 1.00 98.44 254 ALA A O 1
ATOM 1887 N N . TRP A 1 255 ? -6.657 -2.871 -4.010 1.00 98.56 255 TRP A N 1
ATOM 1888 C CA . TRP A 1 255 ? -5.684 -3.917 -4.314 1.00 98.56 255 TRP A CA 1
ATOM 1889 C C . TRP A 1 255 ? -6.103 -5.269 -3.752 1.00 98.56 255 TRP A C 1
ATOM 1891 O O . TRP A 1 255 ? -6.110 -6.268 -4.475 1.00 98.56 255 TRP A O 1
ATOM 1901 N N . PHE A 1 256 ? -6.486 -5.296 -2.475 1.00 98.56 256 PHE A N 1
ATOM 1902 C CA . PHE A 1 256 ? -6.891 -6.513 -1.783 1.00 98.56 256 PHE A CA 1
ATOM 1903 C C . PHE A 1 256 ? -8.147 -7.139 -2.387 1.00 98.56 256 PHE A C 1
ATOM 1905 O O . PHE A 1 256 ? -8.247 -8.358 -2.384 1.00 98.56 256 PHE A O 1
ATOM 1912 N N . LYS A 1 257 ? -9.069 -6.354 -2.949 1.00 98.31 257 LYS A N 1
ATOM 1913 C CA . LYS A 1 257 ? -10.303 -6.891 -3.537 1.00 98.31 257 LYS A CA 1
ATOM 1914 C C . LYS A 1 257 ? -10.198 -7.240 -5.014 1.00 98.31 257 LYS A C 1
ATOM 1916 O O . LYS A 1 257 ? -10.716 -8.277 -5.420 1.00 98.31 257 LYS A O 1
ATOM 1921 N N . PHE A 1 258 ? -9.556 -6.391 -5.815 1.00 98.12 258 PHE A N 1
ATOM 1922 C CA . PHE A 1 258 ? -9.661 -6.476 -7.274 1.00 98.12 258 PHE A CA 1
ATOM 1923 C C . PHE A 1 258 ? -8.314 -6.347 -7.987 1.00 98.12 258 PHE A C 1
ATOM 1925 O O . PHE A 1 258 ? -7.979 -7.209 -8.806 1.00 98.12 258 PHE A O 1
ATOM 1932 N N . THR A 1 259 ? -7.495 -5.344 -7.650 1.00 97.69 259 THR A N 1
ATOM 1933 C CA . THR A 1 259 ? -6.312 -5.018 -8.471 1.00 97.69 259 THR A CA 1
ATOM 1934 C C . THR A 1 259 ? -5.259 -6.118 -8.460 1.00 97.69 259 THR A C 1
ATOM 1936 O O . THR A 1 259 ? -4.527 -6.276 -9.434 1.00 97.69 259 THR A O 1
ATOM 1939 N N . ASN A 1 260 ? -5.211 -6.950 -7.415 1.00 98.06 260 ASN A N 1
ATOM 1940 C CA . ASN A 1 260 ? -4.303 -8.097 -7.371 1.00 98.06 260 ASN A CA 1
ATOM 1941 C C . ASN A 1 260 ? -4.483 -9.078 -8.554 1.00 98.06 260 ASN A C 1
ATOM 1943 O O . ASN A 1 260 ? -3.591 -9.882 -8.812 1.00 98.06 260 ASN A O 1
ATOM 1947 N N . GLY A 1 261 ? -5.571 -8.981 -9.331 1.00 97.44 261 GLY A N 1
ATOM 1948 C CA . GLY A 1 261 ? -5.766 -9.703 -10.595 1.00 97.44 261 GLY A CA 1
ATOM 1949 C C . GLY A 1 261 ? -4.741 -9.403 -11.698 1.00 97.44 261 GLY A C 1
ATOM 1950 O O . GLY A 1 261 ? -4.640 -10.180 -12.648 1.00 97.44 261 GLY A O 1
ATOM 1951 N N . VAL A 1 262 ? -3.933 -8.341 -11.571 1.00 95.94 262 VAL A N 1
ATOM 1952 C CA . VAL A 1 262 ? -2.785 -8.102 -12.473 1.00 95.94 262 VAL A CA 1
ATOM 1953 C C . VAL A 1 262 ? -1.702 -9.181 -12.349 1.00 95.94 262 VAL A C 1
ATOM 1955 O O . VAL A 1 262 ? -0.861 -9.322 -13.238 1.00 95.94 262 VAL A O 1
ATOM 1958 N N . ILE A 1 263 ? -1.728 -9.963 -11.267 1.00 95.88 263 ILE A N 1
ATOM 1959 C CA . ILE A 1 263 ? -0.820 -11.080 -11.025 1.00 95.88 263 ILE A CA 1
ATOM 1960 C C . ILE A 1 263 ? -1.507 -12.385 -11.462 1.00 95.88 263 ILE A C 1
ATOM 1962 O O . ILE A 1 263 ? -2.587 -12.715 -10.964 1.00 95.88 263 ILE A O 1
ATOM 1966 N N . PRO A 1 264 ? -0.903 -13.180 -12.368 1.00 95.88 264 PRO A N 1
ATOM 1967 C CA . PRO A 1 264 ? -1.482 -14.450 -12.795 1.00 95.88 264 PRO A CA 1
ATOM 1968 C C . PRO A 1 264 ? -1.779 -15.392 -11.619 1.00 95.88 264 PRO A C 1
ATOM 1970 O O . PRO A 1 264 ? -0.900 -15.688 -10.811 1.00 95.88 264 PRO A O 1
ATOM 1973 N N . GLY A 1 265 ? -3.014 -15.899 -11.549 1.00 95.50 265 GLY A N 1
ATOM 1974 C CA . GLY A 1 265 ? -3.474 -16.774 -10.460 1.00 95.50 265 GLY A CA 1
ATOM 1975 C C . GLY A 1 265 ? -3.976 -16.040 -9.210 1.00 95.50 265 GLY A C 1
ATOM 1976 O O . GLY A 1 265 ? -4.263 -16.693 -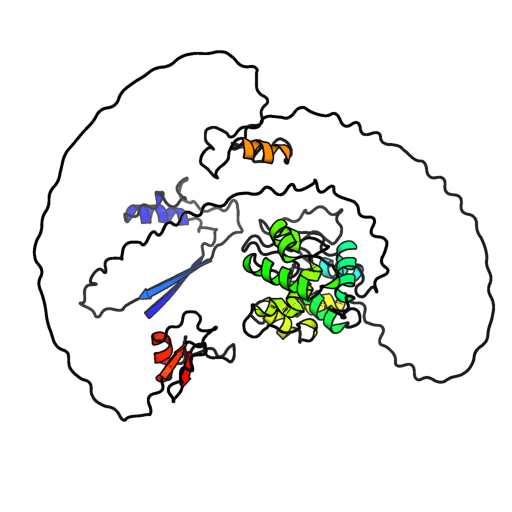8.206 1.00 95.50 265 GLY A O 1
ATOM 1977 N N . CYS A 1 266 ? -4.083 -14.713 -9.273 1.00 97.69 266 CYS A N 1
ATOM 1978 C CA . CYS A 1 266 ? -4.726 -13.863 -8.274 1.00 97.69 266 CYS A CA 1
ATOM 1979 C C . CYS A 1 266 ? -6.061 -13.317 -8.826 1.00 97.69 266 CYS A C 1
ATOM 1981 O O . CYS A 1 266 ? -6.687 -13.969 -9.662 1.00 97.69 266 CYS A O 1
ATOM 1983 N N . GLY A 1 267 ? -6.542 -12.176 -8.333 1.00 97.12 267 GLY A N 1
ATOM 1984 C CA . GLY A 1 267 ? -7.921 -11.706 -8.535 1.00 97.12 267 GLY A CA 1
ATOM 1985 C C . GLY A 1 267 ? -8.868 -12.263 -7.471 1.00 97.12 267 GLY A C 1
ATOM 1986 O O . GLY A 1 267 ? -10.002 -12.633 -7.765 1.00 97.12 267 GLY A O 1
ATOM 1987 N N . LEU A 1 268 ? -8.353 -12.403 -6.250 1.00 97.88 268 LEU A N 1
ATOM 1988 C CA . LEU A 1 268 ? -9.065 -12.925 -5.087 1.00 97.88 268 LEU A CA 1
ATOM 1989 C C . LEU A 1 268 ? -9.360 -11.774 -4.124 1.00 97.88 268 LEU A C 1
ATOM 1991 O O . LEU A 1 268 ? -8.601 -10.805 -4.093 1.00 97.88 268 LEU A O 1
ATOM 1995 N N . ASP A 1 269 ? -10.387 -11.920 -3.284 1.00 98.38 269 ASP A N 1
ATOM 1996 C CA . ASP A 1 269 ? -10.521 -11.067 -2.101 1.00 98.38 269 ASP A CA 1
ATOM 1997 C C . ASP A 1 269 ? -9.483 -11.511 -1.062 1.00 98.38 269 ASP A C 1
ATOM 1999 O O . ASP A 1 269 ? -9.648 -12.521 -0.370 1.00 98.38 269 ASP A O 1
ATOM 2003 N N . LEU A 1 270 ? -8.370 -10.780 -1.012 1.00 98.44 270 LEU A N 1
ATOM 2004 C CA . LEU A 1 270 ? -7.217 -11.063 -0.167 1.00 98.44 270 LEU A CA 1
ATOM 2005 C C . LEU A 1 270 ? -7.529 -10.932 1.322 1.00 98.44 270 LEU A C 1
ATOM 2007 O 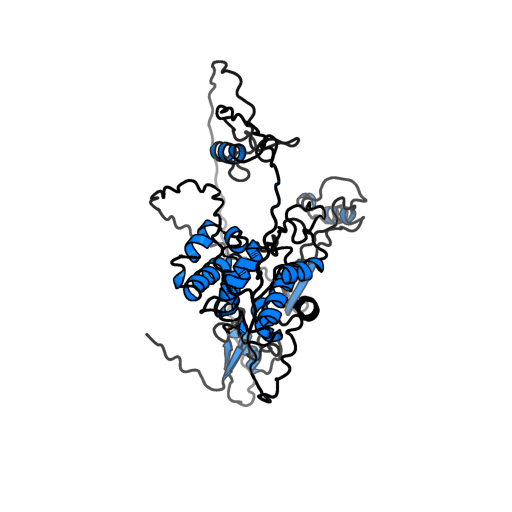O . LEU A 1 270 ? -6.819 -11.548 2.118 1.00 98.44 270 LEU A O 1
ATOM 2011 N N . PHE A 1 271 ? -8.585 -10.214 1.721 1.00 98.44 271 PHE A N 1
ATOM 2012 C CA . PHE A 1 271 ? -8.974 -10.170 3.130 1.00 98.44 271 PHE A CA 1
ATOM 2013 C C . PHE A 1 271 ? -9.401 -11.551 3.656 1.00 98.44 271 PHE A C 1
ATOM 2015 O O . PHE A 1 271 ? -9.177 -11.846 4.830 1.00 98.44 271 PHE A O 1
ATOM 2022 N N . ASP A 1 272 ? -9.932 -12.411 2.782 1.00 98.25 272 ASP A N 1
ATOM 2023 C CA . ASP A 1 272 ? -10.403 -13.759 3.125 1.00 98.25 272 ASP A CA 1
ATOM 2024 C C . ASP A 1 272 ? -9.354 -14.856 2.878 1.00 98.25 272 ASP A C 1
ATOM 2026 O O . ASP A 1 272 ? -9.592 -16.029 3.170 1.00 98.25 272 ASP A O 1
ATOM 2030 N N . GLN A 1 273 ? -8.186 -14.505 2.332 1.00 98.31 273 GLN A N 1
ATOM 2031 C CA . GLN A 1 273 ? -7.134 -15.476 2.031 1.00 98.31 273 GLN A CA 1
ATOM 2032 C C . GLN A 1 273 ? -6.190 -15.710 3.217 1.00 98.31 273 GLN A C 1
ATOM 2034 O O . GLN A 1 273 ? -6.087 -14.912 4.157 1.00 98.31 273 GLN A O 1
ATOM 2039 N N . ASP A 1 274 ? -5.459 -16.823 3.160 1.00 97.69 274 ASP A N 1
ATOM 2040 C CA . ASP A 1 274 ? -4.328 -17.062 4.051 1.00 97.69 274 ASP A CA 1
ATOM 2041 C C . ASP A 1 274 ? -3.172 -16.082 3.764 1.00 97.69 274 ASP A C 1
ATOM 2043 O O . ASP A 1 274 ? -3.064 -15.491 2.685 1.00 97.69 274 ASP A O 1
ATOM 2047 N N . PHE A 1 275 ? -2.287 -15.907 4.745 1.00 96.62 275 PHE A N 1
ATOM 2048 C CA . PHE A 1 275 ? -1.210 -14.920 4.671 1.00 96.62 275 PHE A CA 1
ATOM 2049 C C . PHE A 1 275 ? -0.197 -15.202 3.545 1.00 96.62 275 PHE A C 1
ATOM 2051 O O . PHE A 1 275 ? 0.314 -14.265 2.932 1.00 96.62 275 PHE A O 1
ATOM 2058 N N . ALA A 1 276 ? 0.059 -16.471 3.209 1.00 96.06 276 ALA A N 1
ATOM 2059 C CA . ALA A 1 276 ? 0.967 -16.829 2.119 1.00 96.06 276 ALA A CA 1
ATOM 2060 C C . ALA A 1 276 ? 0.361 -16.485 0.749 1.00 96.06 276 ALA A C 1
ATOM 2062 O O . ALA A 1 276 ? 1.058 -15.974 -0.135 1.00 96.06 276 ALA A O 1
ATOM 2063 N N . THR A 1 277 ? -0.944 -16.704 0.587 1.00 97.31 277 THR A N 1
ATOM 2064 C CA . THR A 1 277 ? -1.710 -16.310 -0.596 1.00 97.31 277 THR A CA 1
ATOM 2065 C C . THR A 1 277 ? -1.739 -14.790 -0.750 1.00 97.31 277 THR A C 1
ATOM 2067 O O . THR A 1 277 ? -1.504 -14.305 -1.859 1.00 97.31 277 THR A O 1
ATOM 2070 N N . GLN A 1 278 ? -1.928 -14.034 0.342 1.00 98.00 278 GLN A N 1
ATOM 2071 C CA . GLN A 1 278 ? -1.803 -12.571 0.313 1.00 98.00 278 GLN A CA 1
ATOM 2072 C C . GLN A 1 278 ? -0.422 -12.138 -0.192 1.00 98.00 278 GLN A C 1
ATOM 2074 O O . GLN A 1 278 ? -0.340 -11.372 -1.149 1.00 98.00 278 GLN A O 1
ATOM 2079 N N . THR A 1 279 ? 0.660 -12.686 0.373 1.00 96.56 279 THR A N 1
ATOM 2080 C CA . THR A 1 279 ? 2.029 -12.346 -0.045 1.00 96.56 279 THR A CA 1
ATOM 2081 C C . THR A 1 279 ? 2.259 -12.633 -1.527 1.00 96.56 279 THR A C 1
ATOM 2083 O O . THR A 1 279 ? 2.767 -11.780 -2.260 1.00 96.56 279 THR A O 1
ATOM 2086 N N . ARG A 1 280 ? 1.838 -13.814 -1.999 1.00 96.44 280 ARG A N 1
ATOM 2087 C CA . ARG A 1 280 ? 1.949 -14.197 -3.412 1.00 96.44 280 ARG A CA 1
ATOM 2088 C C . ARG A 1 280 ? 1.220 -13.213 -4.323 1.00 96.44 280 ARG A C 1
ATOM 2090 O O . ARG A 1 280 ? 1.749 -12.862 -5.372 1.00 96.44 280 ARG A O 1
ATOM 2097 N N . CYS A 1 281 ? 0.032 -12.770 -3.922 1.00 97.44 281 CYS A N 1
ATOM 2098 C CA . CYS A 1 281 ? -0.799 -11.844 -4.689 1.00 97.44 281 CYS A CA 1
ATOM 2099 C C . CYS A 1 281 ? -0.468 -10.362 -4.473 1.00 97.44 281 CYS A C 1
ATOM 2101 O O . CYS A 1 281 ? -1.161 -9.494 -4.999 1.00 97.44 281 CYS A O 1
ATOM 2103 N N . ILE A 1 282 ? 0.610 -10.060 -3.751 1.00 96.12 282 ILE A N 1
ATOM 2104 C CA . ILE A 1 282 ? 1.208 -8.724 -3.703 1.00 96.12 282 ILE A CA 1
ATOM 2105 C C . ILE A 1 282 ? 2.532 -8.713 -4.484 1.00 96.12 282 ILE A C 1
ATOM 2107 O O . ILE A 1 282 ? 2.741 -7.833 -5.312 1.00 96.12 282 ILE A O 1
ATOM 2111 N N . LEU A 1 283 ? 3.390 -9.728 -4.313 1.00 93.25 283 LEU A N 1
ATOM 2112 C CA . LEU A 1 283 ? 4.731 -9.760 -4.922 1.00 93.25 283 LEU A CA 1
ATOM 2113 C C . LEU A 1 283 ? 4.863 -10.580 -6.212 1.00 93.25 283 LEU A C 1
ATOM 2115 O O . LEU A 1 283 ? 5.914 -10.557 -6.845 1.00 93.25 283 LEU A O 1
ATOM 2119 N N . SER A 1 284 ? 3.839 -11.336 -6.613 1.00 91.88 284 SER A N 1
ATOM 2120 C CA . SER A 1 284 ? 3.909 -12.391 -7.648 1.00 91.88 284 SER A CA 1
ATOM 2121 C C . SER A 1 284 ? 4.732 -13.632 -7.267 1.00 91.88 284 SER A C 1
ATOM 2123 O O . SER A 1 284 ? 4.875 -14.548 -8.081 1.00 91.88 284 SER A O 1
ATOM 2125 N N . PHE A 1 285 ? 5.251 -13.705 -6.039 1.00 89.50 285 PHE A N 1
ATOM 2126 C CA . PHE A 1 285 ? 5.948 -14.867 -5.483 1.00 89.50 285 PHE A CA 1
ATOM 2127 C C . PHE A 1 285 ? 5.725 -14.965 -3.971 1.00 89.50 285 PHE A C 1
ATOM 2129 O O . PHE A 1 285 ? 5.384 -13.983 -3.314 1.00 89.50 285 PHE A O 1
ATOM 2136 N N . VAL A 1 286 ? 5.897 -16.165 -3.412 1.00 84.94 286 VAL A N 1
ATOM 2137 C CA . VAL A 1 286 ? 5.825 -16.369 -1.961 1.00 84.94 286 VAL A CA 1
ATOM 2138 C C . VAL A 1 286 ? 7.139 -15.898 -1.351 1.00 84.94 286 VAL A C 1
ATOM 2140 O O . VAL A 1 286 ? 8.202 -16.413 -1.691 1.00 84.94 286 VAL A O 1
ATOM 2143 N N . ASN A 1 287 ? 7.053 -14.919 -0.461 1.00 90.06 287 ASN A N 1
ATOM 2144 C CA . ASN A 1 287 ? 8.163 -14.438 0.347 1.00 90.06 287 ASN A CA 1
ATOM 2145 C C . ASN A 1 287 ? 7.837 -14.698 1.818 1.00 90.06 287 ASN A C 1
ATOM 2147 O O . ASN A 1 287 ? 6.673 -14.595 2.215 1.00 90.06 287 ASN A O 1
ATOM 2151 N N . ASP A 1 288 ? 8.838 -15.044 2.619 1.00 92.56 288 ASP A N 1
ATOM 2152 C CA . ASP A 1 288 ? 8.622 -15.200 4.050 1.00 92.56 288 ASP A CA 1
ATOM 2153 C C . ASP A 1 288 ? 8.443 -13.813 4.682 1.00 92.56 288 ASP A C 1
ATOM 2155 O O . ASP A 1 288 ? 9.343 -12.974 4.663 1.00 92.56 288 ASP A O 1
ATOM 2159 N N . ARG A 1 289 ? 7.236 -13.561 5.193 1.00 95.44 289 ARG A N 1
ATOM 2160 C CA . ARG A 1 289 ? 6.855 -12.320 5.881 1.00 95.44 289 ARG A CA 1
ATOM 2161 C C . ARG A 1 289 ? 6.525 -12.572 7.351 1.00 95.44 289 ARG A C 1
ATOM 2163 O O . ARG A 1 289 ? 5.840 -11.755 7.969 1.00 95.44 289 ARG A O 1
ATOM 2170 N N . GLN A 1 290 ? 6.983 -13.696 7.906 1.00 96.50 290 GLN A N 1
ATOM 2171 C CA . GLN A 1 290 ? 6.650 -14.097 9.269 1.00 96.50 290 GLN A CA 1
ATOM 2172 C C . GLN A 1 290 ? 7.134 -13.078 10.306 1.00 96.50 290 GLN A C 1
ATOM 2174 O O . GLN A 1 290 ? 6.406 -12.794 11.247 1.00 96.50 290 GLN A O 1
ATOM 2179 N N . GLU A 1 291 ? 8.294 -12.444 10.101 1.00 95.81 291 GLU A N 1
ATOM 2180 C CA . GLU A 1 291 ? 8.786 -11.388 11.000 1.00 95.81 291 GLU A CA 1
ATOM 2181 C C . GLU A 1 291 ? 7.782 -10.230 11.132 1.00 95.81 291 GLU A C 1
ATOM 2183 O O . GLU A 1 291 ? 7.423 -9.833 12.242 1.00 95.81 291 GLU A O 1
ATOM 2188 N N . ALA A 1 292 ? 7.288 -9.706 10.004 1.00 96.56 292 ALA A N 1
ATOM 2189 C CA . ALA A 1 292 ? 6.296 -8.634 10.007 1.00 96.56 292 ALA A CA 1
ATOM 2190 C C . ALA A 1 292 ? 4.980 -9.103 10.643 1.00 96.56 292 ALA A C 1
ATOM 2192 O O . ALA A 1 292 ? 4.373 -8.367 11.422 1.00 96.56 292 ALA A O 1
ATOM 2193 N N . PHE A 1 293 ? 4.569 -10.341 10.359 1.00 96.94 293 PHE A N 1
ATOM 2194 C CA . PHE A 1 293 ? 3.396 -10.951 10.973 1.00 96.94 293 PHE A CA 1
ATOM 2195 C C . PHE A 1 293 ? 3.521 -11.014 12.501 1.00 96.94 293 PHE A C 1
ATOM 2197 O O . PHE A 1 293 ? 2.641 -10.523 13.207 1.00 96.94 293 PHE A O 1
ATOM 2204 N N . ASP A 1 294 ? 4.628 -11.530 13.026 1.00 97.12 294 ASP A N 1
ATOM 2205 C CA . ASP A 1 294 ? 4.861 -11.668 14.465 1.00 97.12 294 ASP A CA 1
ATOM 2206 C C . ASP A 1 294 ? 4.943 -10.302 15.162 1.00 97.12 294 ASP A C 1
ATOM 2208 O O . ASP A 1 294 ? 4.346 -10.100 16.224 1.00 97.12 294 ASP A O 1
ATOM 2212 N N . ILE A 1 295 ? 5.617 -9.328 14.538 1.00 96.31 295 ILE A N 1
ATOM 2213 C CA . ILE A 1 295 ? 5.701 -7.949 15.038 1.00 96.31 295 ILE A CA 1
ATOM 2214 C C . ILE A 1 295 ? 4.310 -7.330 15.165 1.00 96.31 295 ILE A C 1
ATOM 2216 O O . ILE A 1 295 ? 3.963 -6.826 16.236 1.00 96.31 295 ILE A O 1
ATOM 2220 N N . VAL A 1 296 ? 3.500 -7.385 14.105 1.00 96.94 296 VAL A N 1
ATOM 2221 C CA . VAL A 1 296 ? 2.141 -6.829 14.128 1.00 96.94 296 VAL A CA 1
ATOM 2222 C C . VAL A 1 296 ? 1.284 -7.540 15.168 1.00 96.94 296 VAL A C 1
ATOM 2224 O O . VAL A 1 296 ? 0.578 -6.876 15.925 1.00 96.94 296 VAL A O 1
ATOM 2227 N N . GLY A 1 297 ? 1.407 -8.865 15.274 1.00 97.19 297 GLY A N 1
ATOM 2228 C CA . GLY A 1 297 ? 0.700 -9.658 16.278 1.00 97.19 297 GLY A CA 1
ATOM 2229 C C . GLY A 1 297 ? 1.053 -9.246 17.707 1.00 97.19 297 GLY A C 1
ATOM 2230 O O . GLY A 1 297 ? 0.174 -9.186 18.561 1.00 97.19 297 GLY A O 1
ATOM 2231 N N . SER A 1 298 ? 2.316 -8.886 17.961 1.00 96.75 298 SER A N 1
ATOM 2232 C CA . SER A 1 298 ? 2.759 -8.381 19.269 1.00 96.75 298 SER A CA 1
ATOM 2233 C C . SER A 1 298 ? 2.256 -6.967 19.595 1.00 96.75 298 SER A C 1
ATOM 2235 O O . SER A 1 298 ? 2.195 -6.594 20.766 1.00 96.75 298 SER A O 1
ATOM 2237 N N . CYS A 1 299 ? 1.909 -6.182 18.570 1.00 96.69 299 CYS A N 1
ATOM 2238 C CA . CYS A 1 299 ? 1.421 -4.810 18.703 1.00 96.69 299 CYS A CA 1
ATOM 2239 C C . CYS A 1 299 ? -0.103 -4.714 18.791 1.00 96.69 299 CYS A C 1
ATOM 2241 O O . CYS A 1 299 ? -0.622 -3.746 19.350 1.00 96.69 299 CYS A O 1
ATOM 2243 N N . LEU A 1 300 ? -0.825 -5.687 18.235 1.00 96.31 300 LEU A N 1
ATOM 2244 C CA . LEU A 1 300 ? -2.267 -5.767 18.397 1.00 96.31 300 LEU A CA 1
ATOM 2245 C C . LEU A 1 300 ? -2.583 -6.144 19.850 1.00 96.31 300 LEU A C 1
ATOM 2247 O O . LEU A 1 300 ? -1.976 -7.073 20.391 1.00 96.31 300 LEU A O 1
ATOM 2251 N N . PRO A 1 301 ? -3.518 -5.440 20.514 1.00 88.31 301 PRO A N 1
ATOM 2252 C CA . PRO A 1 301 ? -3.938 -5.838 21.844 1.00 88.31 301 PRO A CA 1
ATOM 2253 C C . PRO A 1 301 ? -4.438 -7.276 21.760 1.00 88.31 301 PRO A C 1
ATOM 2255 O O . PRO A 1 301 ? -5.230 -7.607 20.875 1.00 88.31 301 PRO A O 1
ATOM 2258 N N . SER A 1 302 ? -3.983 -8.134 22.675 1.00 73.00 302 SER A N 1
ATOM 2259 C CA . SER A 1 302 ? -4.585 -9.454 22.818 1.00 73.00 302 SER A CA 1
ATOM 2260 C C . SER A 1 302 ? -6.072 -9.223 23.039 1.00 73.00 302 SER A C 1
ATOM 2262 O O . SER A 1 302 ? -6.448 -8.656 24.070 1.00 73.00 302 SER A O 1
ATOM 2264 N N . ALA A 1 303 ? -6.901 -9.580 22.051 1.00 57.81 303 ALA A N 1
ATOM 2265 C CA . ALA A 1 303 ? -8.344 -9.484 22.192 1.00 57.81 303 ALA A CA 1
ATOM 2266 C C . ALA A 1 303 ? -8.677 -10.140 23.535 1.00 57.81 303 ALA A C 1
ATOM 2268 O O . ALA A 1 303 ? -8.189 -11.254 23.770 1.00 57.81 303 ALA A O 1
ATOM 2269 N N . PRO A 1 304 ? -9.382 -9.450 24.454 1.00 56.00 304 PRO A N 1
ATOM 2270 C CA . PRO A 1 304 ? -9.686 -10.023 25.752 1.00 56.00 304 PRO A CA 1
ATOM 2271 C C . PRO A 1 304 ? -10.317 -11.375 25.470 1.00 56.00 304 PRO A C 1
ATOM 2273 O O . PRO A 1 304 ? -11.354 -11.433 24.803 1.00 56.00 304 PRO A O 1
ATOM 2276 N N . ALA A 1 305 ? -9.622 -12.449 25.869 1.00 51.59 305 ALA A N 1
ATOM 2277 C CA . ALA A 1 305 ? -10.061 -13.805 25.603 1.00 51.59 305 ALA A CA 1
ATOM 2278 C C . ALA A 1 305 ? -11.494 -13.856 26.103 1.00 51.59 305 ALA A C 1
ATOM 2280 O O . ALA A 1 305 ? -11.728 -13.684 27.304 1.00 51.59 305 ALA A O 1
ATOM 2281 N N . THR A 1 306 ? -12.445 -13.938 25.168 1.00 40.66 306 THR A N 1
ATOM 2282 C CA . THR A 1 306 ? -13.861 -13.861 25.493 1.00 40.66 306 THR A CA 1
ATOM 2283 C C . THR A 1 306 ? -14.137 -15.127 26.269 1.00 40.66 306 THR A C 1
ATOM 2285 O O . THR A 1 306 ? -14.361 -16.198 25.714 1.00 40.66 306 THR A O 1
ATOM 2288 N N . THR A 1 307 ? -13.989 -15.015 27.583 1.00 39.19 307 THR A N 1
ATOM 2289 C CA . THR A 1 307 ? -14.294 -16.067 28.525 1.00 39.19 307 THR A CA 1
ATOM 2290 C C . THR A 1 307 ? -15.793 -16.179 28.400 1.00 39.19 307 THR A C 1
ATOM 2292 O O . THR A 1 307 ? -16.507 -15.279 28.839 1.00 39.19 307 THR A O 1
ATOM 2295 N N . ALA A 1 308 ? -16.254 -17.196 27.673 1.00 38.88 308 ALA A N 1
ATOM 2296 C CA . ALA A 1 308 ? -17.665 -17.467 27.484 1.00 38.88 308 ALA A CA 1
ATOM 2297 C C . ALA A 1 308 ? -18.304 -17.514 28.875 1.00 38.88 308 ALA A C 1
ATOM 2299 O O . ALA A 1 308 ? -18.110 -18.463 29.634 1.00 38.88 308 ALA A O 1
ATOM 2300 N N . ALA A 1 309 ? -18.979 -16.429 29.250 1.00 40.47 309 ALA A N 1
ATOM 2301 C CA . ALA A 1 309 ? -19.612 -16.321 30.543 1.00 40.47 309 ALA A CA 1
ATOM 2302 C C . ALA A 1 309 ? -20.801 -17.278 30.531 1.00 40.47 309 ALA A C 1
ATOM 2304 O O . ALA A 1 309 ? -21.833 -17.007 29.915 1.00 40.47 309 ALA A O 1
ATOM 2305 N N . THR A 1 310 ? -20.643 -18.422 31.194 1.00 41.03 310 THR A N 1
ATOM 2306 C CA . THR A 1 310 ? -21.750 -19.312 31.529 1.00 41.03 310 THR A CA 1
ATOM 2307 C C . THR A 1 310 ? -22.736 -18.517 32.380 1.00 41.03 310 THR A C 1
ATOM 2309 O O . THR A 1 310 ? -22.476 -18.206 33.542 1.00 41.03 310 THR A O 1
ATOM 2312 N N . SER A 1 311 ? -23.852 -18.137 31.763 1.00 38.44 311 SER A N 1
ATOM 2313 C CA . SER A 1 311 ? -24.946 -17.405 32.389 1.00 38.44 311 SER A CA 1
ATOM 2314 C C . SER A 1 311 ? -25.559 -18.240 33.517 1.00 38.44 311 SER A C 1
ATOM 2316 O O . SER A 1 311 ? -26.297 -19.190 33.267 1.00 38.44 311 SER A O 1
ATOM 2318 N N . THR A 1 312 ? -25.258 -17.877 34.765 1.00 42.31 312 THR A N 1
ATOM 2319 C CA . THR A 1 312 ? -26.101 -18.196 35.922 1.00 42.31 312 THR A CA 1
ATOM 2320 C C . THR A 1 312 ? -26.760 -16.894 36.361 1.00 42.31 312 THR A C 1
ATOM 2322 O O . THR A 1 312 ? -26.095 -15.979 36.841 1.00 42.31 312 THR A O 1
ATOM 2325 N N . ALA A 1 313 ? -28.069 -16.793 36.142 1.00 46.78 313 ALA A N 1
ATOM 2326 C CA . ALA A 1 313 ? -28.884 -15.645 36.516 1.00 46.78 313 ALA A CA 1
ATOM 2327 C C . ALA A 1 313 ? -29.148 -15.597 38.031 1.00 46.78 313 ALA A C 1
ATOM 2329 O O . ALA A 1 313 ? -29.585 -16.604 38.579 1.00 46.78 313 ALA A O 1
ATOM 2330 N N . ALA A 1 314 ? -28.958 -14.429 38.667 1.00 39.12 314 ALA A N 1
ATOM 2331 C CA . ALA A 1 314 ? -29.737 -13.876 39.798 1.00 39.12 314 ALA A CA 1
ATOM 2332 C C . ALA A 1 314 ? -29.221 -12.443 40.149 1.00 39.12 314 ALA A C 1
ATOM 2334 O O . ALA A 1 314 ? -28.233 -12.009 39.562 1.00 39.12 314 ALA A O 1
ATOM 2335 N N . PRO A 1 315 ? -29.876 -11.650 41.025 1.00 46.81 315 PRO A N 1
ATOM 2336 C CA . PRO A 1 315 ? -30.835 -10.628 40.625 1.00 46.81 315 PRO A CA 1
ATOM 2337 C C . PRO A 1 315 ? -30.414 -9.181 40.960 1.00 46.81 315 PRO A C 1
ATOM 2339 O O . PRO A 1 315 ? -29.587 -8.901 41.823 1.00 46.81 315 PRO A O 1
ATOM 2342 N N . SER A 1 316 ? -31.087 -8.265 40.262 1.00 44.78 316 SER A N 1
ATOM 2343 C CA . SER A 1 316 ? -31.086 -6.802 40.384 1.00 44.78 316 SER A CA 1
ATOM 2344 C C . SER A 1 316 ? -31.175 -6.264 41.820 1.00 44.78 316 SER A C 1
ATOM 2346 O O . SER A 1 316 ? -32.104 -6.604 42.550 1.00 44.78 316 SER A O 1
ATOM 2348 N N . THR A 1 317 ? -30.310 -5.300 42.158 1.00 35.22 317 THR A N 1
ATOM 2349 C CA . THR A 1 317 ? -30.583 -4.280 43.188 1.00 35.22 317 THR A CA 1
ATOM 2350 C C . THR A 1 317 ? -30.157 -2.896 42.682 1.00 35.22 317 THR A C 1
ATOM 2352 O O . THR A 1 317 ? -29.122 -2.748 42.037 1.00 35.22 317 THR A O 1
ATOM 2355 N N . GLN A 1 318 ? -31.014 -1.909 42.937 1.00 38.03 318 GLN A N 1
ATOM 2356 C CA . GLN A 1 318 ? -31.055 -0.559 42.372 1.00 38.03 318 GLN A CA 1
ATOM 2357 C C . GLN A 1 318 ? -30.531 0.502 43.368 1.00 38.03 318 GLN A C 1
ATOM 2359 O O . GLN A 1 318 ? -30.626 0.300 44.576 1.00 38.03 318 GLN A O 1
ATOM 2364 N N . ALA A 1 319 ? -30.135 1.665 42.819 1.00 42.84 319 ALA A N 1
ATOM 2365 C CA . ALA A 1 319 ? -29.808 2.964 43.448 1.00 42.84 319 ALA A CA 1
ATOM 2366 C C . ALA A 1 319 ? -28.406 3.073 44.098 1.00 42.84 319 ALA A C 1
ATOM 2368 O O . ALA A 1 319 ? -27.871 2.096 44.593 1.00 42.84 319 ALA A O 1
ATOM 2369 N N . ALA A 1 320 ? -27.715 4.219 44.112 1.00 37.00 320 ALA A N 1
ATOM 2370 C CA . ALA A 1 320 ? -28.149 5.616 44.043 1.00 37.00 320 ALA A CA 1
ATOM 2371 C C . ALA A 1 320 ? -27.064 6.533 43.437 1.00 37.00 320 ALA A C 1
ATOM 2373 O O . ALA A 1 320 ? -25.871 6.250 43.492 1.00 37.00 320 ALA A O 1
ATOM 2374 N N . SER A 1 321 ? -27.523 7.655 42.888 1.00 43.25 321 SER A N 1
ATOM 2375 C CA . SER A 1 321 ? -26.770 8.780 42.334 1.00 43.25 321 SER A CA 1
ATOM 2376 C C . SER A 1 321 ? -26.277 9.755 43.410 1.00 43.25 321 SER A C 1
ATOM 2378 O O . SER A 1 321 ? -27.074 10.186 44.244 1.00 43.25 321 SER A O 1
ATOM 2380 N N . THR A 1 322 ? -25.026 10.214 43.301 1.00 34.91 322 THR A N 1
ATOM 2381 C CA . THR A 1 322 ? -24.520 11.373 44.055 1.00 34.91 322 THR A CA 1
ATOM 2382 C C . THR A 1 322 ? -23.701 12.279 43.138 1.00 34.91 322 THR A C 1
ATOM 2384 O O . THR A 1 322 ? -22.614 11.923 42.691 1.00 34.91 322 THR A O 1
ATOM 2387 N N . THR A 1 323 ? -24.248 13.460 42.858 1.00 41.31 323 THR A N 1
ATOM 2388 C CA . THR A 1 323 ? -23.599 14.561 42.139 1.00 41.31 323 THR A CA 1
ATOM 2389 C C . THR A 1 323 ? -22.824 15.414 43.141 1.00 41.31 323 THR A C 1
ATOM 2391 O O . THR A 1 323 ? -23.418 15.920 44.091 1.00 41.31 323 THR A O 1
ATOM 2394 N N . ALA A 1 324 ? -21.523 15.616 42.924 1.00 37.62 324 ALA A N 1
ATOM 2395 C CA . ALA A 1 324 ? -20.727 16.606 43.646 1.00 37.62 324 ALA A CA 1
ATOM 2396 C C . ALA A 1 324 ? -19.987 17.495 42.639 1.00 37.62 324 ALA A C 1
ATOM 2398 O O . ALA A 1 324 ? -19.195 17.019 41.830 1.00 37.62 324 ALA A O 1
ATOM 2399 N N . ALA A 1 325 ? -20.294 18.790 42.687 1.00 41.00 325 ALA A N 1
ATOM 2400 C CA . ALA A 1 325 ? -19.638 19.838 41.920 1.00 41.00 325 ALA A CA 1
ATOM 2401 C C . ALA A 1 325 ? -18.364 20.316 42.639 1.00 41.00 325 ALA A C 1
ATOM 2403 O O . ALA A 1 325 ? -18.374 20.502 43.855 1.00 41.00 325 ALA A O 1
ATOM 2404 N N . MET A 1 326 ? -17.304 20.594 41.878 1.00 45.62 326 MET A N 1
ATOM 2405 C CA . MET A 1 326 ? -16.183 21.441 42.301 1.00 45.62 326 MET A CA 1
ATOM 2406 C C . MET A 1 326 ? -15.951 22.547 41.262 1.00 45.62 326 MET A C 1
ATOM 2408 O O . MET A 1 326 ? -16.090 22.284 40.066 1.00 45.62 326 MET A O 1
ATOM 2412 N N . PRO A 1 327 ? -15.574 23.768 41.684 1.00 50.91 327 PRO A N 1
ATOM 2413 C CA . PRO A 1 327 ? -15.153 24.828 40.784 1.00 50.91 327 PRO A CA 1
ATOM 2414 C C . PRO A 1 327 ? -13.635 24.763 40.577 1.00 50.91 327 PRO A C 1
ATOM 2416 O O . PRO A 1 327 ? -12.883 24.575 41.532 1.00 50.91 327 PRO A O 1
ATOM 2419 N N . SER A 1 328 ? -13.174 24.976 39.346 1.00 37.06 328 SER A N 1
ATOM 2420 C CA . SER A 1 328 ? -11.763 25.261 39.084 1.00 37.06 328 SER A CA 1
ATOM 2421 C C . SER A 1 328 ? -11.650 26.399 38.080 1.00 37.06 328 SER A C 1
ATOM 2423 O O . SER A 1 328 ? -12.055 26.295 36.926 1.00 37.06 328 SER A O 1
ATOM 2425 N N . SER A 1 329 ? -11.143 27.519 38.580 1.00 39.97 329 SER A N 1
ATOM 2426 C CA . SER A 1 329 ? -10.741 28.706 37.840 1.00 39.97 329 SER A CA 1
ATOM 2427 C C . SER A 1 329 ? -9.390 28.469 37.166 1.00 39.97 329 SER A C 1
ATOM 2429 O O . SER A 1 329 ? -8.430 28.089 37.838 1.00 39.97 329 SER A O 1
ATOM 2431 N N . THR A 1 330 ? -9.264 28.764 35.873 1.00 36.47 330 THR A N 1
ATOM 2432 C CA . THR A 1 330 ? -7.950 28.933 35.238 1.00 36.47 330 THR A CA 1
ATOM 2433 C C . THR A 1 330 ? -8.005 30.083 34.240 1.00 36.47 330 THR A C 1
ATOM 2435 O O . THR A 1 330 ? -8.794 30.089 33.301 1.00 36.47 330 THR A O 1
ATOM 2438 N N . THR A 1 331 ? -7.175 31.084 34.508 1.00 39.06 331 THR A N 1
ATOM 2439 C CA . THR A 1 331 ? -6.939 32.276 33.697 1.00 39.06 331 THR A CA 1
ATOM 2440 C C . THR A 1 331 ? -6.000 31.916 32.547 1.00 39.06 331 THR A C 1
ATOM 2442 O O . THR A 1 331 ? -4.891 31.449 32.799 1.00 39.06 331 THR A O 1
ATOM 2445 N N . SER A 1 332 ? -6.404 32.165 31.299 1.00 36.97 332 SER A N 1
ATOM 2446 C CA . SER A 1 332 ? -5.527 32.045 30.127 1.00 36.97 332 SER A CA 1
ATOM 2447 C C . SER A 1 332 ? -5.216 33.424 29.551 1.00 36.97 332 SER A C 1
ATOM 2449 O O . SER A 1 332 ? -6.094 34.143 29.076 1.00 36.97 332 SER A O 1
ATOM 2451 N N . THR A 1 333 ? -3.936 33.784 29.603 1.00 32.94 333 THR A N 1
ATOM 2452 C CA . THR A 1 333 ? -3.355 34.983 28.997 1.00 32.94 333 THR A CA 1
ATOM 2453 C C . THR A 1 333 ? -3.221 34.776 27.490 1.00 32.94 333 THR A C 1
ATOM 2455 O O . THR A 1 333 ? -2.518 33.874 27.043 1.00 32.94 333 THR A O 1
ATOM 2458 N N . THR A 1 334 ? -3.891 35.621 26.707 1.00 31.39 334 THR A N 1
ATOM 2459 C CA . THR A 1 334 ? -3.785 35.662 25.241 1.00 31.39 334 THR A CA 1
ATOM 2460 C C . THR A 1 334 ? -2.653 36.613 24.854 1.00 31.39 334 THR A C 1
ATOM 2462 O O . THR A 1 334 ? -2.707 37.791 25.202 1.00 31.39 334 THR A O 1
ATOM 2465 N N . VAL A 1 335 ? -1.639 36.124 24.136 1.00 33.00 335 VAL A N 1
ATOM 2466 C CA . VAL A 1 335 ? -0.613 36.969 23.505 1.00 33.00 335 VAL A CA 1
ATOM 2467 C C . VAL A 1 335 ? -0.839 36.921 21.998 1.00 33.00 335 VAL A C 1
ATOM 2469 O O . VAL A 1 335 ? -0.699 35.873 21.374 1.00 33.00 335 VAL A O 1
ATOM 2472 N N . ALA A 1 336 ? -1.237 38.057 21.429 1.00 32.94 336 ALA A N 1
ATOM 2473 C CA . ALA A 1 336 ? -1.404 38.239 19.995 1.00 32.94 336 ALA A CA 1
ATOM 2474 C C . ALA A 1 336 ? -0.032 38.445 19.333 1.00 32.94 336 ALA A C 1
ATOM 2476 O O . ALA A 1 336 ? 0.709 39.350 19.718 1.00 32.94 336 ALA A O 1
ATOM 2477 N N . MET A 1 337 ? 0.296 37.629 18.327 1.00 34.44 337 MET A N 1
ATOM 2478 C CA . MET A 1 337 ? 1.388 37.910 17.394 1.00 34.44 337 MET A CA 1
ATOM 2479 C C . MET A 1 337 ? 0.813 38.459 16.090 1.00 34.44 337 MET A C 1
ATOM 2481 O O . MET A 1 337 ? 0.029 37.804 15.408 1.00 34.44 337 MET A O 1
ATOM 2485 N N . THR A 1 338 ? 1.218 39.683 15.764 1.00 29.77 338 THR A N 1
ATOM 2486 C CA . THR A 1 338 ? 0.918 40.378 14.513 1.00 29.77 338 THR A CA 1
ATOM 2487 C C . THR A 1 338 ? 2.000 40.032 13.493 1.00 29.77 338 THR A C 1
ATOM 2489 O O . THR A 1 338 ? 3.160 40.390 13.689 1.00 29.77 338 THR A O 1
ATOM 2492 N N . SER A 1 339 ? 1.636 39.369 12.396 1.00 31.38 339 SER A N 1
ATOM 2493 C CA . SER A 1 339 ? 2.522 39.168 11.244 1.00 31.38 339 SER A CA 1
ATOM 2494 C C . SER A 1 339 ? 2.071 40.057 10.090 1.00 31.38 339 SER A C 1
ATOM 2496 O O . SER A 1 339 ? 0.971 39.918 9.563 1.00 31.38 339 SER A O 1
ATOM 2498 N N . SER A 1 340 ? 2.931 41.000 9.722 1.00 31.69 340 SER A N 1
ATOM 2499 C CA . SER A 1 340 ? 2.793 41.886 8.571 1.00 31.69 340 SER A CA 1
ATOM 2500 C C . SER A 1 340 ? 3.334 41.207 7.310 1.00 31.69 340 SER A C 1
ATOM 2502 O O . SER A 1 340 ? 4.531 40.936 7.224 1.00 31.69 340 SER A O 1
ATOM 2504 N N . THR A 1 341 ? 2.471 40.961 6.327 1.00 28.20 341 THR A N 1
ATOM 2505 C CA . THR A 1 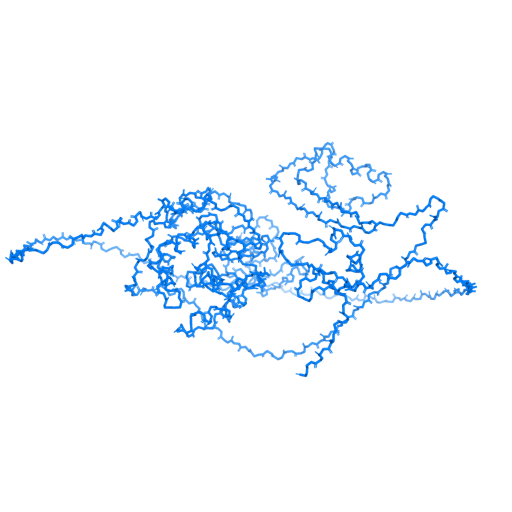341 ? 2.848 40.543 4.969 1.00 28.20 341 THR A CA 1
ATOM 2506 C C . THR A 1 341 ? 3.078 41.761 4.082 1.00 28.20 341 THR A C 1
ATOM 2508 O O . THR A 1 341 ? 2.154 42.528 3.811 1.00 28.20 341 THR A O 1
ATOM 2511 N N . THR A 1 342 ? 4.314 41.919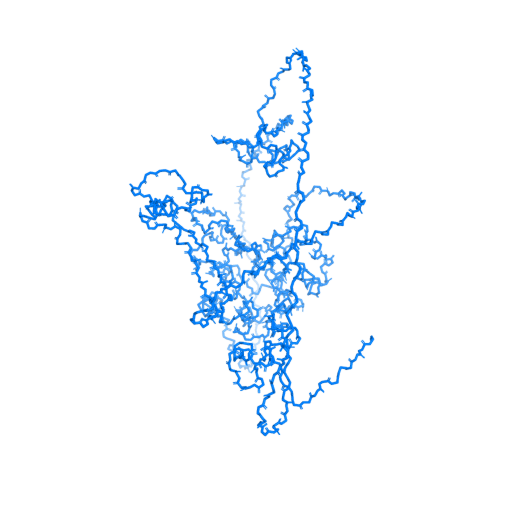 3.615 1.00 32.91 342 THR A N 1
ATOM 2512 C CA . THR A 1 342 ? 4.716 42.912 2.614 1.00 32.91 342 THR A CA 1
ATOM 2513 C C . THR A 1 342 ? 4.716 42.242 1.241 1.00 32.91 342 THR A C 1
ATOM 2515 O O . THR A 1 342 ? 5.473 41.300 1.016 1.00 32.91 342 THR A O 1
ATOM 2518 N N . SER A 1 343 ? 3.870 42.711 0.324 1.00 34.62 343 SER A N 1
ATOM 2519 C CA . SER A 1 343 ? 3.839 42.258 -1.071 1.00 34.62 343 SER A CA 1
ATOM 2520 C C . SER A 1 343 ? 5.117 42.685 -1.803 1.00 34.62 343 SER A C 1
ATOM 2522 O O . SER A 1 343 ? 5.431 43.875 -1.840 1.00 34.62 343 SER A O 1
ATOM 2524 N N . ALA A 1 344 ? 5.846 41.733 -2.389 1.00 37.62 344 ALA A N 1
ATOM 2525 C CA . ALA A 1 344 ? 7.029 41.994 -3.207 1.00 37.62 344 ALA A CA 1
ATOM 2526 C C . ALA A 1 344 ? 6.718 41.797 -4.699 1.00 37.62 344 ALA A C 1
ATOM 2528 O O . ALA A 1 344 ? 6.089 40.816 -5.089 1.00 37.62 344 ALA A O 1
ATOM 2529 N N . SER A 1 345 ? 7.165 42.759 -5.510 1.00 43.91 345 SER A N 1
ATOM 2530 C CA . SER A 1 345 ? 7.133 42.758 -6.975 1.00 43.91 345 SER A CA 1
ATOM 2531 C C . SER A 1 345 ? 7.759 41.497 -7.578 1.00 43.91 345 SER A C 1
ATOM 2533 O O . SER A 1 345 ? 8.809 41.053 -7.116 1.00 43.91 345 SER A O 1
ATOM 2535 N N . GLY A 1 346 ? 7.137 40.970 -8.638 1.00 49.69 346 GLY A N 1
ATOM 2536 C CA . GLY A 1 346 ? 7.578 39.769 -9.351 1.00 49.69 346 GLY A CA 1
ATOM 2537 C C . GLY A 1 346 ? 9.009 39.876 -9.885 1.00 49.69 346 GLY A C 1
ATOM 2538 O O . GLY A 1 346 ? 9.368 40.843 -10.558 1.00 49.69 346 GLY A O 1
ATOM 2539 N N . SER A 1 347 ? 9.823 38.874 -9.568 1.00 62.06 347 SER A N 1
ATOM 2540 C CA . SER A 1 347 ? 11.175 38.685 -10.092 1.00 62.06 347 SER A CA 1
ATOM 2541 C C . SER A 1 347 ? 11.123 37.975 -11.445 1.00 62.06 347 SER A C 1
ATOM 2543 O O . SER A 1 347 ? 10.604 36.869 -11.535 1.00 62.06 347 SER A O 1
ATOM 2545 N N . SER A 1 348 ? 11.674 38.584 -12.499 1.00 85.06 348 SER A N 1
ATOM 2546 C CA . SER A 1 348 ? 11.826 37.938 -13.808 1.00 85.06 348 SER A CA 1
ATOM 2547 C C . SER A 1 348 ? 13.054 37.021 -13.807 1.00 85.06 348 SER A C 1
ATOM 2549 O O . SER A 1 348 ? 14.185 37.511 -13.808 1.00 85.06 348 SER A O 1
ATOM 2551 N N . CYS A 1 349 ? 12.840 35.707 -13.787 1.00 90.00 349 CYS A N 1
ATOM 2552 C CA . CYS A 1 349 ? 13.895 34.708 -13.962 1.00 90.00 349 CYS A CA 1
ATOM 2553 C C . CYS A 1 349 ? 14.009 34.288 -15.432 1.00 90.00 349 CYS A C 1
ATOM 2555 O O . CYS A 1 349 ? 12.989 34.054 -16.077 1.00 90.00 349 CYS A O 1
ATOM 2557 N N . HIS A 1 350 ? 15.232 34.130 -15.936 1.00 93.94 350 HIS A N 1
ATOM 2558 C CA . HIS A 1 350 ? 15.512 33.729 -17.320 1.00 93.94 350 HIS A CA 1
ATOM 2559 C C . HIS A 1 350 ? 16.390 32.476 -17.378 1.00 93.94 350 HIS A C 1
ATOM 2561 O O . HIS A 1 350 ? 17.179 32.211 -16.469 1.00 93.94 350 HIS A O 1
ATOM 2567 N N . ALA A 1 351 ? 16.270 31.694 -18.448 1.00 92.12 351 ALA A N 1
ATOM 2568 C CA . ALA A 1 351 ? 17.147 30.561 -18.707 1.00 92.12 351 ALA A CA 1
ATOM 2569 C C . ALA A 1 351 ? 18.544 31.053 -19.120 1.00 92.12 351 ALA A C 1
ATOM 2571 O O . ALA A 1 351 ? 18.692 31.962 -19.939 1.00 92.12 351 ALA A O 1
ATOM 2572 N N . THR A 1 352 ? 19.599 30.438 -18.584 1.00 91.69 352 THR A N 1
ATOM 2573 C CA . THR A 1 352 ? 20.971 30.807 -18.955 1.00 91.69 352 THR A CA 1
ATOM 2574 C C . THR A 1 352 ? 21.293 30.350 -20.382 1.00 91.69 352 THR A C 1
ATOM 2576 O O . THR A 1 352 ? 20.875 29.281 -20.836 1.00 91.69 352 THR A O 1
ATOM 2579 N N . SER A 1 353 ? 22.076 31.147 -21.113 1.00 80.81 353 SER A N 1
ATOM 2580 C CA . SER A 1 353 ? 22.346 30.983 -22.553 1.00 80.81 353 SER A CA 1
ATOM 2581 C C . SER A 1 353 ? 23.120 29.709 -22.941 1.00 80.81 353 SER A C 1
ATOM 2583 O O . SER A 1 353 ? 23.219 29.397 -24.123 1.00 80.81 353 SER A O 1
ATOM 2585 N N . GLY A 1 354 ? 23.607 28.927 -21.969 1.00 77.31 354 GLY A N 1
ATOM 2586 C CA . GLY A 1 354 ? 24.174 27.583 -22.175 1.00 77.31 354 GLY A CA 1
ATOM 2587 C C . GLY A 1 354 ? 23.215 26.421 -21.876 1.00 77.31 354 GLY A C 1
ATOM 2588 O O . GLY A 1 354 ? 23.529 25.276 -22.185 1.00 77.31 354 GLY A O 1
ATOM 2589 N N . SER A 1 355 ? 22.048 26.705 -21.292 1.00 68.56 355 SER A N 1
ATOM 2590 C CA . SER A 1 355 ? 21.065 25.703 -20.842 1.00 68.56 355 SER A CA 1
ATOM 2591 C C . SER A 1 355 ? 19.912 25.519 -21.832 1.00 68.56 355 SER A C 1
ATOM 2593 O O . SER A 1 355 ? 19.133 24.571 -21.725 1.00 68.56 355 SER A O 1
ATOM 2595 N N . SER A 1 356 ? 19.818 26.407 -22.826 1.00 56.12 356 SER A N 1
ATOM 2596 C CA . SER A 1 356 ? 18.809 26.389 -23.888 1.00 56.12 356 SER A CA 1
ATOM 2597 C C . SER A 1 356 ? 19.063 25.220 -24.851 1.00 56.12 356 SER A C 1
ATOM 2599 O O . SER A 1 356 ? 19.692 25.369 -25.893 1.00 56.12 356 SER A O 1
ATOM 2601 N N . GLY A 1 357 ? 18.631 24.023 -24.457 1.00 59.19 357 GLY A N 1
ATOM 2602 C CA . GLY A 1 357 ? 18.799 22.774 -25.212 1.00 59.19 357 GLY A CA 1
ATOM 2603 C C . GLY A 1 357 ? 19.012 21.549 -24.324 1.00 59.19 357 GLY A C 1
ATOM 2604 O O . GLY A 1 357 ? 18.701 20.431 -24.729 1.00 59.19 357 GLY A O 1
ATOM 2605 N N . ILE A 1 358 ? 19.461 21.756 -23.085 1.00 56.25 358 ILE A N 1
ATOM 2606 C CA . ILE A 1 358 ? 19.629 20.701 -22.087 1.00 56.25 358 ILE A CA 1
ATOM 2607 C C . ILE A 1 358 ? 18.355 20.695 -21.225 1.00 56.25 358 ILE A C 1
ATOM 2609 O O . ILE A 1 358 ? 18.007 21.692 -20.600 1.00 56.25 358 ILE A O 1
ATOM 2613 N N . PHE A 1 359 ? 17.591 19.599 -21.274 1.00 67.38 359 PHE A N 1
ATOM 2614 C CA . PHE A 1 359 ? 16.311 19.399 -20.561 1.00 67.38 359 PHE A CA 1
ATOM 2615 C C . PHE A 1 359 ? 15.124 20.298 -20.970 1.00 67.38 359 PHE A C 1
ATOM 2617 O O . PHE A 1 359 ? 14.096 20.316 -20.293 1.00 67.38 359 PHE A O 1
ATOM 2624 N N . GLY A 1 360 ? 15.216 21.022 -22.092 1.00 81.69 360 GLY A N 1
ATOM 2625 C CA . GLY A 1 360 ? 14.104 21.838 -22.600 1.00 81.69 360 GLY A CA 1
ATOM 2626 C C . GLY A 1 360 ? 13.691 22.969 -21.650 1.00 81.69 360 GLY A C 1
ATOM 2627 O O . GLY A 1 360 ? 12.495 23.241 -21.507 1.00 81.69 360 GLY A O 1
ATOM 2628 N N . ILE A 1 361 ? 14.666 23.570 -20.964 1.00 84.25 361 ILE A N 1
ATOM 2629 C CA . ILE A 1 361 ? 14.489 24.707 -20.055 1.00 84.25 361 ILE A CA 1
ATOM 2630 C C . ILE A 1 361 ? 14.202 25.972 -20.879 1.00 84.25 361 ILE A C 1
ATOM 2632 O O . ILE A 1 361 ? 14.914 26.259 -21.840 1.00 84.25 361 ILE A O 1
ATOM 2636 N N . THR A 1 362 ? 13.147 26.703 -20.510 1.00 91.50 362 THR A N 1
ATOM 2637 C CA . THR A 1 362 ? 12.747 27.994 -21.101 1.00 91.50 362 THR A CA 1
ATOM 2638 C C . THR A 1 362 ? 12.598 29.039 -20.000 1.00 91.50 362 THR A C 1
ATOM 2640 O O . THR A 1 362 ? 12.488 28.681 -18.824 1.00 91.50 362 THR A O 1
ATOM 2643 N N . ASP A 1 363 ? 12.550 30.318 -20.371 1.00 89.62 363 ASP A N 1
ATOM 2644 C CA . ASP A 1 363 ? 12.308 31.419 -19.432 1.00 89.62 363 ASP A CA 1
ATOM 2645 C C . ASP A 1 363 ? 11.009 31.213 -18.642 1.00 89.62 363 ASP A C 1
ATOM 2647 O O . ASP A 1 363 ? 11.009 31.382 -17.424 1.00 89.62 363 ASP A O 1
ATOM 2651 N N . GLU A 1 364 ? 9.928 30.741 -19.284 1.00 87.00 364 GLU A N 1
ATOM 2652 C CA . GLU A 1 364 ? 8.679 30.451 -18.565 1.00 87.00 364 GLU A CA 1
ATOM 2653 C C . GLU A 1 364 ? 8.851 29.352 -17.512 1.00 87.00 364 GLU A C 1
ATOM 2655 O O . GLU A 1 364 ? 8.299 29.449 -16.416 1.00 87.00 364 GLU A O 1
ATOM 2660 N N . LYS A 1 365 ? 9.631 28.308 -17.817 1.00 87.25 365 LYS A N 1
ATOM 2661 C CA . LYS A 1 365 ? 9.901 27.226 -16.859 1.00 87.25 365 LYS A CA 1
ATOM 2662 C C . LYS A 1 365 ? 10.783 27.696 -15.710 1.00 87.25 365 LYS A C 1
ATOM 2664 O O . LYS A 1 365 ? 10.575 27.263 -14.580 1.00 87.25 365 LYS A O 1
ATOM 2669 N N . CYS A 1 366 ? 11.736 28.581 -15.989 1.00 92.12 366 CYS A N 1
ATOM 2670 C CA . CYS A 1 366 ? 12.562 29.198 -14.964 1.00 92.12 366 CYS A CA 1
ATOM 2671 C C . CYS A 1 366 ? 11.739 30.097 -14.041 1.00 92.12 366 CYS A C 1
ATOM 2673 O O . CYS A 1 366 ? 11.824 29.940 -12.829 1.00 92.12 366 CYS A O 1
ATOM 2675 N N . ALA A 1 367 ? 10.885 30.967 -14.579 1.00 89.69 367 ALA A N 1
ATOM 2676 C CA . ALA A 1 367 ? 9.990 31.787 -13.765 1.00 89.69 367 ALA A CA 1
ATOM 2677 C C . ALA A 1 367 ? 9.073 30.925 -12.876 1.00 89.69 367 ALA A C 1
ATOM 2679 O O . ALA A 1 367 ? 9.066 31.087 -11.659 1.00 89.69 367 ALA A O 1
ATOM 2680 N N . ALA A 1 368 ? 8.393 29.927 -13.455 1.00 86.81 368 ALA A N 1
ATOM 2681 C CA . ALA A 1 368 ? 7.470 29.066 -12.712 1.00 86.81 368 ALA A CA 1
ATOM 2682 C C . ALA A 1 368 ? 8.156 28.257 -11.594 1.00 86.81 368 ALA A C 1
ATOM 2684 O O . ALA A 1 368 ? 7.621 28.134 -10.489 1.00 86.81 368 ALA A O 1
ATOM 2685 N N . ALA A 1 369 ? 9.345 27.709 -11.867 1.00 87.25 369 ALA A N 1
ATOM 2686 C CA . ALA A 1 369 ? 10.105 26.959 -10.872 1.00 87.25 369 ALA A CA 1
ATOM 2687 C C . ALA A 1 369 ? 10.589 27.868 -9.732 1.00 87.25 369 ALA A C 1
ATOM 2689 O O . ALA A 1 369 ? 10.503 27.496 -8.564 1.00 87.25 369 ALA A O 1
ATOM 2690 N N . CYS A 1 370 ? 11.066 29.068 -10.059 1.00 89.62 370 CYS A N 1
ATOM 2691 C CA . CYS A 1 370 ? 11.700 29.960 -9.092 1.00 89.62 370 CYS A CA 1
ATOM 2692 C C . CYS A 1 370 ? 10.728 30.789 -8.262 1.00 89.62 370 CYS A C 1
ATOM 2694 O O . CYS A 1 370 ? 11.094 31.219 -7.171 1.00 89.62 370 CYS A O 1
ATOM 2696 N N . ASP A 1 371 ? 9.484 30.922 -8.709 1.00 88.44 371 ASP A N 1
ATOM 2697 C CA . ASP A 1 371 ? 8.396 31.439 -7.879 1.00 88.44 371 ASP A CA 1
ATOM 2698 C C . ASP A 1 371 ? 7.976 30.443 -6.783 1.00 88.44 371 ASP A C 1
ATOM 2700 O O . ASP A 1 371 ? 7.443 30.841 -5.747 1.00 88.44 371 ASP A O 1
ATOM 2704 N N . SER A 1 372 ? 8.238 29.147 -6.987 1.00 81.38 372 SER A N 1
ATOM 2705 C CA . SER A 1 372 ? 7.834 28.070 -6.069 1.00 81.38 372 SER A CA 1
ATOM 2706 C C . SER A 1 372 ? 8.947 27.620 -5.117 1.00 81.38 372 SER A C 1
ATOM 2708 O O . SER A 1 372 ? 8.683 26.866 -4.179 1.00 81.38 372 SER A O 1
ATOM 2710 N N . LEU A 1 373 ? 10.190 28.050 -5.349 1.00 80.12 373 LEU A N 1
ATOM 2711 C CA . LEU A 1 373 ? 11.367 27.582 -4.618 1.00 80.12 373 LEU A CA 1
ATOM 2712 C C . LEU A 1 373 ? 12.026 28.713 -3.813 1.00 80.12 373 LEU A C 1
ATOM 2714 O O . LEU A 1 373 ? 12.092 29.854 -4.272 1.00 80.12 373 LEU A O 1
ATOM 2718 N N . PRO A 1 374 ? 12.575 28.423 -2.617 1.00 81.75 374 PRO A N 1
ATOM 2719 C CA . PRO A 1 374 ? 13.403 29.377 -1.892 1.00 81.75 374 PRO A CA 1
ATOM 2720 C C . PRO A 1 374 ? 14.590 29.860 -2.740 1.00 81.75 374 PRO A C 1
ATOM 2722 O O . PRO A 1 374 ? 15.227 29.077 -3.449 1.00 81.75 374 PRO A O 1
ATOM 2725 N N . LYS A 1 375 ? 14.934 31.149 -2.624 1.00 82.44 375 LYS A N 1
ATOM 2726 C CA . LYS A 1 375 ? 16.081 31.742 -3.333 1.00 82.44 375 LYS A CA 1
ATOM 2727 C C . LYS A 1 375 ? 17.358 30.930 -3.091 1.00 82.44 375 LYS A C 1
ATOM 2729 O O . LYS A 1 375 ? 17.724 30.691 -1.942 1.00 82.44 375 LYS A O 1
ATOM 2734 N N . GLY A 1 376 ? 18.059 30.574 -4.169 1.00 81.25 376 GLY A N 1
ATOM 2735 C CA . GLY A 1 376 ? 19.319 29.827 -4.099 1.00 81.25 376 GLY A CA 1
ATOM 2736 C C . GLY A 1 376 ? 19.175 28.301 -4.048 1.00 81.25 376 GLY A C 1
ATOM 2737 O O . GLY A 1 376 ? 20.180 27.625 -3.832 1.00 81.25 376 GLY A O 1
ATOM 2738 N N . GLN A 1 377 ? 17.968 27.756 -4.240 1.00 81.62 377 GLN A N 1
ATOM 2739 C CA . GLN A 1 377 ? 17.788 26.342 -4.576 1.00 81.62 377 GLN A CA 1
ATOM 2740 C C . GLN A 1 377 ? 17.806 26.134 -6.086 1.00 81.62 377 GLN A C 1
ATOM 2742 O O . GLN A 1 377 ? 17.217 26.911 -6.827 1.00 81.62 377 GLN A O 1
ATOM 2747 N N . TRP A 1 378 ? 18.419 25.041 -6.537 1.00 85.69 378 TRP A N 1
ATOM 2748 C CA . TRP A 1 378 ? 18.375 24.620 -7.936 1.00 85.69 378 TRP A CA 1
ATOM 2749 C C . TRP A 1 378 ? 16.917 24.381 -8.383 1.00 85.69 378 TRP A C 1
ATOM 2751 O O . TRP A 1 378 ? 16.175 23.742 -7.636 1.00 85.69 378 TRP A O 1
ATOM 2761 N N . PRO A 1 379 ? 16.486 24.848 -9.574 1.00 89.25 379 PRO A N 1
ATOM 2762 C CA . PRO A 1 379 ? 17.268 25.454 -10.662 1.00 89.25 379 PRO A CA 1
ATOM 2763 C C . PRO A 1 379 ? 17.481 26.980 -10.564 1.00 89.25 379 PRO A C 1
ATOM 2765 O O . PRO A 1 379 ? 17.977 27.582 -11.515 1.00 89.25 379 PRO A O 1
ATOM 2768 N N . CYS A 1 380 ? 17.142 27.604 -9.437 1.00 90.38 380 CYS A N 1
ATOM 2769 C CA . CYS A 1 380 ? 16.926 29.042 -9.210 1.00 90.38 380 CYS A CA 1
ATOM 2770 C C . CYS A 1 380 ? 18.063 29.750 -8.455 1.00 90.38 380 CYS A C 1
ATOM 2772 O O . CYS A 1 380 ? 17.840 30.657 -7.644 1.00 90.38 380 CYS A O 1
ATOM 2774 N N . GLY A 1 381 ? 19.294 29.316 -8.714 1.00 80.75 381 GLY A N 1
ATOM 2775 C CA . GLY A 1 381 ? 20.509 29.772 -8.048 1.00 80.75 381 GLY A CA 1
ATOM 2776 C C . GLY A 1 381 ? 21.136 28.669 -7.197 1.00 80.75 381 GLY A C 1
ATOM 2777 O O . GLY A 1 381 ? 20.455 27.776 -6.706 1.00 80.75 381 GLY A O 1
ATOM 2778 N N . GLY A 1 382 ? 22.457 28.727 -7.050 1.00 75.31 382 GLY A N 1
ATOM 2779 C CA . GLY A 1 382 ? 23.277 27.780 -6.298 1.00 75.31 382 GLY A CA 1
ATOM 2780 C C . GLY A 1 382 ? 24.768 28.103 -6.488 1.00 75.31 382 GLY A C 1
ATOM 2781 O O . GLY A 1 382 ? 25.107 28.883 -7.378 1.00 75.31 382 GLY A O 1
ATOM 2782 N N . PRO A 1 383 ? 25.678 27.551 -5.665 1.00 67.06 383 PRO A N 1
ATOM 2783 C CA . PRO A 1 383 ? 27.122 27.796 -5.791 1.00 67.06 383 PRO A CA 1
ATOM 2784 C C . PRO A 1 383 ? 27.742 27.163 -7.051 1.00 67.06 383 PRO A C 1
ATOM 2786 O O . PRO A 1 383 ? 28.868 27.489 -7.418 1.00 67.06 383 PRO A O 1
ATOM 2789 N N . THR A 1 384 ? 27.017 26.267 -7.720 1.00 67.12 384 THR A N 1
ATOM 2790 C CA . THR A 1 384 ? 27.362 25.681 -9.019 1.00 67.12 384 THR A CA 1
ATOM 2791 C C . THR A 1 384 ? 26.440 26.242 -10.104 1.00 67.12 384 THR A C 1
ATOM 2793 O O . THR A 1 384 ? 25.346 26.716 -9.805 1.00 67.12 384 THR A O 1
ATOM 2796 N N . ALA A 1 385 ? 26.889 26.233 -11.365 1.00 76.69 385 ALA A N 1
ATOM 2797 C CA . ALA A 1 385 ? 26.174 26.837 -12.492 1.00 76.69 385 ALA A CA 1
ATOM 2798 C C . ALA A 1 385 ? 24.693 26.407 -12.538 1.00 76.69 385 ALA A C 1
ATOM 2800 O O . ALA A 1 385 ? 24.379 25.239 -12.770 1.00 76.69 385 ALA A O 1
ATOM 2801 N N . SER A 1 386 ? 23.795 27.365 -12.295 1.00 88.06 386 SER A N 1
ATOM 2802 C CA . SER A 1 386 ? 22.349 27.149 -12.267 1.00 88.06 386 SER A CA 1
ATOM 2803 C C . SER A 1 386 ? 21.747 27.392 -13.653 1.00 88.06 386 SER A C 1
ATOM 2805 O O . SER A 1 386 ? 22.166 28.329 -14.341 1.00 88.06 386 SER A O 1
ATOM 2807 N N . PRO A 1 387 ? 20.764 26.590 -14.093 1.00 91.75 387 PRO A N 1
ATOM 2808 C CA . PRO A 1 387 ? 20.170 26.775 -15.410 1.00 91.75 387 PRO A CA 1
ATOM 2809 C C . PRO A 1 387 ? 19.187 27.956 -15.482 1.00 91.75 387 PRO A C 1
ATOM 2811 O O . PRO A 1 387 ? 18.929 28.431 -16.586 1.00 91.75 387 PRO A O 1
ATOM 2814 N N . CYS A 1 388 ? 18.694 28.464 -14.345 1.00 93.50 388 CYS A N 1
ATOM 2815 C CA . CYS A 1 388 ? 17.900 29.691 -14.264 1.00 93.50 388 CYS A CA 1
ATOM 2816 C C . CYS A 1 388 ? 18.651 30.795 -13.515 1.00 93.50 388 CYS A C 1
ATOM 2818 O O . CYS A 1 388 ? 19.199 30.567 -12.433 1.00 93.50 388 CYS A O 1
ATOM 2820 N N . ASP A 1 389 ? 18.640 31.996 -14.087 1.00 91.44 389 ASP A N 1
ATOM 2821 C CA . ASP A 1 389 ? 19.171 33.219 -13.500 1.00 91.44 389 ASP A CA 1
ATOM 2822 C C . ASP A 1 389 ? 18.016 34.144 -13.098 1.00 91.44 389 ASP A C 1
ATOM 2824 O O . ASP A 1 389 ? 17.245 34.612 -13.934 1.00 91.44 389 ASP A O 1
ATOM 2828 N N . CYS A 1 390 ? 17.893 34.378 -11.793 1.00 87.75 390 CYS A N 1
ATOM 2829 C CA . CYS A 1 390 ? 16.870 35.224 -11.177 1.00 87.75 390 CYS A CA 1
ATOM 2830 C C . CYS A 1 390 ? 17.448 36.526 -10.610 1.00 87.75 390 CYS A C 1
ATOM 2832 O O . CYS A 1 390 ? 16.818 37.174 -9.765 1.00 87.75 390 CYS A O 1
ATOM 2834 N N . SER A 1 391 ? 18.677 36.887 -10.985 1.00 83.00 391 SER A N 1
ATOM 2835 C CA . SER A 1 391 ? 19.289 38.117 -10.501 1.00 83.00 391 SER A CA 1
ATOM 2836 C C . SER A 1 391 ? 18.606 39.337 -11.142 1.00 83.00 391 SER A C 1
ATOM 2838 O O . SER A 1 391 ? 18.431 39.427 -12.354 1.00 83.00 391 SER A O 1
ATOM 2840 N N . ALA A 1 392 ? 18.114 40.249 -10.296 1.00 59.62 392 ALA A N 1
ATOM 2841 C CA . ALA A 1 392 ? 17.274 41.376 -10.697 1.00 59.62 392 ALA A CA 1
ATOM 2842 C C . ALA A 1 392 ? 17.945 42.240 -11.780 1.00 59.62 392 ALA A C 1
ATOM 2844 O O . ALA A 1 392 ? 19.090 42.666 -11.620 1.00 59.62 392 ALA A O 1
ATOM 2845 N N . ALA A 1 393 ? 17.213 42.522 -12.861 1.00 41.44 393 ALA A N 1
ATOM 2846 C CA . ALA A 1 393 ? 17.708 43.284 -14.000 1.00 41.44 393 ALA A CA 1
ATOM 2847 C C . ALA A 1 393 ? 18.227 44.679 -13.594 1.00 41.44 393 ALA A C 1
ATOM 2849 O O . ALA A 1 393 ? 17.502 45.492 -13.015 1.00 41.44 393 ALA A O 1
ATOM 2850 N N . ALA A 1 394 ? 19.476 44.978 -13.954 1.00 41.16 394 ALA A N 1
ATOM 2851 C CA . ALA A 1 394 ? 19.968 46.349 -14.054 1.00 41.16 394 ALA A CA 1
ATOM 2852 C C . ALA A 1 394 ? 19.248 47.082 -15.216 1.00 41.16 394 ALA A C 1
ATOM 2854 O O . ALA A 1 394 ? 18.849 46.433 -16.186 1.00 41.16 394 ALA A O 1
ATOM 2855 N N . PRO A 1 395 ? 19.059 48.416 -15.148 1.00 35.69 395 PRO A N 1
ATOM 2856 C CA . PRO A 1 395 ? 18.316 49.168 -16.162 1.00 35.69 395 PRO A CA 1
ATOM 2857 C C . PRO A 1 395 ? 18.989 49.118 -17.550 1.00 35.69 395 PRO A C 1
ATOM 2859 O O . PRO A 1 395 ? 20.206 48.945 -17.640 1.00 35.69 395 PRO A O 1
ATOM 2862 N N . PRO A 1 396 ? 18.215 49.279 -18.643 1.00 36.78 396 PRO A N 1
ATOM 2863 C CA . PRO A 1 396 ? 18.677 48.996 -19.997 1.00 36.78 396 PRO A CA 1
ATOM 2864 C C . PRO A 1 396 ? 19.652 50.060 -20.511 1.00 36.78 396 PRO A C 1
ATOM 2866 O O . PRO A 1 396 ? 19.362 51.257 -20.474 1.00 36.78 396 PRO A O 1
ATOM 2869 N N . THR A 1 397 ? 20.771 49.606 -21.077 1.00 30.42 397 THR A N 1
ATOM 2870 C CA . THR A 1 397 ? 21.680 50.438 -21.877 1.00 30.42 397 THR A CA 1
ATOM 2871 C C . THR A 1 397 ? 21.432 50.181 -23.366 1.00 30.42 397 THR A C 1
ATOM 2873 O O . THR A 1 397 ? 21.360 49.038 -23.814 1.00 30.42 397 THR A O 1
ATOM 2876 N N . SER A 1 398 ? 21.279 51.268 -24.120 1.00 33.19 398 SER A N 1
ATOM 2877 C CA . SER A 1 398 ? 20.927 51.342 -25.541 1.00 33.19 398 SER A CA 1
ATOM 2878 C C . SER A 1 398 ? 21.961 50.774 -26.534 1.00 33.19 398 SER A C 1
ATOM 2880 O O . SER A 1 398 ? 23.140 51.084 -26.444 1.00 33.19 398 SER A O 1
ATOM 2882 N N . ALA A 1 399 ? 21.423 50.088 -27.554 1.00 34.66 399 ALA A N 1
ATOM 2883 C CA . ALA A 1 399 ? 21.663 50.175 -29.011 1.00 34.66 399 ALA A CA 1
ATOM 2884 C C . ALA A 1 399 ? 23.039 49.919 -29.696 1.00 34.66 399 ALA A C 1
ATOM 2886 O O . ALA A 1 399 ? 24.064 50.491 -29.347 1.00 34.66 399 ALA A O 1
ATOM 2887 N N . ALA A 1 400 ? 22.901 49.248 -30.863 1.00 32.38 400 ALA A N 1
ATOM 2888 C CA . ALA A 1 400 ? 23.749 49.188 -32.078 1.00 32.38 400 ALA A CA 1
ATOM 2889 C C . ALA A 1 400 ? 24.934 48.182 -32.063 1.00 32.38 400 ALA A C 1
ATOM 2891 O O . ALA A 1 400 ? 25.564 47.992 -31.038 1.00 32.38 400 ALA A O 1
ATOM 2892 N N . ALA A 1 401 ? 25.324 47.478 -33.139 1.00 32.47 401 ALA A N 1
ATOM 2893 C CA . ALA A 1 401 ? 25.027 47.570 -34.571 1.00 32.47 401 ALA A CA 1
ATOM 2894 C C . ALA A 1 401 ? 25.279 46.220 -35.296 1.00 32.47 401 ALA A C 1
ATOM 2896 O O . ALA A 1 401 ? 25.943 45.326 -34.780 1.00 32.47 401 ALA A O 1
ATOM 2897 N N . ALA A 1 402 ? 24.761 46.120 -36.522 1.00 36.06 402 ALA A N 1
ATOM 2898 C CA . ALA A 1 402 ? 24.831 44.995 -37.455 1.00 36.06 402 ALA A CA 1
ATOM 2899 C C . ALA A 1 402 ? 26.221 44.732 -38.071 1.00 36.06 402 ALA A C 1
ATOM 2901 O O . ALA A 1 402 ? 26.987 45.670 -38.284 1.00 36.06 402 ALA A O 1
ATOM 2902 N N . THR A 1 403 ? 26.480 43.496 -38.531 1.00 30.89 403 THR A N 1
ATOM 2903 C CA . THR A 1 403 ? 27.248 43.253 -39.773 1.00 30.89 403 THR A CA 1
ATOM 2904 C C . THR A 1 403 ? 26.914 41.900 -40.422 1.00 30.89 403 THR A C 1
ATOM 2906 O O . THR A 1 403 ? 26.440 40.965 -39.785 1.00 30.89 403 THR A O 1
ATOM 2909 N N . THR A 1 404 ? 27.141 41.863 -41.730 1.00 31.89 404 THR A N 1
ATOM 2910 C CA . THR A 1 404 ? 26.535 41.048 -42.789 1.00 31.89 404 THR A CA 1
ATOM 2911 C C . THR A 1 404 ? 27.516 40.005 -43.358 1.00 31.89 404 THR A C 1
ATOM 2913 O O . THR A 1 404 ? 28.727 40.206 -43.289 1.00 31.89 404 THR A O 1
ATOM 2916 N N . THR A 1 405 ? 26.981 39.050 -44.144 1.00 30.72 405 THR A N 1
ATOM 2917 C CA . THR A 1 405 ? 27.626 38.269 -45.247 1.00 30.72 405 THR A CA 1
ATOM 2918 C C . THR A 1 405 ? 28.546 37.107 -44.816 1.00 30.72 405 THR A C 1
ATOM 2920 O O . THR A 1 405 ? 29.292 37.234 -43.864 1.00 30.72 405 THR A O 1
ATOM 2923 N N . LYS A 1 406 ? 28.594 35.931 -45.464 1.00 31.27 406 LYS A N 1
ATOM 2924 C CA . LYS A 1 406 ? 28.489 35.617 -46.900 1.00 31.27 406 LYS A CA 1
ATOM 2925 C C . LYS A 1 406 ? 28.252 34.108 -47.119 1.00 31.27 406 LYS A C 1
ATOM 2927 O O . LYS A 1 406 ? 28.766 33.283 -46.374 1.00 31.27 406 LYS A O 1
ATOM 2932 N N . ALA A 1 407 ? 27.517 33.780 -48.177 1.00 35.84 407 ALA A N 1
ATOM 2933 C CA . ALA A 1 407 ? 27.320 32.433 -48.711 1.00 35.84 407 ALA A CA 1
ATOM 2934 C C . ALA A 1 407 ? 28.438 32.008 -49.693 1.00 35.84 407 ALA A C 1
ATOM 2936 O O . ALA A 1 407 ? 29.278 32.833 -50.063 1.00 35.84 407 ALA A O 1
ATOM 2937 N N . HIS A 1 408 ? 28.290 30.772 -50.210 1.00 34.03 408 HIS A N 1
ATOM 2938 C CA . HIS A 1 408 ? 28.797 30.190 -51.478 1.00 34.03 408 HIS A CA 1
ATOM 2939 C C . HIS A 1 408 ? 29.892 29.079 -51.314 1.00 34.03 408 HIS A C 1
ATOM 2941 O O . HIS A 1 408 ? 30.512 29.019 -50.259 1.00 34.03 408 HIS A O 1
ATOM 2947 N N . PRO A 1 409 ? 30.154 28.186 -52.302 1.00 52.62 409 PRO A N 1
ATOM 2948 C CA . PRO A 1 409 ? 29.330 27.001 -52.644 1.00 52.62 409 PRO A CA 1
ATOM 2949 C C . PRO A 1 409 ? 30.103 25.728 -53.162 1.00 52.62 409 PRO A C 1
ATOM 2951 O O . PRO A 1 409 ? 31.315 25.747 -53.326 1.00 52.62 409 PRO A O 1
ATOM 2954 N N . THR A 1 410 ? 29.319 24.703 -53.553 1.00 34.91 410 THR A N 1
ATOM 2955 C CA . THR A 1 410 ? 29.441 23.754 -54.708 1.00 34.91 410 THR A CA 1
ATOM 2956 C C . THR A 1 410 ? 30.391 22.519 -54.719 1.00 34.91 410 THR A C 1
ATOM 2958 O O . THR A 1 410 ? 31.606 22.640 -54.612 1.00 34.91 410 THR A O 1
ATOM 2961 N N . THR A 1 411 ? 29.792 21.385 -55.171 1.00 32.72 411 THR A N 1
ATOM 2962 C CA . THR A 1 411 ? 30.269 20.353 -56.163 1.00 32.72 411 THR A CA 1
ATOM 2963 C C . THR A 1 411 ? 31.303 19.281 -55.732 1.00 32.72 411 THR A C 1
ATOM 2965 O O . THR A 1 411 ? 32.118 19.570 -54.877 1.00 32.72 411 THR A O 1
ATOM 2968 N N . VAL A 1 412 ? 31.391 18.022 -56.231 1.00 32.44 412 VAL A N 1
ATOM 2969 C CA . VAL A 1 412 ? 30.901 17.248 -57.415 1.00 32.44 412 VAL A CA 1
ATOM 2970 C C . VAL A 1 412 ? 30.788 15.726 -57.069 1.00 32.44 412 VAL A C 1
ATOM 2972 O O . VAL A 1 412 ? 31.562 15.239 -56.255 1.00 32.44 412 VAL A O 1
ATOM 2975 N N . ALA A 1 413 ? 29.848 15.024 -57.737 1.00 34.28 413 ALA A N 1
ATOM 2976 C CA . ALA A 1 413 ? 29.770 13.629 -58.271 1.00 34.28 413 ALA A CA 1
ATOM 2977 C C . ALA A 1 413 ? 30.843 12.559 -57.892 1.00 34.28 413 ALA A C 1
ATOM 2979 O O . ALA A 1 413 ? 32.026 12.857 -57.843 1.00 34.28 413 ALA A O 1
ATOM 2980 N N . ALA A 1 414 ? 30.511 11.300 -57.559 1.00 34.69 414 ALA A N 1
ATOM 2981 C CA . ALA A 1 414 ? 29.943 10.163 -58.327 1.00 34.69 414 ALA A CA 1
ATOM 2982 C C . ALA A 1 414 ? 31.004 9.092 -58.654 1.00 34.69 414 ALA A C 1
ATOM 2984 O O . ALA A 1 414 ? 32.025 9.411 -59.249 1.00 34.69 414 ALA A O 1
ATOM 2985 N N . ALA A 1 415 ? 30.714 7.820 -58.355 1.00 37.88 415 ALA A N 1
ATOM 2986 C CA . ALA A 1 415 ? 31.192 6.673 -59.133 1.00 37.88 415 ALA A CA 1
ATOM 2987 C C . ALA A 1 415 ? 30.396 5.406 -58.783 1.00 37.88 415 ALA A C 1
ATOM 2989 O O . ALA A 1 415 ? 30.375 4.932 -57.649 1.00 37.88 415 ALA A O 1
ATOM 2990 N N . THR A 1 416 ? 29.739 4.890 -59.810 1.00 35.91 416 THR A N 1
ATOM 2991 C CA . THR A 1 416 ? 28.984 3.645 -59.898 1.00 35.91 416 THR A CA 1
ATOM 2992 C C . THR A 1 416 ? 29.939 2.490 -60.196 1.00 35.91 416 THR A C 1
ATOM 2994 O O . THR A 1 416 ? 30.727 2.618 -61.129 1.00 35.91 416 THR A O 1
ATOM 2997 N N . THR A 1 417 ? 29.794 1.338 -59.533 1.00 36.06 417 THR A N 1
ATOM 2998 C CA . THR A 1 417 ? 30.328 0.068 -60.060 1.00 36.06 417 THR A CA 1
ATOM 2999 C C . THR A 1 417 ? 29.381 -1.085 -59.730 1.00 36.06 417 THR A C 1
ATOM 3001 O O . THR A 1 417 ? 29.168 -1.431 -58.572 1.00 36.06 417 THR A O 1
ATOM 3004 N N . ALA A 1 418 ? 28.794 -1.662 -60.779 1.00 37.66 418 ALA A N 1
ATOM 3005 C CA . ALA A 1 418 ? 28.095 -2.944 -60.770 1.00 37.66 418 ALA A CA 1
ATOM 3006 C C . ALA A 1 418 ? 29.106 -4.104 -60.745 1.00 37.66 418 ALA A C 1
ATOM 3008 O O . ALA A 1 418 ? 30.232 -3.896 -61.189 1.00 37.66 418 ALA A O 1
ATOM 3009 N N . THR A 1 419 ? 28.706 -5.318 -60.326 1.00 34.62 419 THR A N 1
ATOM 3010 C CA . THR A 1 419 ? 28.948 -6.587 -61.064 1.00 34.62 419 THR A CA 1
ATOM 3011 C C . THR A 1 419 ? 28.412 -7.831 -60.323 1.00 34.62 419 THR A C 1
ATOM 3013 O O . THR A 1 419 ? 28.684 -8.043 -59.148 1.00 34.62 419 THR A O 1
ATOM 3016 N N . ALA A 1 420 ? 27.698 -8.641 -61.117 1.00 35.62 420 ALA A N 1
ATOM 3017 C CA . ALA A 1 420 ? 27.456 -10.092 -61.129 1.00 35.62 420 ALA A CA 1
ATOM 3018 C C . ALA A 1 420 ? 26.770 -10.837 -59.966 1.00 35.62 420 ALA A C 1
ATOM 3020 O O . ALA A 1 420 ? 27.307 -11.063 -58.887 1.00 35.62 420 ALA A O 1
ATOM 3021 N N . ALA A 1 421 ? 25.611 -11.391 -60.335 1.00 39.31 421 ALA A N 1
ATOM 3022 C CA . ALA A 1 421 ? 24.936 -12.517 -59.715 1.00 39.31 421 ALA A CA 1
ATOM 3023 C C . ALA A 1 421 ? 25.664 -13.846 -59.990 1.00 39.31 421 ALA A C 1
ATOM 3025 O O . ALA A 1 421 ? 26.222 -14.061 -61.066 1.00 39.31 421 ALA A O 1
ATOM 3026 N N . THR A 1 422 ? 25.581 -14.788 -59.052 1.00 36.12 422 THR A N 1
ATOM 3027 C CA . THR A 1 422 ? 25.826 -16.212 -59.313 1.00 36.12 422 THR A CA 1
ATOM 3028 C C . THR A 1 422 ? 24.784 -17.030 -58.560 1.00 36.12 422 THR A C 1
ATOM 3030 O O . THR A 1 422 ? 24.673 -16.950 -57.338 1.00 36.12 422 THR A O 1
ATOM 3033 N N . ALA A 1 423 ? 23.988 -17.778 -59.321 1.00 39.25 423 ALA A N 1
ATOM 3034 C CA . ALA A 1 423 ? 23.021 -18.745 -58.830 1.00 39.25 423 ALA A CA 1
ATOM 3035 C C . ALA A 1 423 ? 23.733 -20.055 -58.473 1.00 39.25 423 ALA A C 1
ATOM 3037 O O . ALA A 1 423 ? 24.569 -20.527 -59.242 1.00 39.25 423 ALA A O 1
ATOM 3038 N N . VAL A 1 424 ? 23.363 -20.667 -57.346 1.00 38.62 424 VAL A N 1
ATOM 3039 C CA . VAL A 1 424 ? 23.673 -22.072 -57.061 1.00 38.62 424 VAL A CA 1
ATOM 3040 C C . VAL A 1 424 ? 22.416 -22.752 -56.532 1.00 38.62 424 VAL A C 1
ATOM 3042 O O . VAL A 1 424 ? 21.835 -22.351 -55.525 1.00 38.62 424 VAL A O 1
ATOM 3045 N N . THR A 1 425 ? 22.009 -23.780 -57.264 1.00 36.84 425 THR A N 1
ATOM 3046 C CA . THR A 1 425 ? 20.922 -24.716 -56.992 1.00 36.84 425 THR A CA 1
ATOM 3047 C C . THR A 1 425 ? 21.538 -26.010 -56.471 1.00 36.84 425 THR A C 1
ATOM 3049 O O . THR A 1 425 ? 22.384 -26.556 -57.170 1.00 36.84 425 THR A O 1
ATOM 3052 N N . THR A 1 426 ? 21.089 -26.547 -55.327 1.00 32.97 426 THR A N 1
ATOM 3053 C CA . THR A 1 426 ? 21.204 -27.998 -55.059 1.00 32.97 426 THR A CA 1
ATOM 3054 C C . THR A 1 426 ? 20.226 -28.483 -53.980 1.00 32.97 426 THR A C 1
ATOM 3056 O O . THR A 1 426 ? 20.343 -28.151 -52.806 1.00 32.97 426 THR A O 1
ATOM 3059 N N . THR A 1 427 ? 19.224 -29.211 -54.474 1.00 33.09 427 THR A N 1
ATOM 3060 C CA . THR A 1 427 ? 18.619 -30.488 -54.043 1.00 33.09 427 THR A CA 1
ATOM 3061 C C . THR A 1 427 ? 18.890 -31.061 -52.644 1.00 33.09 427 THR A C 1
ATOM 3063 O O . THR A 1 427 ? 20.028 -31.188 -52.204 1.00 33.09 427 THR A O 1
ATOM 3066 N N . GLY A 1 428 ? 17.804 -31.521 -52.008 1.00 34.94 428 GLY A N 1
ATOM 3067 C CA . GLY A 1 428 ? 17.796 -32.230 -50.727 1.00 34.94 428 GLY A CA 1
ATOM 3068 C C . GLY A 1 428 ? 18.014 -33.745 -50.806 1.00 34.94 428 GLY A C 1
ATOM 3069 O O . GLY A 1 428 ? 18.113 -34.330 -51.883 1.00 34.94 428 GLY A O 1
ATOM 3070 N N . ALA A 1 429 ? 18.038 -34.373 -49.630 1.00 36.88 429 ALA A N 1
ATOM 3071 C CA . ALA A 1 429 ? 17.987 -35.820 -49.452 1.00 36.88 429 ALA A CA 1
ATOM 3072 C C . ALA A 1 429 ? 17.211 -36.176 -48.172 1.00 36.88 429 ALA A C 1
ATOM 3074 O O . ALA A 1 429 ? 17.264 -35.460 -47.173 1.00 36.88 429 ALA A O 1
ATOM 3075 N N . ALA A 1 430 ? 16.450 -37.266 -48.270 1.00 34.56 430 ALA A N 1
ATOM 3076 C CA . ALA A 1 430 ? 15.414 -37.717 -47.352 1.00 34.56 430 ALA A CA 1
ATOM 3077 C C . ALA A 1 430 ? 15.925 -38.557 -46.163 1.00 34.56 430 ALA A C 1
ATOM 3079 O O . ALA A 1 430 ? 17.039 -39.075 -46.159 1.00 34.56 430 ALA A O 1
ATOM 3080 N N . ALA A 1 431 ? 15.036 -38.673 -45.175 1.00 36.81 431 ALA A N 1
ATOM 3081 C CA . ALA A 1 431 ? 15.162 -39.306 -43.864 1.00 36.81 431 ALA A CA 1
ATOM 3082 C C . ALA A 1 431 ? 15.183 -40.852 -43.863 1.00 36.81 431 ALA A C 1
ATOM 3084 O O . ALA A 1 431 ? 14.741 -41.473 -44.831 1.00 36.81 431 ALA A O 1
ATOM 3085 N N . PRO A 1 432 ? 15.537 -41.486 -42.725 1.00 39.78 432 PRO A N 1
ATOM 3086 C CA . PRO A 1 432 ? 15.063 -42.816 -42.365 1.00 39.78 432 PRO A CA 1
ATOM 3087 C C . PRO A 1 432 ? 13.855 -42.750 -41.407 1.00 39.78 432 PRO A C 1
ATOM 3089 O O . PRO A 1 432 ? 13.847 -42.011 -40.423 1.00 39.78 432 PRO A O 1
ATOM 3092 N N . SER A 1 433 ? 12.829 -43.547 -41.717 1.00 39.09 433 SER A N 1
ATOM 3093 C CA . SER A 1 433 ? 11.581 -43.697 -40.962 1.00 39.09 433 SER A CA 1
ATOM 3094 C C . SER A 1 433 ? 11.760 -44.450 -39.641 1.00 39.09 433 SER A C 1
ATOM 3096 O O . SER A 1 433 ? 12.295 -45.557 -39.618 1.00 39.09 433 SER A O 1
ATOM 3098 N N . THR A 1 434 ? 11.185 -43.904 -38.571 1.00 35.84 434 THR A N 1
ATOM 3099 C CA . THR A 1 434 ? 10.874 -44.614 -37.325 1.00 35.84 434 THR A CA 1
ATOM 3100 C C . THR A 1 434 ? 9.376 -44.527 -37.024 1.00 35.84 434 THR A C 1
ATOM 3102 O O . THR A 1 434 ? 8.695 -43.558 -37.350 1.00 35.84 434 THR A O 1
ATOM 3105 N N . THR A 1 435 ? 8.880 -45.625 -36.466 1.00 41.12 435 THR A N 1
ATOM 3106 C CA . THR A 1 435 ? 7.507 -46.012 -36.126 1.00 41.12 435 THR A CA 1
ATOM 3107 C C . THR A 1 435 ? 6.585 -44.864 -35.691 1.00 41.12 435 THR A C 1
ATOM 3109 O O . THR A 1 435 ? 6.883 -44.138 -34.747 1.00 41.12 435 THR A O 1
ATOM 3112 N N . ALA A 1 436 ? 5.432 -44.747 -36.362 1.00 45.19 436 ALA A N 1
ATOM 3113 C CA . ALA A 1 436 ? 4.424 -43.709 -36.158 1.00 45.19 436 ALA A CA 1
ATOM 3114 C C . ALA A 1 436 ? 3.725 -43.831 -34.790 1.00 45.19 436 ALA A C 1
ATOM 3116 O O . ALA A 1 436 ? 2.688 -44.478 -34.655 1.00 45.19 436 ALA A O 1
ATOM 3117 N N . GLY A 1 437 ? 4.299 -43.188 -33.774 1.00 54.56 437 GLY A N 1
ATOM 3118 C CA . GLY A 1 437 ? 3.543 -42.728 -32.614 1.00 54.56 437 GLY A CA 1
ATOM 3119 C C . GLY A 1 437 ? 2.655 -41.551 -33.019 1.00 54.56 437 GLY A C 1
ATOM 3120 O O . GLY A 1 437 ? 3.048 -40.732 -33.850 1.00 54.56 437 GLY A O 1
ATOM 3121 N N . THR A 1 438 ? 1.444 -41.479 -32.471 1.00 71.88 438 THR A N 1
ATOM 3122 C CA . THR A 1 438 ? 0.496 -40.380 -32.695 1.00 71.88 438 THR A CA 1
ATOM 3123 C C . THR A 1 438 ? 1.191 -39.040 -32.440 1.00 71.88 438 THR A C 1
ATOM 3125 O O . THR A 1 438 ? 1.615 -38.773 -31.316 1.00 71.88 438 THR A O 1
ATOM 3128 N N . ALA A 1 439 ? 1.354 -38.223 -33.484 1.00 80.12 439 ALA A N 1
ATOM 3129 C CA . ALA A 1 439 ? 2.066 -36.953 -33.392 1.00 80.12 439 ALA A CA 1
ATOM 3130 C C . ALA A 1 439 ? 1.351 -36.018 -32.401 1.00 80.12 439 ALA A C 1
ATOM 3132 O O . ALA A 1 439 ? 0.181 -35.685 -32.583 1.00 80.12 439 ALA A O 1
ATOM 3133 N N . MET A 1 440 ? 2.050 -35.632 -31.336 1.00 88.62 440 MET A N 1
ATOM 3134 C CA . MET A 1 440 ? 1.583 -34.655 -30.357 1.00 88.62 440 MET A CA 1
ATOM 3135 C C . MET A 1 440 ? 1.968 -33.258 -30.844 1.00 88.62 440 MET A C 1
ATOM 3137 O O . MET A 1 440 ? 3.132 -33.025 -31.170 1.00 88.62 440 MET A O 1
ATOM 3141 N N . THR A 1 441 ? 1.013 -32.332 -30.871 1.00 94.12 441 THR A N 1
ATOM 3142 C CA . THR A 1 441 ? 1.276 -30.940 -31.252 1.00 94.12 441 THR A CA 1
ATOM 3143 C C . THR A 1 441 ? 1.216 -30.060 -30.015 1.00 94.12 441 THR A C 1
ATOM 3145 O O . THR A 1 441 ? 0.294 -30.174 -29.207 1.00 94.12 441 THR A O 1
ATOM 3148 N N . CYS A 1 442 ? 2.205 -29.184 -29.861 1.00 95.06 442 CYS A N 1
ATOM 3149 C CA . CYS A 1 442 ? 2.330 -28.297 -28.713 1.00 95.06 442 CYS A CA 1
ATOM 3150 C C . CYS A 1 442 ? 2.219 -26.837 -29.149 1.00 95.06 442 CYS A C 1
ATOM 3152 O O . CYS A 1 442 ? 2.865 -26.427 -30.111 1.00 95.06 442 CYS A O 1
ATOM 3154 N N . TYR A 1 443 ? 1.433 -26.050 -28.418 1.00 96.19 443 TYR A N 1
ATOM 3155 C CA . TYR A 1 443 ? 1.209 -24.632 -28.690 1.00 96.19 443 TYR A CA 1
ATOM 3156 C C . TYR A 1 443 ? 1.474 -23.788 -27.440 1.00 96.19 443 TYR A C 1
ATOM 3158 O O . TYR A 1 443 ? 1.264 -24.278 -26.326 1.00 96.19 443 TYR A O 1
ATOM 3166 N N . PRO A 1 444 ? 1.898 -22.521 -27.592 1.00 94.75 444 PRO A N 1
ATOM 3167 C CA . PRO A 1 444 ? 2.012 -21.609 -26.463 1.00 94.75 444 PRO A CA 1
ATOM 3168 C C . PRO A 1 444 ? 0.642 -21.383 -25.833 1.00 94.75 444 PRO A C 1
ATOM 3170 O O . PRO A 1 444 ? -0.330 -21.112 -26.540 1.00 94.75 444 PRO A O 1
ATOM 3173 N N . THR A 1 445 ? 0.561 -21.482 -24.511 1.00 91.75 445 THR A N 1
ATOM 3174 C CA . THR A 1 445 ? -0.688 -21.263 -23.783 1.00 91.75 445 THR A CA 1
ATOM 3175 C C . THR A 1 445 ? -1.063 -19.775 -23.867 1.00 91.75 445 THR A C 1
ATOM 3177 O O . THR A 1 445 ? -0.270 -18.926 -23.438 1.00 91.75 445 THR A O 1
ATOM 3180 N N . PRO A 1 446 ? -2.237 -19.415 -24.427 1.00 89.88 446 PRO A N 1
ATOM 3181 C CA . PRO A 1 446 ? -2.655 -18.019 -24.535 1.00 89.88 446 PRO A CA 1
ATOM 3182 C C . PRO A 1 446 ? -2.658 -17.316 -23.170 1.00 89.88 446 PRO A C 1
ATOM 3184 O O . PRO A 1 446 ? -3.091 -17.890 -22.176 1.00 89.88 446 PRO A O 1
ATOM 3187 N N . GLY A 1 447 ? -2.156 -16.080 -23.118 1.00 81.81 447 GLY A N 1
ATOM 3188 C CA . GLY A 1 447 ? -2.122 -15.258 -21.899 1.00 81.81 447 GLY A CA 1
ATOM 3189 C C . GLY A 1 447 ? -0.958 -15.529 -20.937 1.00 81.81 447 GLY A C 1
ATOM 3190 O O . GLY A 1 447 ? -0.665 -14.676 -20.109 1.00 81.81 447 GLY A O 1
ATOM 3191 N N . ILE A 1 448 ? -0.247 -16.657 -21.063 1.00 87.12 448 ILE A N 1
ATOM 3192 C CA . ILE A 1 448 ? 0.881 -17.014 -20.174 1.00 87.12 448 ILE A CA 1
ATOM 3193 C C . ILE A 1 448 ? 2.119 -17.522 -20.930 1.00 87.12 448 ILE A C 1
ATOM 3195 O O . ILE A 1 448 ? 3.004 -18.141 -20.342 1.00 87.12 448 ILE A O 1
ATOM 3199 N N . ASN A 1 449 ? 2.209 -17.270 -22.239 1.00 84.75 449 ASN A N 1
ATOM 3200 C CA . ASN A 1 449 ? 3.268 -17.824 -23.085 1.00 84.75 449 ASN A CA 1
ATOM 3201 C C . ASN A 1 449 ? 4.674 -17.266 -22.791 1.00 84.75 449 ASN A C 1
ATOM 3203 O O . ASN A 1 449 ? 5.649 -17.867 -23.226 1.00 84.75 449 ASN A O 1
ATOM 3207 N N . ARG A 1 450 ? 4.809 -16.139 -22.076 1.00 84.75 450 ARG A N 1
ATOM 3208 C CA . ARG A 1 450 ? 6.102 -15.510 -21.721 1.00 84.75 450 ARG A CA 1
ATOM 3209 C C . ARG A 1 450 ? 7.071 -15.398 -22.916 1.00 84.75 450 ARG A C 1
ATOM 3211 O O . ARG A 1 450 ? 8.267 -15.640 -22.781 1.00 84.75 450 ARG A O 1
ATOM 3218 N N . GLY A 1 451 ? 6.534 -15.083 -24.097 1.00 88.00 451 GLY A N 1
ATOM 3219 C CA . GLY A 1 451 ? 7.301 -14.979 -25.344 1.00 88.00 451 GLY A CA 1
ATOM 3220 C C . GLY A 1 451 ? 7.589 -16.304 -26.064 1.00 88.00 451 GLY A C 1
ATOM 3221 O O . GLY A 1 451 ? 8.248 -16.291 -27.099 1.00 88.00 451 GLY A O 1
ATOM 3222 N N . ALA A 1 452 ? 7.094 -17.443 -25.571 1.00 89.50 452 ALA A N 1
ATOM 3223 C CA . ALA A 1 452 ? 7.207 -18.723 -26.258 1.00 89.50 452 ALA A CA 1
ATOM 3224 C C . ALA A 1 452 ? 6.416 -18.712 -27.575 1.00 89.50 452 ALA A C 1
ATOM 3226 O O . ALA A 1 452 ? 5.223 -18.398 -27.619 1.00 89.50 452 ALA A O 1
ATOM 3227 N N . THR A 1 453 ? 7.098 -19.089 -28.651 1.00 94.06 453 THR A N 1
ATOM 3228 C CA . THR A 1 453 ? 6.526 -19.325 -29.979 1.00 94.06 453 THR A CA 1
ATOM 3229 C C . THR A 1 453 ? 6.130 -20.793 -30.144 1.00 94.06 453 THR A C 1
ATOM 3231 O O . THR A 1 453 ? 6.498 -21.651 -29.336 1.00 94.06 453 THR A O 1
ATOM 3234 N N . VAL A 1 454 ? 5.392 -21.106 -31.213 1.00 92.19 454 VAL A N 1
ATOM 3235 C CA . VAL A 1 454 ? 5.047 -22.495 -31.570 1.00 92.19 454 VAL A CA 1
ATOM 3236 C C . VAL A 1 454 ? 6.306 -23.359 -31.689 1.00 92.19 454 VAL A C 1
ATOM 3238 O O . VAL A 1 454 ? 6.338 -24.458 -31.140 1.00 92.19 454 VAL A O 1
ATOM 3241 N N . ASP A 1 455 ? 7.378 -22.830 -32.283 1.00 91.69 455 ASP A N 1
ATOM 3242 C CA . ASP A 1 455 ? 8.647 -23.549 -32.435 1.00 91.69 455 ASP A CA 1
ATOM 3243 C C . ASP A 1 455 ? 9.327 -23.831 -31.089 1.00 91.69 455 ASP A C 1
ATOM 3245 O O . ASP A 1 455 ? 9.897 -24.907 -30.895 1.00 91.69 455 ASP A O 1
ATOM 3249 N N . ASN A 1 456 ? 9.219 -22.912 -30.119 1.00 92.81 456 ASN A N 1
ATOM 3250 C CA . ASN A 1 456 ? 9.707 -23.168 -28.762 1.00 92.81 456 ASN A CA 1
ATOM 3251 C C . ASN A 1 456 ? 8.918 -24.312 -28.101 1.00 92.81 456 ASN A C 1
ATOM 3253 O O . ASN A 1 456 ? 9.512 -25.169 -27.446 1.00 92.81 456 ASN A O 1
ATOM 3257 N N . CYS A 1 457 ? 7.597 -24.357 -28.300 1.00 95.31 457 CYS A N 1
ATOM 3258 C CA . CYS A 1 457 ? 6.727 -25.375 -27.709 1.00 95.31 457 CYS A CA 1
ATOM 3259 C C . CYS A 1 457 ? 6.830 -26.750 -28.373 1.00 95.31 457 CYS A C 1
ATOM 3261 O O . CYS A 1 457 ? 6.604 -27.762 -27.708 1.00 95.31 457 CYS A O 1
ATOM 3263 N N . MET A 1 458 ? 7.215 -26.825 -29.647 1.00 94.69 458 MET A N 1
ATOM 3264 C CA . MET A 1 458 ? 7.373 -28.100 -30.354 1.00 94.69 458 MET A CA 1
ATOM 3265 C C . MET A 1 458 ? 8.374 -29.041 -29.675 1.00 94.69 458 MET A C 1
ATOM 3267 O O . MET A 1 458 ? 8.194 -30.258 -29.722 1.00 94.69 458 MET A O 1
ATOM 3271 N N . GLN A 1 459 ? 9.377 -28.511 -28.970 1.00 93.44 459 GLN A N 1
ATOM 3272 C CA . GLN A 1 459 ? 10.354 -29.329 -28.243 1.00 93.44 459 GLN A CA 1
ATOM 3273 C C . GLN A 1 459 ? 9.710 -30.154 -27.117 1.00 93.44 459 GLN A C 1
ATOM 3275 O O . GLN A 1 459 ? 10.172 -31.259 -26.823 1.00 93.44 459 GLN A O 1
ATOM 3280 N N . CYS A 1 460 ? 8.593 -29.689 -26.548 1.00 93.62 460 CYS A N 1
ATOM 3281 C CA . CYS A 1 460 ? 7.892 -30.378 -25.464 1.00 93.62 460 CYS A CA 1
ATOM 3282 C C . CYS A 1 460 ? 7.297 -31.721 -25.912 1.00 93.62 460 CYS A C 1
ATOM 3284 O O . CYS A 1 460 ? 7.236 -32.658 -25.117 1.00 93.62 460 CYS A O 1
ATOM 3286 N N . SER A 1 461 ? 6.956 -31.857 -27.201 1.00 93.06 461 SER A N 1
ATOM 3287 C CA . SER A 1 461 ? 6.444 -33.110 -27.785 1.00 93.06 461 SER A CA 1
ATOM 3288 C C . SER A 1 461 ? 7.464 -34.257 -27.756 1.00 93.06 461 SER A C 1
ATOM 3290 O O . SER A 1 461 ? 7.089 -35.422 -27.850 1.00 93.06 461 SER A O 1
ATOM 3292 N N . THR A 1 462 ? 8.752 -33.939 -27.578 1.00 90.12 462 THR A N 1
ATOM 3293 C CA . THR A 1 462 ? 9.846 -34.923 -27.499 1.00 90.12 462 THR A CA 1
ATOM 3294 C C . THR A 1 462 ? 10.179 -35.344 -26.064 1.00 90.12 462 THR A C 1
ATOM 3296 O O . THR A 1 462 ? 11.085 -36.146 -25.847 1.00 90.12 462 THR A O 1
ATOM 3299 N N . GLY A 1 463 ? 9.460 -34.809 -25.068 1.00 86.50 463 GLY A N 1
ATOM 3300 C CA . GLY A 1 463 ? 9.746 -35.031 -23.649 1.00 86.50 463 GLY A CA 1
ATOM 3301 C C . GLY A 1 463 ? 10.818 -34.101 -23.071 1.00 86.50 463 GLY A C 1
ATOM 3302 O O . GLY A 1 463 ? 11.351 -34.386 -21.997 1.00 86.50 463 GLY A O 1
ATOM 3303 N N . TYR A 1 464 ? 11.142 -32.997 -23.755 1.00 88.25 464 TYR A N 1
ATOM 3304 C CA . TYR A 1 464 ? 12.034 -31.954 -23.245 1.00 88.25 464 TYR A CA 1
ATOM 3305 C C . TYR A 1 464 ? 11.473 -31.357 -21.944 1.00 88.25 464 TYR A C 1
ATOM 3307 O O . TYR A 1 464 ? 10.308 -30.974 -21.886 1.00 88.25 464 TYR A O 1
ATOM 3315 N N . LYS A 1 465 ? 12.289 -31.303 -20.883 1.00 83.12 465 LYS A N 1
ATOM 3316 C CA . LYS A 1 465 ? 11.866 -30.922 -19.518 1.00 83.12 465 LYS A CA 1
ATOM 3317 C C . LYS A 1 465 ? 12.401 -29.564 -19.061 1.00 83.12 465 LYS A C 1
ATOM 3319 O O . LYS A 1 465 ? 12.453 -29.313 -17.863 1.00 83.12 465 LYS A O 1
ATOM 3324 N N . TRP A 1 466 ? 12.841 -28.716 -19.982 1.00 86.12 466 TRP A N 1
ATOM 3325 C CA . TRP A 1 466 ? 13.339 -27.369 -19.686 1.00 86.12 466 TRP A CA 1
ATOM 3326 C C . TRP A 1 466 ? 12.494 -26.330 -20.412 1.00 86.12 466 TRP A C 1
ATOM 3328 O O . TRP A 1 466 ? 11.675 -26.694 -21.255 1.00 86.12 466 TRP A O 1
ATOM 3338 N N . TRP A 1 467 ? 12.670 -25.050 -20.083 1.00 85.31 467 TRP A N 1
ATOM 3339 C CA . TRP A 1 467 ? 11.871 -23.964 -20.644 1.00 85.31 467 TRP A CA 1
ATOM 3340 C C . TRP A 1 467 ? 11.837 -24.053 -22.183 1.00 85.31 467 TRP A C 1
ATOM 3342 O O . TRP A 1 467 ? 12.895 -24.252 -22.790 1.00 85.31 467 TRP A O 1
ATOM 3352 N N . PRO A 1 468 ? 10.655 -23.934 -22.818 1.00 86.19 468 PRO A N 1
ATOM 3353 C CA . PRO A 1 468 ? 9.356 -23.539 -22.245 1.00 86.19 468 PRO A CA 1
ATOM 3354 C C . PRO A 1 468 ? 8.500 -24.703 -21.691 1.00 86.19 468 PRO A C 1
ATOM 3356 O O . PRO A 1 468 ? 7.339 -24.507 -21.342 1.00 86.19 468 PRO A O 1
ATOM 3359 N N . CYS A 1 469 ? 9.041 -25.919 -21.611 1.00 87.50 469 CYS A N 1
ATOM 3360 C CA . CYS A 1 469 ? 8.303 -27.146 -21.289 1.00 87.50 469 CYS A CA 1
ATOM 3361 C C . CYS A 1 469 ? 8.233 -27.483 -19.792 1.00 87.50 469 CYS A C 1
ATOM 3363 O O . CYS A 1 469 ? 7.479 -28.377 -19.408 1.00 87.50 469 CYS A O 1
ATOM 3365 N N . ASN A 1 470 ? 9.000 -26.794 -18.937 1.00 76.00 470 ASN A N 1
ATOM 3366 C CA . ASN A 1 470 ? 8.883 -26.905 -17.485 1.00 76.00 470 ASN A CA 1
ATOM 3367 C C . ASN A 1 470 ? 8.400 -25.607 -16.837 1.00 76.00 470 ASN A C 1
ATOM 3369 O O . ASN A 1 470 ? 9.029 -24.561 -16.923 1.00 76.00 470 ASN A O 1
ATOM 3373 N N . THR A 1 471 ? 7.305 -25.706 -16.096 1.00 63.88 471 THR A N 1
ATOM 3374 C CA . THR A 1 471 ? 6.939 -24.730 -15.065 1.00 63.88 471 THR A CA 1
ATOM 3375 C C . THR A 1 471 ? 6.349 -25.493 -13.889 1.00 63.88 471 THR A C 1
ATOM 3377 O O . THR A 1 471 ? 5.146 -25.487 -13.644 1.00 63.88 471 THR A O 1
ATOM 3380 N N . GLN A 1 472 ? 7.209 -26.211 -13.160 1.00 51.66 472 GLN A N 1
ATOM 3381 C CA . GLN A 1 472 ? 6.776 -26.899 -11.942 1.00 51.66 472 GLN A CA 1
ATOM 3382 C C . GLN A 1 472 ? 6.371 -25.939 -10.816 1.00 51.66 472 GLN A C 1
ATOM 3384 O O . GLN A 1 472 ? 5.675 -26.362 -9.904 1.00 51.66 472 GLN A O 1
ATOM 3389 N N . GLU A 1 473 ? 6.718 -24.655 -10.886 1.00 51.75 473 GLU A N 1
ATOM 3390 C CA . GLU A 1 473 ? 6.457 -23.737 -9.771 1.00 51.75 473 GLU A CA 1
ATOM 3391 C C . GLU A 1 473 ? 5.058 -23.096 -9.776 1.00 51.75 473 GLU A C 1
ATOM 3393 O O . GLU A 1 473 ? 4.693 -22.452 -8.801 1.00 51.75 473 GLU A O 1
ATOM 3398 N N . GLN A 1 474 ? 4.246 -23.264 -10.832 1.00 49.00 474 GLN A N 1
ATOM 3399 C CA . GLN A 1 474 ? 2.946 -22.568 -10.951 1.00 49.00 474 GLN A CA 1
ATOM 3400 C C . GLN A 1 474 ? 1.789 -23.436 -11.486 1.00 49.00 474 GLN A C 1
ATOM 3402 O O . GLN A 1 474 ? 0.722 -22.915 -11.792 1.00 49.00 474 GLN A O 1
ATOM 3407 N N . GLY A 1 475 ? 1.971 -24.756 -11.624 1.00 62.53 475 GLY A N 1
ATOM 3408 C CA . GLY A 1 475 ? 0.895 -25.697 -11.982 1.00 62.53 475 GLY A CA 1
ATOM 3409 C C . GLY A 1 475 ? 0.315 -25.585 -13.403 1.00 62.53 475 GLY A C 1
ATOM 3410 O O . GLY A 1 475 ? -0.429 -26.474 -13.810 1.00 62.53 475 GLY A O 1
ATOM 3411 N N . VAL A 1 476 ? 0.671 -24.558 -14.186 1.00 75.62 476 VAL A N 1
ATOM 3412 C CA . VAL A 1 476 ? 0.221 -24.386 -15.577 1.00 75.62 476 VAL A CA 1
ATOM 3413 C C . VAL A 1 476 ? 1.431 -24.311 -16.521 1.00 75.62 476 VAL A C 1
ATOM 3415 O O . VAL A 1 476 ? 2.280 -23.429 -16.352 1.00 75.62 476 VAL A O 1
ATOM 3418 N N . PRO A 1 477 ? 1.554 -25.220 -17.509 1.00 84.00 477 PRO A N 1
ATOM 3419 C CA . PRO A 1 477 ? 2.658 -25.217 -18.462 1.00 84.00 477 PRO A CA 1
ATOM 3420 C C . PRO A 1 477 ? 2.549 -24.063 -19.476 1.00 84.00 477 PRO A C 1
ATOM 3422 O O . PRO A 1 477 ? 1.483 -23.806 -20.042 1.00 84.00 477 PRO A O 1
ATOM 3425 N N . ILE A 1 478 ? 3.676 -23.385 -19.742 1.00 91.88 478 ILE A N 1
ATOM 3426 C CA . ILE A 1 478 ? 3.804 -22.319 -20.765 1.00 91.88 478 ILE A CA 1
ATOM 3427 C C . ILE A 1 478 ? 3.426 -22.839 -22.163 1.00 91.88 478 ILE A C 1
ATOM 3429 O O . ILE A 1 478 ? 2.919 -22.086 -22.995 1.00 91.88 478 ILE A O 1
ATOM 3433 N N . CYS A 1 479 ? 3.636 -24.133 -22.406 1.00 94.75 479 CYS A N 1
ATOM 3434 C CA . CYS A 1 479 ? 3.230 -24.831 -23.617 1.00 94.75 479 CYS A CA 1
ATOM 3435 C C . CYS A 1 479 ? 2.197 -25.911 -23.295 1.00 94.75 479 CYS A C 1
ATOM 3437 O O . CYS A 1 479 ? 2.440 -26.780 -22.459 1.00 94.75 479 CYS A O 1
ATOM 3439 N N . THR A 1 480 ? 1.075 -25.905 -24.007 1.00 92.69 480 THR A N 1
ATOM 3440 C CA . THR A 1 480 ? 0.056 -26.953 -23.918 1.00 92.69 480 THR A CA 1
ATOM 3441 C C . THR A 1 480 ? 0.218 -27.911 -25.090 1.00 92.69 480 THR A C 1
ATOM 3443 O O . THR A 1 480 ? 0.196 -27.493 -26.247 1.00 92.69 480 THR A O 1
ATOM 3446 N N . CYS A 1 481 ? 0.369 -29.201 -24.797 1.00 92.56 481 CYS A N 1
ATOM 3447 C CA . CYS A 1 481 ? 0.479 -30.251 -25.802 1.00 92.56 481 CYS A CA 1
ATOM 3448 C C . CYS A 1 481 ? -0.801 -31.084 -25.844 1.00 92.56 481 CYS A C 1
ATOM 3450 O O . CYS A 1 481 ? -1.245 -31.586 -24.812 1.00 92.56 481 CYS A O 1
ATOM 3452 N N . SER A 1 482 ? -1.384 -31.256 -27.029 1.00 89.94 482 SER A N 1
ATOM 3453 C CA . SER A 1 482 ? -2.543 -32.125 -27.235 1.00 89.94 482 SER A CA 1
ATOM 3454 C C . SER A 1 482 ? -2.251 -33.179 -28.300 1.00 89.94 482 SER A C 1
ATOM 3456 O O . SER A 1 482 ? -1.490 -32.972 -29.246 1.00 89.94 482 SER A O 1
ATOM 3458 N N . THR A 1 483 ? -2.885 -34.339 -28.151 1.00 84.38 483 THR A N 1
ATOM 3459 C CA . THR A 1 483 ? -2.903 -35.405 -29.165 1.00 84.38 483 THR A CA 1
ATOM 3460 C C . THR A 1 483 ? -4.018 -35.204 -30.201 1.00 84.38 483 THR A C 1
ATOM 3462 O O . THR A 1 483 ? -4.151 -35.998 -31.127 1.00 84.38 483 THR A O 1
ATOM 3465 N N . SER A 1 484 ? -4.814 -34.136 -30.067 1.00 64.12 484 SER A N 1
ATOM 3466 C CA . SER A 1 484 ? -5.923 -33.773 -30.953 1.00 64.12 484 SER A CA 1
ATOM 3467 C C . SER A 1 484 ? -5.811 -32.311 -31.389 1.00 64.12 484 SER A C 1
ATOM 3469 O O . SER A 1 484 ? -5.710 -31.426 -30.535 1.00 64.12 484 SER A O 1
ATOM 3471 N N . LEU A 1 485 ? -5.860 -32.052 -32.701 1.00 51.16 485 LEU A N 1
ATOM 3472 C CA . LEU A 1 485 ? -5.913 -30.701 -33.276 1.00 51.16 485 LEU A CA 1
ATOM 3473 C C . LEU A 1 485 ? -7.045 -29.883 -32.618 1.00 51.16 485 LEU A C 1
ATOM 3475 O O . LEU A 1 485 ? -8.197 -30.324 -32.664 1.00 51.16 485 LEU A O 1
ATOM 3479 N N . PRO A 1 486 ? -6.766 -28.710 -32.020 1.00 47.78 486 PRO A N 1
ATOM 3480 C CA . PRO A 1 486 ? -7.821 -27.868 -31.478 1.00 47.78 486 PRO A CA 1
ATOM 3481 C C . PRO A 1 486 ? -8.706 -27.346 -32.621 1.00 47.78 486 PRO A C 1
ATOM 3483 O O . PRO A 1 486 ? -8.232 -26.680 -33.542 1.00 47.78 486 PRO A O 1
ATOM 3486 N N . GLN A 1 487 ? -10.009 -27.643 -32.564 1.00 45.00 487 GLN A N 1
ATOM 3487 C CA . GLN A 1 487 ? -11.013 -26.955 -33.378 1.00 45.00 487 GLN A CA 1
ATOM 3488 C C . GLN A 1 487 ? -11.015 -25.475 -32.979 1.00 45.00 487 GLN A C 1
ATOM 3490 O O . GLN A 1 487 ? -11.580 -25.104 -31.951 1.00 45.00 487 GLN A O 1
ATOM 3495 N N . LEU A 1 488 ? -10.396 -24.629 -33.801 1.00 38.78 488 LEU A N 1
ATOM 3496 C CA . LEU A 1 488 ? -10.564 -23.178 -33.763 1.00 38.78 488 LEU A CA 1
ATOM 3497 C C . LEU A 1 488 ? -12.043 -22.848 -34.023 1.00 38.78 488 LEU A C 1
ATOM 3499 O O . LEU A 1 488 ? -12.472 -22.695 -35.167 1.00 38.78 488 LEU A O 1
ATOM 3503 N N . ARG A 1 489 ? -12.852 -22.761 -32.962 1.00 40.41 489 ARG A N 1
ATOM 3504 C CA . ARG A 1 489 ? -14.160 -22.104 -33.026 1.00 40.41 489 ARG A CA 1
ATOM 3505 C C . ARG A 1 489 ? -13.914 -20.602 -33.056 1.00 40.41 489 ARG A C 1
ATOM 3507 O O . ARG A 1 489 ? -13.623 -20.000 -32.031 1.00 40.41 489 ARG A O 1
ATOM 3514 N N . GLY A 1 490 ? -14.019 -20.013 -34.243 1.00 43.75 490 GLY A N 1
ATOM 3515 C CA . GLY A 1 490 ? -14.165 -18.571 -34.380 1.00 43.75 490 GLY A CA 1
ATOM 3516 C C . GLY A 1 490 ? -15.505 -18.131 -33.791 1.00 43.75 490 GLY A C 1
ATOM 3517 O O . GLY A 1 490 ? -16.554 -18.626 -34.202 1.00 43.75 490 GLY A O 1
ATOM 3518 N N . THR A 1 491 ? -15.469 -17.208 -32.839 1.00 41.53 491 THR A N 1
ATOM 3519 C CA . THR A 1 491 ? -16.635 -16.441 -32.389 1.00 41.53 491 THR A CA 1
ATOM 3520 C C . THR A 1 491 ? -16.552 -15.034 -32.973 1.00 41.53 491 THR A C 1
ATOM 3522 O O . THR A 1 491 ? -15.500 -14.400 -32.901 1.00 41.53 491 THR A O 1
ATOM 3525 N N . ARG A 1 492 ? -17.654 -14.614 -33.609 1.00 35.56 492 ARG A N 1
ATOM 3526 C CA . ARG A 1 492 ? -17.958 -13.221 -33.963 1.00 35.56 492 ARG A CA 1
ATOM 3527 C C . ARG A 1 492 ? -18.237 -12.400 -32.719 1.00 35.56 492 ARG A C 1
ATOM 3529 O O . ARG A 1 492 ? -18.774 -13.004 -31.763 1.00 35.56 492 ARG A O 1
#

Secondary structure (DSSP, 8-state):
-EEEEEEE--SS--TTTTHHHHHHHHTT--GGGGS--SSPSS----SS-----EEEEEEE-PPPPTT----PPPPPPP---------------PPP---------------SS-HHHHHHHHTT-SSSPPS-TTS---S--STTPEE--TTSHHHHHHHHHHHHSTTT--TT-HHHHHHHHHHHHHHTTTTTEEEETTTTEETTTTB-GGGHHHHHHHHHHH-GGG---HHHHHHHHTHHHHHSTTTHHHHHHHHHHTGGGGSTT--S-GGGS-HHHHHHHHHSS----HHHHHHHHHHS-----------------------------------PPP-PPPP-PPP--EE-TTTTTSTT--HHHHHHHHHHS-TTSTTS--SS--SEE-PPPPPPPP-------------------------------PPPP-------EEEEPTTT-TT--HHHHHGGGGT--STTS--TTSSS-SEEEESS--------